Protein AF-A0A947ZAU0-F1 (afdb_monomer_lite)

Secondary structure (DSSP, 8-state):
-GGG-HHHHHHHHHHH-HHHH--HHHHHHHHEEE-TTS-EEEESS-HHHHHHHHHH-----TTTS-S-----EEEEEEEPPPHHHHHHHHHHHHHHHHHHHH-SS--HHHHHHHHHHHHHHHHHHH-GGGTSSS----HHHHHHHHHHHHHGGG--EEEEEES-GGGHHHHHHHHHHTT-EEEE-SSHHHHHHHHH-SS-EEEEEEGGGTT--EEEESEEEESS--S-HHHHHHHHHHEEE-TT---EEEEEEETTSHHHHHHHHHHH-GGG--GGGS-SSS---S-HHHHHHHHHHHHT-SS--STHHHHHHHHHHTTTEEEEEHHHHHTTT-SS------SS--------PPPPEE--SSSPPPP-TT-EEEEEEEEEEETTEEEEEEEEEEETTTTEEEEE-GGGHHHHHHHHHT-SEEEEE--SS-HHHHHHHHSTT-SSPPPEEEHHHHHHHHH-TT--HHHHHHHHHS------HHHHHHHHHTT-HHHHHHHHHHHHHHHHHHHHHHHHHSEEEEEETTEEEEEE--GGGTS-HHHHHHHHTT---

Structure (mmCIF, N/CA/C/O backbone):
data_AF-A0A947ZAU0-F1
#
_entry.id   AF-A0A947ZAU0-F1
#
loop_
_atom_site.group_PDB
_atom_site.id
_atom_site.type_symbol
_atom_site.label_atom_id
_atom_site.label_alt_id
_atom_site.label_comp_id
_atom_site.label_asym_id
_atom_site.label_entity_id
_atom_site.label_seq_id
_atom_site.pdbx_PDB_ins_code
_atom_site.Cartn_x
_atom_site.Cartn_y
_atom_site.Cartn_z
_atom_site.occupancy
_atom_site.B_iso_or_equiv
_atom_site.auth_seq_id
_atom_site.auth_comp_id
_atom_site.auth_asym_id
_atom_site.auth_atom_id
_atom_site.pdbx_PDB_model_num
ATOM 1 N N . PRO A 1 1 ? 9.361 -12.546 22.135 1.00 52.75 1 PRO A N 1
ATOM 2 C CA . PRO A 1 1 ? 10.021 -11.377 21.525 1.00 52.75 1 PRO A CA 1
ATOM 3 C C . PRO A 1 1 ? 11.371 -11.050 22.173 1.00 52.75 1 PRO A C 1
ATOM 5 O O . PRO A 1 1 ? 12.379 -11.124 21.491 1.00 52.75 1 PRO A O 1
ATOM 8 N N . VAL A 1 2 ? 11.420 -10.751 23.479 1.00 55.72 2 VAL A N 1
ATOM 9 C CA . VAL A 1 2 ? 12.674 -10.366 24.160 1.00 55.72 2 VAL A CA 1
ATOM 10 C C . VAL A 1 2 ? 13.754 -11.456 24.095 1.00 55.72 2 VAL A C 1
ATOM 12 O O . VAL A 1 2 ? 14.913 -11.150 23.860 1.00 55.72 2 VAL A O 1
ATOM 15 N N . LEU A 1 3 ? 13.376 -12.731 24.239 1.00 59.91 3 LEU A N 1
ATOM 16 C CA . LEU A 1 3 ? 14.312 -13.866 24.204 1.00 59.91 3 LEU A CA 1
ATOM 17 C C . LEU A 1 3 ? 14.839 -14.202 22.794 1.00 59.91 3 LEU A C 1
ATOM 19 O O . LEU A 1 3 ? 15.729 -15.037 22.672 1.00 59.91 3 LEU A O 1
ATOM 23 N N . ASP A 1 4 ? 14.307 -13.572 21.741 1.00 63.59 4 ASP A N 1
ATOM 24 C CA . ASP A 1 4 ? 14.677 -13.862 20.348 1.00 63.59 4 ASP A CA 1
ATOM 25 C C . ASP A 1 4 ? 15.893 -13.036 19.875 1.00 63.59 4 ASP A C 1
ATOM 27 O O . ASP A 1 4 ? 16.486 -13.342 18.841 1.00 63.59 4 ASP A O 1
ATOM 31 N N . SER A 1 5 ? 16.289 -12.005 20.637 1.00 73.25 5 SER A N 1
ATOM 32 C CA . SER A 1 5 ? 17.473 -11.175 20.383 1.00 73.25 5 SER A CA 1
ATOM 33 C C . SER A 1 5 ? 18.460 -11.271 21.545 1.00 73.25 5 SER A C 1
ATOM 35 O O . SER A 1 5 ? 18.216 -10.741 22.629 1.00 73.25 5 SER A O 1
ATOM 37 N N . THR A 1 6 ? 19.608 -11.914 21.314 1.00 74.56 6 THR A N 1
ATOM 38 C CA . THR A 1 6 ? 20.680 -12.059 22.316 1.00 74.56 6 THR A CA 1
ATOM 39 C C . THR A 1 6 ? 21.164 -10.706 22.835 1.00 74.56 6 THR A C 1
ATOM 41 O O . THR A 1 6 ? 21.408 -10.549 24.026 1.00 74.56 6 THR A O 1
ATOM 44 N N . GLU A 1 7 ? 21.250 -9.707 21.960 1.00 75.62 7 GLU A N 1
ATOM 45 C CA . GLU A 1 7 ? 21.683 -8.355 22.316 1.00 75.62 7 GLU A CA 1
ATOM 46 C C . GLU A 1 7 ? 20.674 -7.655 23.236 1.00 75.62 7 GLU A C 1
ATOM 48 O O . GLU A 1 7 ? 21.053 -7.071 24.252 1.00 75.62 7 GLU A O 1
ATOM 53 N N . MET A 1 8 ? 19.377 -7.794 22.946 1.00 73.19 8 MET A N 1
ATOM 54 C CA . MET A 1 8 ? 18.321 -7.246 23.796 1.00 73.19 8 MET A CA 1
ATOM 55 C C . MET A 1 8 ? 18.312 -7.915 25.176 1.00 73.19 8 MET A C 1
ATOM 57 O O . MET A 1 8 ? 18.171 -7.230 26.188 1.00 73.19 8 MET A O 1
ATOM 61 N N . VAL A 1 9 ? 18.530 -9.234 25.236 1.00 73.50 9 VAL A N 1
ATOM 62 C CA . VAL A 1 9 ? 18.654 -9.965 26.507 1.00 73.50 9 VAL A CA 1
ATOM 63 C C . VAL A 1 9 ? 19.852 -9.473 27.316 1.00 73.50 9 VAL A C 1
ATOM 65 O O . VAL A 1 9 ? 19.707 -9.235 28.513 1.00 73.50 9 VAL A O 1
ATOM 68 N N . ILE A 1 10 ? 21.012 -9.277 26.683 1.00 77.12 10 ILE A N 1
ATOM 69 C CA . ILE A 1 10 ? 22.217 -8.758 27.350 1.00 77.12 10 ILE A CA 1
ATOM 70 C C . ILE A 1 10 ? 21.959 -7.361 27.923 1.00 77.12 10 ILE A C 1
ATOM 72 O O . ILE A 1 10 ? 22.291 -7.106 29.082 1.00 77.12 10 ILE A O 1
ATOM 76 N N . ASN A 1 11 ? 21.327 -6.475 27.152 1.00 76.38 11 ASN A N 1
ATOM 77 C CA . ASN A 1 11 ? 21.025 -5.112 27.591 1.00 76.38 11 ASN A CA 1
ATOM 78 C C . ASN A 1 11 ? 20.027 -5.088 28.758 1.00 76.38 11 ASN A C 1
ATOM 80 O O . ASN A 1 11 ? 20.246 -4.386 29.746 1.00 76.38 11 ASN A O 1
ATOM 84 N N . LEU A 1 12 ? 18.968 -5.899 28.698 1.00 72.69 12 LEU A N 1
ATOM 85 C CA . LEU A 1 12 ? 17.998 -6.002 29.791 1.00 72.69 12 LEU A CA 1
ATOM 86 C C . LEU A 1 12 ? 18.606 -6.646 31.038 1.00 72.69 12 LEU A C 1
ATOM 88 O O . LEU A 1 12 ? 18.348 -6.194 32.150 1.00 72.69 12 LEU A O 1
ATOM 92 N N . ALA A 1 13 ? 19.452 -7.661 30.874 1.00 73.62 13 ALA A N 1
ATOM 93 C CA . ALA A 1 13 ? 20.156 -8.281 31.987 1.00 73.62 13 ALA A CA 1
ATOM 94 C C . ALA A 1 13 ? 21.103 -7.298 32.687 1.00 73.62 13 ALA A C 1
ATOM 96 O O . ALA A 1 13 ? 21.145 -7.255 33.913 1.00 73.62 13 ALA A O 1
ATOM 97 N N . GLN A 1 14 ? 21.810 -6.464 31.924 1.00 73.75 14 GLN A N 1
ATOM 98 C CA . GLN A 1 14 ? 22.656 -5.394 32.459 1.00 73.75 14 GLN A CA 1
ATOM 99 C C . GLN A 1 14 ? 21.847 -4.319 33.193 1.00 73.75 14 GLN A C 1
ATOM 101 O O . GLN A 1 14 ? 22.305 -3.797 34.208 1.00 73.75 14 GLN A O 1
ATOM 106 N N . TYR A 1 15 ? 20.633 -4.023 32.724 1.00 76.44 15 TYR A N 1
ATOM 107 C CA . TYR A 1 15 ? 19.739 -3.072 33.379 1.00 76.44 15 TYR A CA 1
ATOM 108 C C . TYR A 1 15 ? 19.158 -3.613 34.695 1.00 76.44 15 TYR A C 1
ATOM 110 O O . TYR A 1 15 ? 19.201 -2.934 35.720 1.00 76.44 15 TYR A O 1
ATOM 118 N N . PHE A 1 16 ? 18.636 -4.842 34.689 1.00 71.62 16 PHE A N 1
ATOM 119 C CA . PHE A 1 16 ? 17.941 -5.416 35.846 1.00 71.62 16 PHE A CA 1
ATOM 120 C C . PHE A 1 16 ? 18.878 -6.077 36.868 1.00 71.62 16 PHE A C 1
ATOM 122 O O . PHE A 1 16 ? 18.560 -6.096 38.057 1.00 71.62 16 PHE A O 1
ATOM 129 N N . PHE A 1 17 ? 20.040 -6.579 36.438 1.00 72.62 17 PHE A N 1
ATOM 130 C CA . PHE A 1 17 ? 20.977 -7.345 37.272 1.00 72.62 17 PHE A CA 1
ATOM 131 C C . PHE A 1 17 ? 22.438 -6.875 37.128 1.00 72.62 17 PHE A C 1
ATOM 133 O O . PHE A 1 17 ? 23.348 -7.685 36.921 1.00 72.62 17 PHE A O 1
ATOM 140 N N . PRO A 1 18 ? 22.728 -5.571 37.288 1.00 70.12 18 PRO A N 1
ATOM 141 C CA . PRO A 1 18 ? 24.079 -5.039 37.087 1.00 70.12 18 PRO A CA 1
ATOM 142 C C . PRO A 1 18 ? 25.120 -5.649 38.043 1.00 70.12 18 PRO A C 1
ATOM 144 O O . PRO A 1 18 ? 26.310 -5.691 37.733 1.00 70.12 18 PRO A O 1
ATOM 147 N N . LYS A 1 19 ? 24.687 -6.135 39.215 1.00 72.94 19 LYS A N 1
ATOM 148 C CA . LYS A 1 19 ? 25.562 -6.760 40.219 1.00 72.94 19 LYS A CA 1
ATOM 149 C C . LYS A 1 19 ? 25.955 -8.193 39.867 1.00 72.94 19 LYS A C 1
ATOM 151 O O . LYS A 1 19 ? 27.071 -8.590 40.183 1.00 72.94 19 LYS A O 1
ATOM 156 N N . ASP A 1 20 ? 25.069 -8.930 39.203 1.00 69.69 20 ASP A N 1
ATOM 157 C CA . ASP A 1 20 ? 25.290 -10.342 38.877 1.00 69.69 20 ASP A CA 1
ATOM 158 C C . ASP A 1 20 ? 26.161 -10.491 37.622 1.00 69.69 20 ASP A C 1
ATOM 160 O O . ASP A 1 20 ? 26.955 -11.425 37.513 1.00 69.69 20 ASP A O 1
ATOM 164 N N . PHE A 1 21 ? 26.074 -9.531 36.694 1.00 69.25 21 PHE A N 1
ATOM 165 C CA . PHE A 1 21 ? 26.795 -9.575 35.416 1.00 69.25 21 PHE A CA 1
ATOM 166 C C . PHE A 1 21 ? 28.068 -8.723 35.379 1.00 69.25 21 PHE A C 1
ATOM 168 O O . PHE A 1 21 ? 28.907 -8.892 34.483 1.00 69.25 21 PHE A O 1
ATOM 175 N N . GLY A 1 22 ? 28.255 -7.857 36.377 1.00 73.25 22 GLY A N 1
ATOM 176 C CA . GLY A 1 22 ? 29.335 -6.880 36.399 1.00 73.25 22 GLY A CA 1
ATOM 177 C C . GLY A 1 22 ? 29.183 -5.830 35.291 1.00 73.25 22 GLY A C 1
ATOM 178 O O . GLY A 1 22 ? 28.237 -5.868 34.503 1.00 73.25 22 GLY A O 1
ATOM 179 N N . PRO A 1 23 ? 30.116 -4.870 35.203 1.00 77.62 23 PRO A N 1
ATOM 180 C CA . PRO A 1 23 ? 30.000 -3.777 34.250 1.00 77.62 23 PRO A CA 1
ATOM 181 C C . PRO A 1 23 ? 30.047 -4.286 32.803 1.00 77.62 23 PRO A C 1
ATOM 183 O O . PRO A 1 23 ? 30.860 -5.152 32.467 1.00 77.62 23 PRO A O 1
ATOM 186 N N . LEU A 1 24 ? 29.216 -3.692 31.938 1.00 75.19 24 LEU A N 1
ATOM 187 C CA . LEU A 1 24 ? 29.034 -4.090 30.537 1.00 75.19 24 LEU A CA 1
ATOM 188 C C . LEU A 1 24 ? 30.360 -4.314 29.797 1.00 75.19 24 LEU A C 1
ATOM 190 O O . LEU A 1 24 ? 30.521 -5.333 29.142 1.00 75.19 24 LEU A O 1
ATOM 194 N N . TRP A 1 25 ? 31.353 -3.433 29.946 1.00 80.31 25 TRP A N 1
ATOM 195 C CA . TRP A 1 25 ? 32.651 -3.586 29.272 1.00 80.31 25 TRP A CA 1
ATOM 196 C C . TRP A 1 25 ? 33.384 -4.888 29.643 1.00 80.31 25 TRP A C 1
ATOM 198 O O . TRP A 1 25 ? 34.016 -5.503 28.787 1.00 80.31 25 TRP A O 1
ATOM 208 N N . SER A 1 26 ? 33.277 -5.333 30.899 1.00 79.94 26 SER A N 1
ATOM 209 C CA . SER A 1 26 ? 33.897 -6.570 31.391 1.00 79.94 26 SER A CA 1
ATOM 210 C C . SER A 1 26 ? 33.126 -7.797 30.915 1.00 79.94 26 SER A C 1
ATOM 212 O O . SER A 1 26 ? 33.712 -8.837 30.618 1.00 79.94 26 SER A O 1
ATOM 214 N N . PHE A 1 27 ? 31.805 -7.677 30.801 1.00 78.25 27 PHE A N 1
ATOM 215 C CA . PHE A 1 27 ? 30.972 -8.696 30.181 1.00 78.25 27 PHE A CA 1
ATOM 216 C C . PHE A 1 27 ? 31.300 -8.844 28.687 1.00 78.25 27 PHE A C 1
ATOM 218 O O . PHE A 1 27 ? 31.699 -9.926 28.267 1.00 78.25 27 PHE A O 1
ATOM 225 N N . LEU A 1 28 ? 31.265 -7.748 27.922 1.00 80.00 28 LEU A N 1
ATOM 226 C CA . LEU A 1 28 ? 31.588 -7.718 26.491 1.00 80.00 28 LEU A CA 1
ATOM 227 C C . LEU A 1 28 ? 32.991 -8.259 26.192 1.00 80.00 28 LEU A C 1
ATOM 229 O O . LEU A 1 28 ? 33.183 -8.934 25.188 1.00 80.00 28 LEU A O 1
ATOM 233 N N . ALA A 1 29 ? 33.974 -7.980 27.050 1.00 80.06 29 ALA A N 1
ATOM 234 C CA . ALA A 1 29 ? 35.333 -8.494 26.886 1.00 80.06 29 ALA A CA 1
ATOM 235 C C . ALA A 1 29 ? 35.430 -10.024 27.029 1.00 80.06 29 ALA A C 1
ATOM 237 O O . ALA A 1 29 ? 36.364 -10.618 26.500 1.00 80.06 29 ALA A O 1
ATOM 238 N N . ARG A 1 30 ? 34.492 -10.653 27.750 1.00 78.88 30 ARG A N 1
ATOM 239 C CA . ARG A 1 30 ? 34.471 -12.102 27.997 1.00 78.88 30 ARG A CA 1
ATOM 240 C C . ARG A 1 30 ? 33.603 -12.870 27.005 1.00 78.88 30 ARG A C 1
ATOM 242 O O . ARG A 1 30 ? 33.921 -14.016 26.724 1.00 78.88 30 ARG A O 1
ATOM 249 N N . SER A 1 31 ? 32.518 -12.267 26.522 1.00 77.38 31 SER A N 1
ATOM 250 C CA . SER A 1 31 ? 31.480 -12.971 25.757 1.00 77.38 31 SER A CA 1
ATOM 251 C C . SER A 1 31 ? 31.347 -12.533 24.300 1.00 77.38 31 SER A C 1
ATOM 253 O O . SER A 1 31 ? 30.755 -13.266 23.514 1.00 77.38 31 SER A O 1
ATOM 255 N N . ALA A 1 32 ? 31.866 -11.366 23.898 1.00 83.88 32 ALA A N 1
ATOM 256 C CA . ALA A 1 32 ? 31.740 -10.904 22.517 1.00 83.88 32 ALA A CA 1
ATOM 257 C C . ALA A 1 32 ? 32.816 -11.535 21.622 1.00 83.88 32 ALA A C 1
ATOM 259 O O . ALA A 1 32 ? 34.007 -11.256 21.777 1.00 83.88 32 ALA A O 1
ATOM 260 N N . GLN A 1 33 ? 32.397 -12.316 20.627 1.00 85.56 33 GLN A N 1
ATOM 261 C CA . GLN A 1 33 ? 33.282 -12.757 19.554 1.00 85.56 33 GLN A CA 1
ATOM 262 C C . GLN A 1 33 ? 33.479 -11.608 18.573 1.00 85.56 33 GLN A C 1
ATOM 264 O O . GLN A 1 33 ? 32.509 -11.025 18.085 1.00 85.56 33 GLN A O 1
ATOM 269 N N . ARG A 1 34 ? 34.734 -11.264 18.285 1.00 85.31 34 ARG A N 1
ATOM 270 C CA . ARG A 1 34 ? 35.085 -10.147 17.405 1.00 85.31 34 ARG A CA 1
ATOM 271 C C . ARG A 1 34 ? 35.819 -10.640 16.168 1.00 85.31 34 ARG A C 1
ATOM 273 O O . ARG A 1 34 ? 36.605 -11.578 16.249 1.00 85.31 34 ARG A O 1
ATOM 280 N N . ASP A 1 35 ? 35.564 -10.002 15.034 1.00 84.00 35 ASP A N 1
ATOM 281 C CA . ASP A 1 35 ? 36.364 -10.213 13.831 1.00 84.00 35 ASP A CA 1
ATOM 282 C C . ASP A 1 35 ? 37.742 -9.535 13.933 1.00 84.00 35 ASP A C 1
ATOM 284 O O . ASP A 1 35 ? 38.078 -8.855 14.907 1.00 84.00 35 ASP A O 1
ATOM 288 N N . HIS A 1 36 ? 38.549 -9.703 12.887 1.00 79.69 36 HIS A N 1
ATOM 289 C CA . HIS A 1 36 ? 39.878 -9.102 12.771 1.00 79.69 36 HIS A CA 1
ATOM 290 C C . HIS A 1 36 ? 39.872 -7.563 12.688 1.00 79.69 36 HIS A C 1
ATOM 292 O O . HIS A 1 36 ? 40.933 -6.951 12.799 1.00 79.69 36 HIS A O 1
ATOM 298 N N . PHE A 1 37 ? 38.708 -6.932 12.514 1.00 77.25 37 PHE A N 1
ATOM 299 C CA . PHE A 1 37 ? 38.520 -5.481 12.580 1.00 77.25 37 PHE A CA 1
ATOM 300 C C . PHE A 1 37 ? 37.935 -5.017 13.924 1.00 77.25 37 PHE A C 1
ATOM 302 O O . PHE A 1 37 ? 37.707 -3.824 14.120 1.00 77.25 37 PHE A O 1
ATOM 309 N N . GLY A 1 38 ? 37.709 -5.935 14.869 1.00 74.56 38 GLY A N 1
ATOM 310 C CA . GLY A 1 38 ? 37.171 -5.640 16.192 1.00 74.56 38 GLY A CA 1
ATOM 311 C C . GLY A 1 38 ? 35.644 -5.524 16.255 1.00 74.56 38 GLY A C 1
ATOM 312 O O . GLY A 1 38 ? 35.127 -5.178 17.321 1.00 74.56 38 GLY A O 1
ATOM 313 N N . LYS A 1 39 ? 34.913 -5.826 15.174 1.00 77.50 39 LYS A N 1
ATOM 314 C CA . LYS A 1 39 ? 33.443 -5.828 15.148 1.00 77.50 39 LYS A CA 1
ATOM 315 C C . LYS A 1 39 ? 32.903 -7.103 15.788 1.00 77.50 39 LYS A C 1
ATOM 317 O O . LYS A 1 39 ? 33.386 -8.195 15.501 1.00 77.50 39 LYS A O 1
ATOM 322 N N . VAL A 1 40 ? 31.877 -6.971 16.630 1.00 79.38 40 VAL A N 1
ATOM 323 C CA . VAL A 1 40 ? 31.203 -8.119 17.254 1.00 79.38 40 VAL A CA 1
ATOM 324 C C . VAL A 1 40 ? 30.460 -8.917 16.179 1.00 79.38 40 VAL A C 1
ATOM 326 O O . VAL A 1 40 ? 29.582 -8.390 15.500 1.00 79.38 40 VAL A O 1
ATOM 329 N N . THR A 1 41 ? 30.846 -10.178 15.999 1.00 81.19 41 THR A N 1
ATOM 330 C CA . THR A 1 41 ? 30.263 -11.116 15.023 1.00 81.19 41 THR A CA 1
ATOM 331 C C . THR A 1 41 ? 29.391 -12.181 15.676 1.00 81.19 41 THR A C 1
ATOM 333 O O . THR A 1 41 ? 28.599 -12.824 14.989 1.00 81.19 41 THR A O 1
ATOM 336 N N . GLY A 1 42 ? 29.486 -12.336 16.996 1.00 82.12 42 GLY A N 1
ATOM 337 C CA . GLY A 1 42 ? 28.708 -13.302 17.753 1.00 82.12 42 GLY A CA 1
ATOM 338 C C . GLY A 1 42 ? 28.924 -13.168 19.254 1.00 82.12 42 GLY A C 1
ATOM 339 O O . GLY A 1 42 ? 29.677 -12.311 19.724 1.00 82.12 42 GLY A O 1
ATOM 340 N N . TRP A 1 43 ? 28.258 -14.045 19.996 1.00 82.19 43 TRP A N 1
ATOM 341 C CA . TRP A 1 43 ? 28.326 -14.121 21.449 1.00 82.19 43 TRP A CA 1
ATOM 342 C C . TRP A 1 43 ? 28.636 -15.557 21.858 1.00 82.19 43 TRP A C 1
ATOM 344 O O . TRP A 1 43 ? 28.041 -16.485 21.316 1.00 82.19 43 TRP A O 1
ATOM 354 N N . GLU A 1 44 ? 29.541 -15.739 22.811 1.00 81.38 44 GLU A N 1
ATOM 355 C CA . GLU A 1 44 ? 29.930 -17.043 23.346 1.00 81.38 44 GLU A CA 1
ATOM 356 C C . GLU A 1 44 ? 29.719 -17.073 24.863 1.00 81.38 44 GLU A C 1
ATOM 358 O O . GLU A 1 44 ? 29.972 -16.084 25.556 1.00 81.38 44 GLU A O 1
ATOM 363 N N . GLY A 1 45 ? 29.221 -18.197 25.386 1.00 74.00 45 GLY A N 1
ATOM 364 C CA . GLY A 1 45 ? 28.989 -18.374 26.823 1.00 74.00 45 GLY A CA 1
ATOM 365 C C . GLY A 1 45 ? 27.820 -17.552 27.375 1.00 74.00 45 GLY A C 1
ATOM 366 O O . GLY A 1 45 ? 27.782 -17.249 28.569 1.00 74.00 45 GLY A O 1
ATOM 367 N N . VAL A 1 46 ? 26.869 -17.170 26.519 1.00 76.75 46 VAL A N 1
ATOM 368 C CA . VAL A 1 46 ? 25.650 -16.426 26.886 1.00 76.75 46 VAL A CA 1
ATOM 369 C C . VAL A 1 46 ? 24.477 -17.343 27.240 1.00 76.75 46 VAL A C 1
ATOM 371 O O . VAL A 1 46 ? 23.453 -16.878 27.727 1.00 76.75 46 VAL A O 1
ATOM 374 N N . GLU A 1 47 ? 24.608 -18.654 27.068 1.00 78.69 47 GLU A N 1
ATOM 375 C CA . GLU A 1 47 ? 23.567 -19.640 27.368 1.00 78.69 47 GLU A CA 1
ATOM 376 C C . GLU A 1 47 ? 23.136 -19.635 28.846 1.00 78.69 47 GLU A C 1
ATOM 378 O O . GLU A 1 47 ? 21.927 -19.633 29.099 1.00 78.69 47 GLU A O 1
ATOM 383 N N . PRO A 1 48 ? 24.050 -19.562 29.839 1.00 74.81 48 PRO A N 1
ATOM 384 C CA . PRO A 1 48 ? 23.657 -19.470 31.246 1.00 74.81 48 PRO A CA 1
ATOM 385 C C . PRO A 1 48 ? 22.877 -18.183 31.543 1.00 74.81 48 PRO A C 1
ATOM 387 O O . PRO A 1 48 ? 21.905 -18.199 32.296 1.00 74.81 48 PRO A O 1
ATOM 390 N N . LEU A 1 49 ? 23.262 -17.078 30.893 1.00 75.25 49 LEU A N 1
ATOM 391 C CA . LEU A 1 49 ? 22.565 -15.797 30.983 1.00 75.25 49 LEU A CA 1
ATOM 392 C C . LEU A 1 49 ? 21.141 -15.911 30.420 1.00 75.25 49 LEU A C 1
ATOM 394 O O . LEU A 1 49 ? 20.181 -15.501 31.071 1.00 75.25 49 LEU A O 1
ATOM 398 N N . MET A 1 50 ? 21.000 -16.506 29.235 1.00 73.88 50 MET A N 1
ATOM 399 C CA . MET A 1 50 ? 19.702 -16.733 28.597 1.00 73.88 50 MET A CA 1
ATOM 400 C C . MET A 1 50 ? 18.788 -17.592 29.483 1.00 73.88 50 MET A C 1
ATOM 402 O O . MET A 1 50 ? 17.603 -17.292 29.604 1.00 73.88 50 MET A O 1
ATOM 406 N N . GLN A 1 51 ? 19.327 -18.619 30.150 1.00 77.25 51 GLN A N 1
ATOM 407 C CA . GLN A 1 51 ? 18.576 -19.459 31.092 1.00 77.25 51 GLN A CA 1
ATOM 408 C C . GLN A 1 51 ? 18.143 -18.696 32.349 1.00 77.25 51 GLN A C 1
ATOM 410 O O . GLN A 1 51 ? 16.995 -18.821 32.780 1.00 77.25 51 GLN A O 1
ATOM 415 N N . GLN A 1 52 ? 19.029 -17.878 32.920 1.00 74.62 52 GLN A N 1
ATOM 416 C CA . GLN A 1 52 ? 18.715 -17.072 34.098 1.00 74.62 52 GLN A CA 1
ATOM 417 C C . GLN A 1 52 ? 17.622 -16.046 33.785 1.00 74.62 52 GLN A C 1
ATOM 419 O O . GLN A 1 52 ? 16.640 -15.965 34.521 1.00 74.62 52 GLN A O 1
ATOM 424 N N . VAL A 1 53 ? 17.724 -15.339 32.655 1.00 76.06 53 VAL A N 1
ATOM 425 C CA . VAL A 1 53 ? 16.683 -14.404 32.203 1.00 76.06 53 VAL A CA 1
ATOM 426 C C . VAL A 1 53 ? 15.385 -15.146 31.883 1.00 76.06 53 VAL A C 1
ATOM 428 O O . VAL A 1 53 ? 14.315 -14.691 32.280 1.00 76.06 53 VAL A O 1
ATOM 431 N N . ALA A 1 54 ? 15.437 -16.317 31.245 1.00 75.31 54 ALA A N 1
ATOM 432 C CA . ALA A 1 54 ? 14.241 -17.118 30.984 1.00 75.31 54 ALA A CA 1
ATOM 433 C C . ALA A 1 54 ? 13.519 -17.547 32.276 1.00 75.31 54 ALA A C 1
ATOM 435 O O . ALA A 1 54 ? 12.292 -17.529 32.308 1.00 75.31 54 ALA A O 1
ATOM 436 N N . SER A 1 55 ? 14.250 -17.866 33.351 1.00 76.94 55 SER A N 1
ATOM 437 C CA . SER A 1 55 ? 13.667 -18.309 34.632 1.00 76.94 55 SER A CA 1
ATOM 438 C C . SER A 1 55 ? 12.825 -17.244 35.346 1.00 76.94 55 SER A C 1
ATOM 440 O O . SER A 1 55 ? 11.900 -17.571 36.087 1.00 76.94 55 SER A O 1
ATOM 442 N N . ILE A 1 56 ? 13.122 -15.970 35.094 1.00 72.94 56 ILE A N 1
ATOM 443 C CA . ILE A 1 56 ? 12.417 -14.813 35.661 1.00 72.94 56 ILE A CA 1
ATOM 444 C C . ILE A 1 56 ? 11.469 -14.149 34.655 1.00 72.94 56 ILE A C 1
ATOM 446 O O . ILE A 1 56 ? 10.704 -13.254 35.013 1.00 72.94 56 ILE A O 1
ATOM 450 N N . THR A 1 57 ? 11.518 -14.568 33.389 1.00 69.44 57 THR A N 1
ATOM 451 C CA . THR A 1 57 ? 10.675 -14.028 32.325 1.00 69.44 57 THR A CA 1
ATOM 452 C C . THR A 1 57 ? 9.399 -14.847 32.232 1.00 69.44 57 THR A C 1
ATOM 454 O O . THR A 1 57 ? 9.415 -16.016 31.848 1.00 69.44 57 THR A O 1
ATOM 457 N N . LEU A 1 58 ? 8.255 -14.217 32.494 1.00 72.38 58 LEU A N 1
ATOM 458 C CA . LEU A 1 58 ? 6.960 -14.825 32.204 1.00 72.38 58 LEU A CA 1
ATOM 459 C C . LEU A 1 58 ? 6.663 -14.713 30.701 1.00 72.38 58 LEU A C 1
ATOM 461 O O . LEU A 1 58 ? 5.925 -13.833 30.259 1.00 72.38 58 LEU A O 1
ATOM 465 N N . SER A 1 59 ? 7.246 -15.610 29.906 1.00 62.53 59 SER A N 1
ATOM 466 C CA . SER A 1 59 ? 6.872 -15.770 28.502 1.00 62.53 59 SER A CA 1
ATOM 467 C C . SER A 1 59 ? 5.667 -16.695 28.402 1.00 62.53 59 SER A C 1
ATOM 469 O O . SER A 1 59 ? 5.647 -17.808 28.925 1.00 62.53 59 SER A O 1
ATOM 471 N N . ARG A 1 60 ? 4.631 -16.210 27.739 1.00 59.59 60 ARG A N 1
ATOM 472 C CA . ARG A 1 60 ? 3.341 -16.870 27.615 1.00 59.59 60 ARG A CA 1
ATOM 473 C C . ARG A 1 60 ? 3.181 -17.285 26.161 1.00 59.59 60 ARG A C 1
ATOM 475 O O . ARG A 1 60 ? 3.072 -16.413 25.303 1.00 59.59 60 ARG A O 1
ATOM 482 N N . ASP A 1 61 ? 3.204 -18.590 25.880 1.00 52.72 61 ASP A N 1
ATOM 483 C CA . ASP A 1 61 ? 3.047 -19.083 24.509 1.00 52.72 61 ASP A CA 1
ATOM 484 C C . ASP A 1 61 ? 1.656 -18.673 23.983 1.00 52.72 61 ASP A C 1
ATOM 486 O O . ASP A 1 61 ? 0.634 -19.109 24.533 1.00 52.72 61 ASP A O 1
ATOM 490 N N . PRO A 1 62 ? 1.583 -17.852 22.917 1.00 49.34 62 PRO A N 1
ATOM 491 C CA . PRO A 1 62 ? 0.319 -17.448 22.316 1.00 49.34 62 PRO A CA 1
ATOM 492 C C . PRO A 1 62 ? -0.518 -18.620 21.790 1.00 49.34 62 PRO A C 1
ATOM 494 O O . PRO A 1 62 ? -1.665 -18.392 21.407 1.00 49.34 62 PRO A O 1
ATOM 497 N N . LEU A 1 63 ? 0.041 -19.831 21.692 1.00 47.25 63 LEU A N 1
ATOM 498 C CA . LEU A 1 63 ? -0.660 -21.062 21.320 1.00 47.25 63 LEU A CA 1
ATOM 499 C C . LEU A 1 63 ? -1.310 -21.762 22.523 1.00 47.25 63 LEU A C 1
ATOM 501 O O . LEU A 1 63 ? -2.345 -22.398 22.347 1.00 47.25 63 LEU A O 1
ATOM 505 N N . ILE A 1 64 ? -0.754 -21.612 23.730 1.00 50.59 64 ILE A N 1
ATOM 506 C CA . ILE A 1 64 ? -1.239 -22.271 24.958 1.00 50.59 64 ILE A CA 1
ATOM 507 C C . ILE A 1 64 ? -2.363 -21.452 25.629 1.00 50.59 64 ILE A C 1
ATOM 509 O O . ILE A 1 64 ? -3.214 -22.010 26.314 1.00 50.59 64 ILE A O 1
ATOM 513 N N . ILE A 1 65 ? -2.440 -20.138 25.380 1.00 49.25 65 ILE A N 1
ATOM 514 C CA . ILE A 1 65 ? -3.408 -19.210 26.015 1.00 49.25 65 ILE A CA 1
ATOM 515 C C . ILE A 1 65 ? -4.527 -18.824 25.039 1.00 49.25 65 ILE A C 1
ATOM 517 O O . ILE A 1 65 ? -4.976 -17.683 24.992 1.00 49.25 65 ILE A O 1
ATOM 521 N N . ARG A 1 66 ? -4.991 -19.757 24.205 1.00 45.38 66 ARG A N 1
ATOM 522 C CA . ARG A 1 66 ? -6.155 -19.518 23.336 1.00 45.38 66 ARG A CA 1
ATOM 523 C C . ARG A 1 66 ? -7.367 -20.345 23.756 1.00 45.38 66 ARG A C 1
ATOM 525 O O . ARG A 1 66 ? -7.755 -21.240 23.008 1.00 45.38 66 ARG A O 1
ATOM 532 N N . PRO A 1 67 ? -8.052 -20.013 24.862 1.00 42.38 67 PRO A N 1
ATOM 533 C CA . PRO A 1 67 ? -9.500 -20.034 24.796 1.00 42.38 67 PRO A CA 1
ATOM 534 C C . PRO A 1 67 ? -9.904 -18.884 23.858 1.00 42.38 67 PRO A C 1
ATOM 536 O O . PRO A 1 67 ? -9.724 -17.716 24.179 1.00 42.38 67 PRO A O 1
ATOM 539 N N . GLU A 1 68 ? -10.289 -19.240 22.631 1.00 44.69 68 GLU A N 1
ATOM 540 C CA . GLU A 1 68 ? -11.055 -18.412 21.689 1.00 44.69 68 GLU A CA 1
ATOM 541 C C . GLU A 1 68 ? -10.720 -16.907 21.680 1.00 44.69 68 GLU A C 1
ATOM 543 O O . GLU A 1 68 ? -11.523 -16.078 22.092 1.00 44.69 68 GLU A O 1
ATOM 548 N N . VAL A 1 69 ? -9.559 -16.517 21.129 1.00 46.59 69 VAL A N 1
ATOM 549 C CA . VAL A 1 69 ? -9.401 -15.130 20.650 1.00 46.59 69 VAL A CA 1
ATOM 550 C C . VAL A 1 69 ? -10.521 -14.915 19.630 1.00 46.59 69 VAL A C 1
ATOM 552 O O . VAL A 1 69 ? -10.491 -15.585 18.584 1.00 46.59 69 VAL A O 1
ATOM 555 N N . PRO A 1 70 ? -11.518 -14.049 19.894 1.00 51.03 70 PRO A N 1
ATOM 556 C CA . PRO A 1 70 ? -12.637 -13.934 18.986 1.00 51.03 70 PRO A CA 1
ATOM 557 C C . PRO A 1 70 ? -12.085 -13.415 17.660 1.00 51.03 70 PRO A C 1
ATOM 559 O O . PRO A 1 70 ? -11.258 -12.499 17.617 1.00 51.03 70 PRO A O 1
ATOM 562 N N . ARG A 1 71 ? -12.448 -14.087 16.566 1.00 55.09 71 ARG A N 1
ATOM 563 C CA . ARG A 1 71 ? -11.855 -13.840 15.249 1.00 55.09 71 ARG A CA 1
ATOM 564 C C . ARG A 1 71 ? -12.167 -12.407 14.809 1.00 55.09 71 ARG A C 1
ATOM 566 O O . ARG A 1 71 ? -13.252 -12.152 14.302 1.00 55.09 71 ARG A O 1
ATOM 573 N N . ARG A 1 72 ? -11.201 -11.492 14.957 1.00 71.44 72 ARG A N 1
ATOM 574 C CA . ARG A 1 72 ? -11.266 -10.145 14.375 1.00 71.44 72 ARG A CA 1
ATOM 575 C C . ARG A 1 72 ? -11.230 -10.275 12.852 1.00 71.44 72 ARG A C 1
ATOM 577 O O . ARG A 1 72 ? -10.212 -10.700 12.294 1.00 71.44 72 ARG A O 1
ATOM 584 N N . ALA A 1 73 ? -12.342 -9.977 12.185 1.00 70.31 73 ALA A N 1
ATOM 585 C CA . ALA A 1 73 ? -12.414 -10.017 10.728 1.00 70.31 73 ALA A CA 1
ATOM 586 C C . ALA A 1 73 ? -11.552 -8.886 10.160 1.00 70.31 73 ALA A C 1
ATOM 588 O O . ALA A 1 73 ? -11.710 -7.740 10.563 1.00 70.31 73 ALA A O 1
ATOM 589 N N . LYS A 1 74 ? -10.630 -9.205 9.247 1.00 79.12 74 LYS A N 1
ATOM 590 C CA . LYS A 1 74 ? -9.746 -8.216 8.619 1.00 79.12 74 LYS A CA 1
ATOM 591 C C . LYS A 1 74 ? -10.155 -8.008 7.174 1.00 79.12 74 LYS A C 1
ATOM 593 O O . LYS A 1 74 ? -10.193 -8.958 6.388 1.00 79.12 74 LYS A O 1
ATOM 598 N N . ILE A 1 75 ? -10.456 -6.765 6.839 1.00 76.75 75 ILE A N 1
ATOM 599 C CA . ILE A 1 75 ? -10.904 -6.351 5.519 1.00 76.75 75 ILE A CA 1
ATOM 600 C C . ILE A 1 75 ? -9.899 -5.338 4.995 1.00 76.75 75 ILE A C 1
ATOM 602 O O . ILE A 1 75 ? -9.665 -4.293 5.601 1.00 76.75 75 ILE A O 1
ATOM 606 N N . ARG A 1 76 ? -9.297 -5.654 3.851 1.00 80.56 76 ARG A N 1
ATOM 607 C CA . ARG A 1 76 ? -8.417 -4.729 3.146 1.00 80.56 76 ARG A CA 1
ATOM 608 C C . ARG A 1 76 ? -9.233 -4.025 2.075 1.00 80.56 76 ARG A C 1
ATOM 610 O O . ARG A 1 76 ? -9.809 -4.671 1.198 1.00 80.56 76 ARG A O 1
ATOM 617 N N . VAL A 1 77 ? -9.274 -2.704 2.150 1.00 80.25 77 VAL A N 1
ATOM 618 C CA . VAL A 1 77 ? -10.024 -1.870 1.216 1.00 80.25 77 VAL A CA 1
ATOM 619 C C . VAL A 1 77 ? -9.033 -1.234 0.262 1.00 80.25 77 VAL A C 1
ATOM 621 O O . VAL A 1 77 ? -8.182 -0.452 0.682 1.00 80.25 77 VAL A O 1
ATOM 624 N N . LEU A 1 78 ? -9.148 -1.581 -1.019 1.00 80.94 78 LEU A N 1
ATOM 625 C CA . LEU A 1 78 ? -8.333 -0.995 -2.078 1.00 80.94 78 LEU A CA 1
ATOM 626 C C . LEU A 1 78 ? -9.105 0.144 -2.743 1.00 80.94 78 LEU A C 1
ATOM 628 O O . LEU A 1 78 ? -10.147 -0.070 -3.371 1.00 80.94 78 LEU A O 1
ATOM 632 N N . LEU A 1 79 ? -8.589 1.359 -2.580 1.00 82.81 79 LEU A N 1
ATOM 633 C CA . LEU A 1 79 ? -9.197 2.592 -3.066 1.00 82.81 79 LEU A CA 1
ATOM 634 C C . LEU A 1 79 ? -8.453 3.098 -4.299 1.00 82.81 79 LEU A C 1
ATOM 636 O O . LEU A 1 79 ? -7.232 3.241 -4.285 1.00 82.81 79 LEU A O 1
ATOM 640 N N . ALA A 1 80 ? -9.184 3.403 -5.367 1.00 79.62 80 ALA A N 1
ATOM 641 C CA . ALA A 1 80 ? -8.593 4.023 -6.546 1.00 79.62 80 ALA A CA 1
ATOM 642 C C . ALA A 1 80 ? -8.257 5.494 -6.259 1.00 79.62 80 ALA A C 1
ATOM 644 O O . ALA A 1 80 ? -9.073 6.218 -5.692 1.00 79.62 80 ALA A O 1
ATOM 645 N N . GLN A 1 81 ? -7.071 5.943 -6.676 1.00 76.69 81 GLN A N 1
ATOM 646 C CA . GLN A 1 81 ? -6.716 7.362 -6.623 1.00 76.69 81 GLN A CA 1
ATOM 647 C C . GLN A 1 81 ? -7.664 8.186 -7.491 1.00 76.69 81 GLN A C 1
ATOM 649 O O . GLN A 1 81 ? -7.960 7.807 -8.628 1.00 76.69 81 GLN A O 1
ATOM 654 N N . ASN A 1 82 ? -8.069 9.355 -6.997 1.00 78.94 82 ASN A N 1
ATOM 655 C CA . ASN A 1 82 ? -8.703 10.344 -7.860 1.00 78.94 82 ASN A CA 1
ATOM 656 C C . ASN A 1 82 ? -7.652 10.963 -8.810 1.00 78.94 82 ASN A C 1
ATOM 658 O O . ASN A 1 82 ? -6.444 10.920 -8.555 1.00 78.94 82 ASN A O 1
ATOM 662 N N . MET A 1 83 ? -8.098 11.529 -9.936 1.00 77.06 83 MET A N 1
ATOM 663 C CA . MET A 1 83 ? -7.196 12.034 -10.984 1.00 77.06 83 MET A CA 1
ATOM 664 C C . MET A 1 83 ? -6.232 13.116 -10.478 1.00 77.06 83 MET A C 1
ATOM 666 O O . MET A 1 83 ? -5.062 13.140 -10.866 1.00 77.06 83 MET A O 1
ATOM 670 N N . LYS A 1 84 ? -6.707 13.990 -9.587 1.00 79.38 84 LYS A N 1
ATOM 671 C CA . LYS A 1 84 ? -5.924 15.096 -9.028 1.00 79.38 84 LYS A CA 1
ATOM 672 C C . LYS A 1 84 ? -4.822 14.591 -8.096 1.00 79.38 84 LYS A C 1
ATOM 674 O O . LYS A 1 84 ? -3.663 14.954 -8.272 1.00 79.38 84 LYS A O 1
ATOM 679 N N . GLN A 1 85 ? -5.170 13.702 -7.171 1.00 80.88 85 GLN A N 1
ATOM 680 C CA . GLN A 1 85 ? -4.246 13.026 -6.266 1.00 80.88 85 GLN A CA 1
ATOM 681 C C . GLN A 1 85 ? -3.211 12.232 -7.063 1.00 80.88 85 GLN A C 1
ATOM 683 O O . GLN A 1 85 ? -2.019 12.382 -6.819 1.00 80.88 85 GLN A O 1
ATOM 688 N N . ARG A 1 86 ? -3.633 11.482 -8.089 1.00 83.62 86 ARG A N 1
ATOM 689 C CA . ARG A 1 86 ? -2.720 10.732 -8.965 1.00 83.62 86 ARG A CA 1
ATOM 690 C C . ARG A 1 86 ? -1.702 11.630 -9.665 1.00 83.62 86 ARG A C 1
ATOM 692 O O . ARG A 1 86 ? -0.530 11.272 -9.724 1.00 83.62 86 ARG A O 1
ATOM 699 N N . LYS A 1 87 ? -2.134 12.784 -10.184 1.00 82.94 87 LYS A N 1
ATOM 700 C CA . LYS A 1 87 ? -1.252 13.748 -10.858 1.00 82.94 87 LYS A CA 1
ATOM 701 C C . LYS A 1 87 ? -0.248 14.358 -9.878 1.00 82.94 87 LYS A C 1
ATOM 703 O O . LYS A 1 87 ? 0.952 14.184 -10.043 1.00 82.94 87 LYS A O 1
ATOM 708 N N . VAL A 1 88 ? -0.751 15.000 -8.824 1.00 81.62 88 VAL A N 1
ATOM 709 C CA . VAL A 1 88 ? 0.063 15.711 -7.826 1.00 81.62 88 VAL A CA 1
ATOM 710 C C . VAL A 1 88 ? 1.061 14.769 -7.155 1.00 81.62 88 VAL A C 1
ATOM 712 O O . VAL A 1 88 ? 2.250 15.072 -7.056 1.00 81.62 88 VAL A O 1
ATOM 715 N N . MET A 1 89 ? 0.593 13.599 -6.724 1.00 83.06 89 MET A N 1
ATOM 716 C CA . MET A 1 89 ? 1.457 12.619 -6.085 1.00 83.06 89 MET A CA 1
ATOM 717 C C . MET A 1 89 ? 2.412 11.963 -7.074 1.00 83.06 89 MET A C 1
ATOM 719 O O . MET A 1 89 ? 3.542 11.685 -6.701 1.00 83.06 89 MET A O 1
ATOM 723 N N . GLY A 1 90 ? 1.997 11.726 -8.322 1.00 82.81 90 GLY A N 1
ATOM 724 C CA . GLY A 1 90 ? 2.869 11.192 -9.369 1.00 82.81 90 GLY A CA 1
ATOM 725 C C . GLY A 1 90 ? 4.051 12.113 -9.677 1.00 82.81 90 GLY A C 1
ATOM 726 O O . GLY A 1 90 ? 5.180 11.637 -9.827 1.00 82.81 90 GLY A O 1
ATOM 727 N N . ASP A 1 91 ? 3.820 13.425 -9.695 1.00 81.81 91 ASP A N 1
ATOM 728 C CA . ASP A 1 91 ? 4.868 14.427 -9.900 1.00 81.81 91 ASP A CA 1
ATOM 729 C C . ASP A 1 91 ? 5.843 14.467 -8.712 1.00 81.81 91 ASP A C 1
ATOM 731 O O . ASP A 1 91 ? 7.060 14.415 -8.907 1.00 81.81 91 ASP A O 1
ATOM 735 N N . GLN A 1 92 ? 5.326 14.485 -7.477 1.00 81.81 92 GLN A N 1
ATOM 736 C CA . GLN A 1 92 ? 6.151 14.449 -6.259 1.00 81.81 92 GLN A CA 1
ATOM 737 C C . GLN A 1 92 ? 6.960 13.157 -6.145 1.00 81.81 92 GLN A C 1
ATOM 739 O O . GLN A 1 92 ? 8.162 13.178 -5.881 1.00 81.81 92 GLN A O 1
ATOM 744 N N . LEU A 1 93 ? 6.319 12.029 -6.444 1.00 83.38 93 LEU A N 1
ATOM 745 C CA . LEU A 1 93 ? 6.953 10.726 -6.541 1.00 83.38 93 LEU A CA 1
ATOM 746 C C . LEU A 1 93 ? 8.120 10.783 -7.548 1.00 83.38 93 LEU A C 1
ATOM 748 O O . LEU A 1 93 ? 9.240 10.402 -7.222 1.00 83.38 93 LEU A O 1
ATOM 752 N N . THR A 1 94 ? 7.899 11.322 -8.749 1.00 81.00 94 THR A N 1
ATOM 753 C CA . THR A 1 94 ? 8.936 11.441 -9.791 1.00 81.00 94 THR A CA 1
ATOM 754 C C . THR A 1 94 ? 10.115 12.317 -9.351 1.00 81.00 94 THR A C 1
ATOM 756 O O . THR A 1 94 ? 11.269 11.983 -9.632 1.00 81.00 94 THR A O 1
ATOM 759 N N . ARG A 1 95 ? 9.858 13.407 -8.618 1.00 78.81 95 ARG A N 1
ATOM 760 C CA . ARG A 1 95 ? 10.910 14.271 -8.051 1.00 78.81 95 ARG A CA 1
ATOM 761 C C . ARG A 1 95 ? 11.739 13.550 -6.994 1.00 78.81 95 ARG A C 1
ATOM 763 O O . ARG A 1 95 ? 12.967 13.576 -7.077 1.00 78.81 95 ARG A O 1
ATOM 770 N N . LEU A 1 96 ? 11.083 12.847 -6.070 1.00 80.44 96 LEU A N 1
ATOM 771 C CA . LEU A 1 96 ? 11.744 11.991 -5.082 1.00 80.44 96 LEU A CA 1
ATOM 772 C C . LEU A 1 96 ? 12.669 10.973 -5.771 1.00 80.44 96 LEU A C 1
ATOM 774 O O . LEU A 1 96 ? 13.791 10.734 -5.321 1.00 80.44 96 LEU A O 1
ATOM 778 N N . PHE A 1 97 ? 12.246 10.439 -6.922 1.00 75.94 97 PHE A N 1
ATOM 779 C CA . PHE A 1 97 ? 13.066 9.538 -7.731 1.00 75.94 97 PHE A CA 1
ATOM 780 C C . PHE A 1 97 ? 14.288 10.173 -8.357 1.00 75.94 97 PHE A C 1
ATOM 782 O O . PHE A 1 97 ? 15.373 9.592 -8.285 1.00 75.94 97 PHE A O 1
ATOM 789 N N . ALA A 1 98 ? 14.132 11.344 -8.965 1.00 73.94 98 ALA A N 1
ATOM 790 C CA . ALA A 1 98 ? 15.261 12.070 -9.527 1.00 73.94 98 ALA A CA 1
ATOM 791 C C . ALA A 1 98 ? 16.307 12.382 -8.441 1.00 73.94 98 ALA A C 1
ATOM 793 O O . ALA A 1 98 ? 17.505 12.180 -8.654 1.00 73.94 98 ALA A O 1
ATOM 794 N N . LEU A 1 99 ? 15.858 12.774 -7.245 1.00 69.56 99 LEU A N 1
ATOM 795 C CA . LEU A 1 99 ? 16.728 13.033 -6.095 1.00 69.56 99 LEU A CA 1
ATOM 796 C C . LEU A 1 99 ? 17.457 11.768 -5.617 1.00 69.56 99 LEU A C 1
ATOM 798 O O . LEU A 1 99 ? 18.671 11.794 -5.407 1.00 69.56 99 LEU A O 1
ATOM 802 N N . ALA A 1 100 ? 16.763 10.632 -5.527 1.00 66.62 100 ALA A N 1
ATOM 803 C CA . ALA A 1 100 ? 17.387 9.370 -5.122 1.00 66.62 100 ALA A CA 1
ATOM 804 C C . ALA A 1 100 ? 18.287 8.738 -6.209 1.00 66.62 100 ALA A C 1
ATOM 806 O O . ALA A 1 100 ? 19.147 7.891 -5.931 1.00 66.62 100 ALA A O 1
ATOM 807 N N . GLY A 1 101 ? 18.081 9.118 -7.472 1.00 64.06 101 GLY A N 1
ATOM 808 C CA . GLY A 1 101 ? 18.830 8.624 -8.624 1.00 64.06 101 GLY A CA 1
ATOM 809 C C . GLY A 1 101 ? 20.187 9.299 -8.826 1.00 64.06 101 GLY A C 1
ATOM 810 O O . GLY A 1 101 ? 21.120 8.622 -9.259 1.00 64.06 101 GLY A O 1
ATOM 811 N N . THR A 1 102 ? 20.303 10.585 -8.491 1.00 59.78 102 THR A N 1
ATOM 812 C CA . THR A 1 102 ? 21.384 11.476 -8.957 1.00 59.78 102 THR A CA 1
ATOM 813 C C . THR A 1 102 ? 22.597 11.594 -8.035 1.00 59.78 102 THR A C 1
ATOM 815 O O . THR A 1 102 ? 23.658 11.987 -8.515 1.00 59.78 102 THR A O 1
ATOM 818 N N . ARG A 1 103 ? 22.498 11.249 -6.743 1.00 57.75 103 ARG A N 1
ATOM 819 C CA . ARG A 1 103 ? 23.602 11.427 -5.779 1.00 57.75 103 ARG A CA 1
ATOM 820 C C . ARG A 1 103 ? 24.128 10.101 -5.226 1.00 57.75 103 ARG A C 1
ATOM 822 O O . ARG A 1 103 ? 23.351 9.183 -4.967 1.00 57.75 103 ARG A O 1
ATOM 829 N N . PHE A 1 104 ? 25.455 9.999 -5.100 1.00 55.94 104 PHE A N 1
ATOM 830 C CA . PHE A 1 104 ? 26.145 8.847 -4.497 1.00 55.94 104 PHE A CA 1
ATOM 831 C C . PHE A 1 104 ? 26.228 8.975 -2.967 1.00 55.94 104 PHE A C 1
ATOM 833 O O . PHE A 1 104 ? 26.201 7.970 -2.269 1.00 55.94 104 PHE A O 1
ATOM 840 N N . GLU A 1 105 ? 26.231 10.212 -2.464 1.00 66.88 105 GLU A N 1
ATOM 841 C CA . GLU A 1 105 ? 26.217 10.564 -1.045 1.00 66.88 105 GLU A CA 1
ATOM 842 C C . GLU A 1 105 ? 25.126 11.615 -0.798 1.00 66.88 105 GLU A C 1
ATOM 844 O O . GLU A 1 105 ? 24.984 12.569 -1.572 1.00 66.88 105 GLU A O 1
ATOM 849 N N . TRP A 1 106 ? 24.334 11.438 0.260 1.00 73.69 106 TRP A N 1
ATOM 850 C CA . TRP A 1 106 ? 23.309 12.397 0.670 1.00 73.69 106 TRP A CA 1
ATOM 851 C C . TRP A 1 106 ? 23.767 13.156 1.907 1.00 73.69 106 TRP A C 1
ATOM 853 O O . TRP A 1 106 ? 24.182 12.557 2.898 1.00 73.69 106 TRP A O 1
ATOM 863 N N . SER A 1 107 ? 23.651 14.481 1.871 1.00 78.81 107 SER A N 1
ATOM 864 C CA . SER A 1 107 ? 23.807 15.291 3.078 1.00 78.81 107 SER A CA 1
ATOM 865 C C . SER A 1 107 ? 22.625 15.068 4.031 1.00 78.81 107 SER A C 1
ATOM 867 O O . SER A 1 107 ? 21.543 14.668 3.599 1.00 78.81 107 SER A O 1
ATOM 869 N N . LYS A 1 108 ? 22.774 15.408 5.320 1.00 78.81 108 LYS A N 1
ATOM 870 C CA . LYS A 1 108 ? 21.647 15.399 6.281 1.00 78.81 108 LYS A CA 1
ATOM 871 C C . LYS A 1 108 ? 20.434 16.187 5.768 1.00 78.81 108 LYS A C 1
ATOM 873 O O . LYS A 1 108 ? 19.298 15.762 5.938 1.00 78.81 108 LYS A O 1
ATOM 878 N N . LYS A 1 109 ? 20.684 17.302 5.073 1.00 80.81 109 LYS A N 1
ATOM 879 C CA . LYS A 1 109 ? 19.645 18.126 4.447 1.00 80.81 109 LYS A CA 1
ATOM 880 C C . LYS A 1 109 ? 18.923 17.393 3.312 1.00 80.81 109 LYS A C 1
ATOM 882 O O . LYS A 1 109 ? 17.706 17.503 3.199 1.00 80.81 109 LYS A O 1
ATOM 887 N N . ASP A 1 110 ? 19.655 16.643 2.489 1.00 79.31 110 ASP A N 1
ATOM 888 C CA . ASP A 1 110 ? 19.054 15.830 1.426 1.00 79.31 110 ASP A CA 1
ATOM 889 C C . ASP A 1 110 ? 18.205 14.698 2.019 1.00 79.31 110 ASP A C 1
ATOM 891 O O . ASP A 1 110 ? 17.093 14.462 1.557 1.00 79.31 110 ASP A O 1
ATOM 895 N N . LEU A 1 111 ? 18.699 14.040 3.072 1.00 78.56 111 LEU A N 1
ATOM 896 C CA . LEU A 1 111 ? 17.989 12.972 3.780 1.00 78.56 111 LEU A CA 1
ATOM 897 C C . LEU A 1 111 ? 16.686 13.468 4.410 1.00 78.56 111 LEU A C 1
ATOM 899 O O . LEU A 1 111 ? 15.634 12.880 4.173 1.00 78.56 111 LEU A O 1
ATOM 903 N N . SER A 1 112 ? 16.742 14.588 5.132 1.00 81.75 112 SER A N 1
ATOM 904 C CA . SER A 1 112 ? 15.553 15.225 5.702 1.00 81.75 112 SER A CA 1
ATOM 905 C C . SER A 1 112 ? 14.551 15.617 4.607 1.00 81.75 112 SER A C 1
ATOM 907 O O . SER A 1 112 ? 13.363 15.320 4.710 1.00 81.75 112 SER A O 1
ATOM 909 N N . SER A 1 113 ? 15.019 16.172 3.482 1.00 82.81 113 SER A N 1
ATOM 910 C CA . SER A 1 113 ? 14.152 16.503 2.341 1.00 82.81 113 SER A CA 1
ATOM 911 C C . SER A 1 113 ? 13.490 15.268 1.713 1.00 82.81 113 SER A C 1
ATOM 913 O O . SER A 1 113 ? 12.311 15.320 1.351 1.00 82.81 113 SER A O 1
ATOM 915 N N . ILE A 1 114 ? 14.218 14.155 1.600 1.00 83.69 114 ILE A N 1
ATOM 916 C CA . ILE A 1 114 ? 13.709 12.877 1.086 1.00 83.69 114 ILE A CA 1
ATOM 917 C C . ILE A 1 114 ? 12.633 12.307 2.016 1.00 83.69 114 ILE A C 1
ATOM 919 O O . ILE A 1 114 ? 11.551 11.950 1.547 1.00 83.69 114 ILE A O 1
ATOM 923 N N . LEU A 1 115 ? 12.907 12.228 3.319 1.00 83.69 115 LEU A N 1
ATOM 924 C CA . LEU A 1 115 ? 11.962 11.686 4.298 1.00 83.69 115 LEU A CA 1
ATOM 925 C C . LEU A 1 115 ? 10.727 12.570 4.432 1.00 83.69 115 LEU A C 1
ATOM 927 O O . LEU A 1 115 ? 9.613 12.050 4.435 1.00 83.69 115 LEU A O 1
ATOM 931 N N . SER A 1 116 ? 10.909 13.891 4.432 1.00 85.38 116 SER A N 1
ATOM 932 C CA . SER A 1 116 ? 9.807 14.850 4.395 1.00 85.38 116 SER A CA 1
ATOM 933 C C . SER A 1 116 ? 8.926 14.639 3.159 1.00 85.38 116 SER A C 1
ATOM 935 O O . SER A 1 116 ? 7.713 14.512 3.282 1.00 85.38 116 SER A O 1
ATOM 937 N N . SER A 1 117 ? 9.519 14.437 1.977 1.00 86.88 117 SER A N 1
ATOM 938 C CA . SER A 1 117 ? 8.754 14.133 0.755 1.00 86.88 117 SER A CA 1
ATOM 939 C C . SER A 1 117 ? 7.962 12.821 0.864 1.00 86.88 117 SER A C 1
ATOM 941 O O . SER A 1 117 ? 6.842 12.718 0.365 1.00 86.88 117 SER A O 1
ATOM 943 N N . ILE A 1 118 ? 8.520 11.793 1.516 1.00 87.50 118 ILE A N 1
ATOM 944 C CA . ILE A 1 118 ? 7.810 10.528 1.772 1.00 87.50 118 ILE A CA 1
ATOM 945 C C . ILE A 1 118 ? 6.655 10.751 2.754 1.00 87.50 118 ILE A C 1
ATOM 947 O O . ILE A 1 118 ? 5.553 10.248 2.514 1.00 87.50 118 ILE A O 1
ATOM 951 N N . LYS A 1 119 ? 6.884 11.518 3.827 1.00 88.38 119 LYS A N 1
ATOM 952 C CA . LYS A 1 119 ? 5.856 11.917 4.795 1.00 88.38 119 LYS A CA 1
ATOM 953 C C . LYS A 1 119 ? 4.725 12.677 4.100 1.00 88.38 119 LYS A C 1
ATOM 955 O O . LYS A 1 119 ? 3.572 12.278 4.236 1.00 88.38 119 LYS A O 1
ATOM 960 N N . GLU A 1 120 ? 5.040 13.684 3.288 1.00 89.00 120 GLU A N 1
ATOM 961 C CA . GLU A 1 120 ? 4.070 14.453 2.497 1.00 89.00 120 GLU A CA 1
ATOM 962 C C . GLU A 1 120 ? 3.259 13.558 1.553 1.00 89.00 120 GLU A C 1
ATOM 964 O O . GLU A 1 120 ? 2.036 13.677 1.490 1.00 89.00 120 GLU A O 1
ATOM 969 N N . LEU A 1 121 ? 3.906 12.615 0.856 1.00 89.88 121 LEU A N 1
ATOM 970 C CA . LEU A 1 121 ? 3.210 11.647 0.005 1.00 89.88 121 LEU A CA 1
ATOM 971 C C . LEU A 1 121 ? 2.236 10.776 0.809 1.00 89.88 121 LEU A C 1
ATOM 973 O O . LEU A 1 121 ? 1.131 10.519 0.336 1.00 89.88 121 LEU A O 1
ATOM 977 N N . ARG A 1 122 ? 2.613 10.312 2.006 1.00 90.81 122 ARG A N 1
ATOM 978 C CA . ARG A 1 122 ? 1.726 9.510 2.868 1.00 90.81 122 ARG A CA 1
ATOM 979 C C . ARG A 1 122 ? 0.567 10.347 3.417 1.00 90.81 122 ARG A C 1
ATOM 981 O O . ARG A 1 122 ? -0.579 9.917 3.295 1.00 90.81 122 ARG A O 1
ATOM 988 N N . LEU A 1 123 ? 0.842 11.547 3.927 1.00 90.25 123 LEU A N 1
ATOM 989 C CA . LEU A 1 123 ? -0.170 12.507 4.385 1.00 90.25 123 LEU A CA 1
ATOM 990 C C . LEU A 1 123 ? -1.166 12.853 3.272 1.00 90.25 123 LEU A C 1
ATOM 992 O O . LEU A 1 123 ? -2.375 12.800 3.486 1.00 90.25 123 LEU A O 1
ATOM 996 N N . GLY A 1 124 ? -0.670 13.100 2.057 1.00 89.88 124 GLY A N 1
ATOM 997 C CA . GLY A 1 124 ? -1.478 13.427 0.881 1.00 89.88 124 GLY A CA 1
ATOM 998 C C . GLY A 1 124 ? -2.427 12.322 0.415 1.00 89.88 124 GLY A C 1
ATOM 999 O O . GLY A 1 124 ? -3.383 12.604 -0.315 1.00 89.88 124 GLY A O 1
ATOM 1000 N N . LEU A 1 125 ? -2.211 11.067 0.835 1.00 90.75 125 LEU A N 1
ATOM 1001 C CA . LEU A 1 125 ? -3.188 9.989 0.630 1.00 90.75 125 LEU A CA 1
ATOM 1002 C C . LEU A 1 125 ? -4.429 10.172 1.500 1.00 90.75 125 LEU A C 1
ATOM 1004 O O . LEU A 1 125 ? -5.529 9.812 1.074 1.00 90.75 125 LEU A O 1
ATOM 1008 N N . GLY A 1 126 ? -4.234 10.711 2.702 1.00 89.44 126 GLY A N 1
ATOM 1009 C CA . GLY A 1 126 ? -5.279 10.987 3.673 1.00 89.44 126 GLY A CA 1
ATOM 1010 C C . GLY A 1 126 ? -5.971 12.323 3.439 1.00 89.44 126 GLY A C 1
ATOM 1011 O O . GLY A 1 126 ? -7.201 12.363 3.413 1.00 89.44 126 GLY A O 1
ATOM 1012 N N . GLU A 1 127 ? -5.190 13.378 3.225 1.00 90.19 127 GLU A N 1
ATOM 1013 C CA . GLU A 1 127 ? -5.652 14.754 3.044 1.00 90.19 127 GLU A CA 1
ATOM 1014 C C . GLU A 1 127 ? -4.742 15.475 2.035 1.00 90.19 127 GLU A C 1
ATOM 1016 O O . GLU A 1 127 ? -3.560 15.724 2.276 1.00 90.19 127 GLU A O 1
ATOM 1021 N N . ILE A 1 128 ? -5.289 15.794 0.861 1.00 85.50 128 ILE A N 1
ATOM 1022 C CA . ILE A 1 128 ? -4.506 16.332 -0.262 1.00 85.50 128 ILE A CA 1
ATOM 1023 C C . ILE A 1 128 ? -4.027 17.765 -0.010 1.00 85.50 128 ILE A C 1
ATOM 1025 O O . ILE A 1 128 ? -3.045 18.190 -0.632 1.00 85.50 128 ILE A O 1
ATOM 1029 N N . SER A 1 129 ? -4.664 18.487 0.924 1.00 84.94 129 SER A N 1
ATOM 1030 C CA . SER A 1 129 ? -4.287 19.862 1.259 1.00 84.94 129 SER A CA 1
ATOM 1031 C C . SER A 1 129 ? -2.858 19.992 1.802 1.00 84.94 129 SER A C 1
ATOM 1033 O O . SER A 1 129 ? -2.288 21.081 1.769 1.00 84.94 129 SER A O 1
ATOM 1035 N N . HIS A 1 130 ? -2.258 18.890 2.267 1.00 84.19 130 HIS A N 1
ATOM 1036 C CA . HIS A 1 130 ? -0.863 18.854 2.719 1.00 84.19 130 HIS A CA 1
ATOM 1037 C C . HIS A 1 130 ? 0.161 18.928 1.581 1.00 84.19 130 HIS A C 1
ATOM 1039 O O . HIS A 1 130 ? 1.293 19.324 1.827 1.00 84.19 130 HIS A O 1
ATOM 1045 N N . ILE A 1 131 ? -0.215 18.576 0.345 1.00 81.62 131 ILE A N 1
ATOM 1046 C CA . ILE A 1 131 ? 0.687 18.678 -0.817 1.00 81.62 131 ILE A CA 1
ATOM 1047 C C . ILE A 1 131 ? 0.363 19.919 -1.657 1.00 81.62 131 ILE A C 1
ATOM 1049 O O . ILE A 1 131 ? 1.257 20.569 -2.199 1.00 81.62 131 ILE A O 1
ATOM 1053 N N . VAL A 1 132 ? -0.921 20.255 -1.800 1.00 82.56 132 VAL A N 1
ATOM 1054 C CA . VAL A 1 132 ? -1.384 21.391 -2.610 1.00 82.56 132 VAL A CA 1
ATOM 1055 C C . VAL A 1 132 ? -2.400 22.181 -1.806 1.00 82.56 132 VAL A C 1
ATOM 1057 O O . VAL A 1 132 ? -3.305 21.596 -1.241 1.00 82.56 132 VAL A O 1
ATOM 1060 N N . LYS A 1 133 ? -2.325 23.516 -1.825 1.00 74.62 133 LYS A N 1
ATOM 1061 C CA . LYS A 1 133 ? -3.209 24.425 -1.059 1.00 74.62 133 LYS A CA 1
ATOM 1062 C C . LYS A 1 133 ? -4.713 24.331 -1.380 1.00 74.62 133 LYS A C 1
ATOM 1064 O O . LYS A 1 133 ? -5.509 25.064 -0.804 1.00 74.62 133 LYS A O 1
ATOM 1069 N N . GLU A 1 134 ? -5.115 23.474 -2.307 1.00 69.31 134 GLU A N 1
ATOM 1070 C CA . GLU A 1 134 ? -6.506 23.289 -2.695 1.00 69.31 134 GLU A CA 1
ATOM 1071 C C . GLU A 1 134 ? -7.132 22.139 -1.903 1.00 69.31 134 GLU A C 1
ATOM 1073 O O . GLU A 1 134 ? -6.661 21.004 -1.972 1.00 69.31 134 GLU A O 1
ATOM 1078 N N . SER A 1 135 ? -8.243 22.411 -1.218 1.00 67.19 135 SER A N 1
ATOM 1079 C CA . SER A 1 135 ? -9.022 21.375 -0.540 1.00 67.19 135 SER A CA 1
ATOM 1080 C C . SER A 1 135 ? -9.845 20.586 -1.562 1.00 67.19 135 SER A C 1
ATOM 1082 O O . SER A 1 135 ? -10.643 21.144 -2.315 1.00 67.19 135 SER A O 1
ATOM 1084 N N . SER A 1 136 ? -9.630 19.274 -1.626 1.00 73.81 136 SER A N 1
ATOM 1085 C CA . SER A 1 136 ? -10.502 18.351 -2.358 1.00 73.81 136 SER A CA 1
ATOM 1086 C C . SER A 1 136 ? -10.554 17.025 -1.620 1.00 73.81 136 SER A C 1
ATOM 1088 O O . SER A 1 136 ? -9.532 16.584 -1.102 1.00 73.81 136 SER A O 1
ATOM 1090 N N . SER A 1 137 ? -11.725 16.387 -1.586 1.00 81.88 137 SER A N 1
ATOM 1091 C CA . SER A 1 137 ? -11.882 15.151 -0.822 1.00 81.88 137 SER A CA 1
ATOM 1092 C C . SER A 1 137 ? -10.997 14.036 -1.380 1.00 81.88 137 SER A C 1
ATOM 1094 O O . SER A 1 137 ? -10.885 13.856 -2.598 1.00 81.88 137 SER A O 1
ATOM 1096 N N . THR A 1 138 ? -10.351 13.288 -0.489 1.00 89.50 138 THR A N 1
ATOM 1097 C CA . THR A 1 138 ? -9.571 12.108 -0.875 1.00 89.50 138 THR A CA 1
ATOM 1098 C C . THR A 1 138 ? -10.465 10.866 -0.960 1.00 89.50 138 THR A C 1
ATOM 1100 O O . THR A 1 138 ? -11.491 10.792 -0.280 1.00 89.50 138 THR A O 1
ATOM 1103 N N . PRO A 1 139 ? -10.070 9.832 -1.726 1.00 89.00 139 PRO A N 1
ATOM 1104 C CA . PRO A 1 139 ? -10.802 8.565 -1.762 1.00 89.00 139 PRO A CA 1
ATOM 1105 C C . PRO A 1 139 ? -10.970 7.919 -0.378 1.00 89.00 139 PRO A C 1
ATOM 1107 O O . PRO A 1 139 ? -11.976 7.261 -0.127 1.00 89.00 139 PRO A O 1
ATOM 1110 N N . LYS A 1 140 ? -10.004 8.112 0.537 1.00 93.31 140 LYS A N 1
ATOM 1111 C CA . LYS A 1 140 ? -10.093 7.625 1.923 1.00 93.31 140 LYS A CA 1
ATOM 1112 C C . LYS A 1 140 ? -11.175 8.363 2.714 1.00 93.31 140 LYS A C 1
ATOM 1114 O O . LYS A 1 140 ? -11.943 7.717 3.419 1.00 93.31 140 LYS A O 1
ATOM 1119 N N . GLN A 1 141 ? -11.279 9.683 2.561 1.00 92.94 141 GLN A N 1
ATOM 1120 C CA . GLN A 1 141 ? -12.338 10.483 3.184 1.00 92.94 141 GLN A CA 1
ATOM 1121 C C . GLN A 1 141 ? -13.724 10.131 2.644 1.00 92.94 141 GLN A C 1
ATOM 1123 O O . GLN A 1 141 ? -14.665 9.976 3.418 1.00 92.94 141 GLN A O 1
ATOM 1128 N N . GLU A 1 142 ? -13.856 9.979 1.326 1.00 90.06 142 GLU A N 1
ATOM 1129 C CA . GLU A 1 142 ? -15.111 9.555 0.696 1.00 90.06 142 GLU A CA 1
ATOM 1130 C C . GLU A 1 142 ? -15.528 8.166 1.181 1.00 90.06 142 GLU A C 1
ATOM 1132 O O . GLU A 1 142 ? -16.676 7.969 1.577 1.00 90.06 142 GLU A O 1
ATOM 1137 N N . TYR A 1 143 ? -14.584 7.222 1.226 1.00 87.69 143 TYR A N 1
ATOM 1138 C CA . TYR A 1 143 ? -14.835 5.888 1.759 1.00 87.69 143 TYR A CA 1
ATOM 1139 C C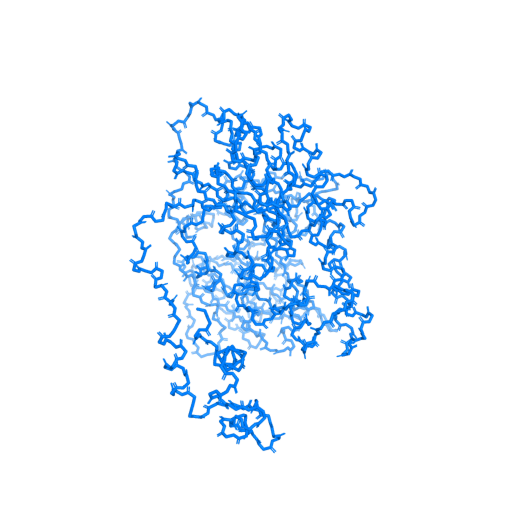 . TYR A 1 143 ? -15.233 5.924 3.234 1.00 87.69 143 TYR A C 1
ATOM 1141 O O . TYR A 1 143 ? -16.157 5.221 3.628 1.00 87.69 143 TYR A O 1
ATOM 1149 N N . LEU A 1 144 ? -14.566 6.746 4.048 1.00 93.25 144 LEU A N 1
ATOM 1150 C CA . LEU A 1 144 ? -14.901 6.889 5.459 1.00 93.25 144 LEU A CA 1
ATOM 1151 C C . LEU A 1 144 ? -16.332 7.410 5.636 1.00 93.25 144 LEU A C 1
ATOM 1153 O O . LEU A 1 144 ? -17.069 6.837 6.428 1.00 93.25 144 LEU A O 1
ATOM 1157 N N . ARG A 1 145 ? -16.760 8.422 4.867 1.00 90.69 145 ARG A N 1
ATOM 1158 C CA . ARG A 1 145 ? -18.157 8.903 4.895 1.00 90.69 145 ARG A CA 1
ATOM 1159 C C . ARG A 1 145 ? -19.146 7.790 4.561 1.00 90.69 145 ARG A C 1
ATOM 1161 O O . ARG A 1 145 ? -20.082 7.572 5.320 1.00 90.69 145 ARG A O 1
ATOM 1168 N N . LEU A 1 146 ? -18.897 7.061 3.471 1.00 85.88 146 LEU A N 1
ATOM 1169 C CA . LEU A 1 146 ? -19.749 5.945 3.055 1.00 85.88 146 LEU A CA 1
ATOM 1170 C C . LEU A 1 146 ? -19.812 4.853 4.126 1.00 85.88 146 LEU A C 1
ATOM 1172 O O . LEU A 1 146 ? -20.892 4.378 4.456 1.00 85.88 146 LEU A O 1
ATOM 1176 N N . LEU A 1 147 ? -18.665 4.474 4.695 1.00 86.19 147 LEU A N 1
ATOM 1177 C CA . LEU A 1 147 ? -18.607 3.458 5.739 1.00 86.19 147 LEU A CA 1
ATOM 1178 C C . LEU A 1 147 ? -19.383 3.897 6.980 1.00 86.19 147 LEU A C 1
ATOM 1180 O O . LEU A 1 147 ? -20.118 3.085 7.530 1.00 86.19 147 LEU A O 1
ATOM 1184 N N . LEU A 1 148 ? -19.236 5.155 7.405 1.00 87.62 148 LEU A N 1
ATOM 1185 C CA . LEU A 1 148 ? -20.000 5.713 8.519 1.00 87.62 148 LEU A CA 1
ATOM 1186 C C . LEU A 1 148 ? -21.501 5.639 8.225 1.00 87.62 148 LEU A C 1
ATOM 1188 O O . LEU A 1 148 ? -22.235 5.062 9.019 1.00 87.62 148 LEU A O 1
ATOM 1192 N N . ASP A 1 149 ? -21.954 6.117 7.068 1.00 84.44 149 ASP A N 1
ATOM 1193 C CA . ASP A 1 149 ? -23.375 6.078 6.706 1.00 84.44 149 ASP A CA 1
ATOM 1194 C C . ASP A 1 149 ? -23.965 4.659 6.730 1.00 84.44 149 ASP A C 1
ATOM 1196 O O . ASP A 1 149 ? -25.047 4.463 7.286 1.00 84.44 149 ASP A O 1
ATOM 1200 N N . GLU A 1 150 ? -23.232 3.662 6.229 1.00 79.25 150 GLU A N 1
ATOM 1201 C CA . GLU A 1 150 ? -23.654 2.253 6.247 1.00 79.25 150 GLU A CA 1
ATOM 1202 C C . GLU A 1 150 ? -23.785 1.689 7.669 1.00 79.25 150 GLU A C 1
ATOM 1204 O O . GLU A 1 150 ? -24.713 0.937 7.977 1.00 79.25 150 GLU A O 1
ATOM 1209 N N . VAL A 1 151 ? -22.871 2.054 8.573 1.00 80.31 151 VAL A N 1
ATOM 1210 C CA . VAL A 1 151 ? -22.861 1.498 9.935 1.00 80.31 151 VAL A CA 1
ATOM 1211 C C . VAL A 1 151 ? -23.737 2.280 10.914 1.00 80.31 151 VAL A C 1
ATOM 1213 O O . VAL A 1 151 ? -23.926 1.840 12.049 1.00 80.31 151 VAL A O 1
ATOM 1216 N N . ARG A 1 152 ? -24.310 3.415 10.498 1.00 80.25 152 ARG A N 1
ATOM 1217 C CA . ARG A 1 152 ? -25.124 4.315 11.336 1.00 80.25 152 ARG A CA 1
ATOM 1218 C C . ARG A 1 152 ? -26.248 3.610 12.083 1.00 80.25 152 ARG A C 1
ATOM 1220 O O . ARG A 1 152 ? -26.483 3.909 13.252 1.00 80.25 152 ARG A O 1
ATOM 1227 N N . TYR A 1 153 ? -26.899 2.648 11.436 1.00 72.19 153 TYR A N 1
ATOM 1228 C CA . TYR A 1 153 ? -28.051 1.928 11.983 1.00 72.19 153 TYR A CA 1
ATOM 1229 C C . TYR A 1 153 ? -27.711 0.997 13.157 1.00 72.19 153 TYR A C 1
ATOM 1231 O O . TYR A 1 153 ? -28.612 0.594 13.889 1.00 72.19 153 TYR A O 1
ATOM 1239 N N . PHE A 1 154 ? -26.431 0.670 13.365 1.00 73.81 154 PHE A N 1
ATOM 1240 C CA . PHE A 1 154 ? -25.987 -0.262 14.409 1.00 73.81 154 PHE A CA 1
ATOM 1241 C C . PHE A 1 154 ? -25.466 0.425 15.678 1.00 73.81 154 PHE A C 1
ATOM 1243 O O . PHE A 1 154 ? -25.028 -0.260 16.601 1.00 73.81 154 PHE A O 1
ATOM 1250 N N . SER A 1 155 ? -25.505 1.761 15.717 1.00 79.56 155 SER A N 1
ATOM 1251 C CA . SER A 1 155 ? -24.912 2.599 16.767 1.00 79.56 155 SER A CA 1
ATOM 1252 C C . SER A 1 155 ? -23.507 2.160 17.217 1.00 79.56 155 SER A C 1
ATOM 1254 O O . SER A 1 155 ? -23.302 1.896 18.403 1.00 79.56 155 SER A O 1
ATOM 1256 N N . PRO A 1 156 ? -22.545 2.022 16.287 1.00 84.50 156 PRO A N 1
ATOM 1257 C CA . PRO A 1 156 ? -21.277 1.372 16.576 1.00 84.50 156 PRO A CA 1
ATOM 1258 C C . PRO A 1 156 ? -20.309 2.277 17.337 1.00 84.50 156 PRO A C 1
ATOM 1260 O O . PRO A 1 156 ? -20.260 3.494 17.125 1.00 84.50 156 PRO A O 1
ATOM 1263 N N . LYS A 1 157 ? -19.447 1.644 18.132 1.00 91.00 157 LYS A N 1
ATOM 1264 C CA . LYS A 1 157 ? -18.221 2.257 18.650 1.00 91.00 157 LYS A CA 1
ATOM 1265 C C . LYS A 1 157 ? -17.083 1.994 17.674 1.00 91.00 157 LYS A C 1
ATOM 1267 O O . LYS A 1 157 ? -16.713 0.842 17.425 1.00 91.00 157 LYS A O 1
ATOM 1272 N N . ILE A 1 158 ? -16.552 3.068 17.100 1.00 93.19 158 ILE A N 1
ATOM 1273 C CA . ILE A 1 158 ? -15.547 3.019 16.038 1.00 93.19 158 ILE A CA 1
ATOM 1274 C C . ILE A 1 158 ? -14.234 3.577 16.572 1.00 93.19 158 ILE A C 1
ATOM 1276 O O . ILE A 1 158 ? -14.215 4.629 17.202 1.00 93.19 158 ILE A O 1
ATOM 1280 N N . LEU A 1 159 ? -13.131 2.901 16.281 1.00 95.62 159 LEU A N 1
ATOM 1281 C CA . LEU A 1 159 ? -11.787 3.382 16.561 1.00 95.62 159 LEU A CA 1
ATOM 1282 C C . LEU A 1 159 ? -11.043 3.610 15.247 1.00 95.62 159 LEU A C 1
ATOM 1284 O O . LEU A 1 159 ? -10.929 2.694 14.436 1.00 95.62 159 LEU A O 1
ATOM 1288 N N . ILE A 1 160 ? -10.533 4.817 15.032 1.00 96.88 160 ILE A N 1
ATOM 1289 C CA . ILE A 1 160 ? -9.736 5.178 13.862 1.00 96.88 160 ILE A CA 1
ATOM 1290 C C . ILE A 1 160 ? -8.287 5.368 14.300 1.00 96.88 160 ILE A C 1
ATOM 1292 O O . ILE A 1 160 ? -7.991 6.229 15.128 1.00 96.88 160 ILE A O 1
ATOM 1296 N N . HIS A 1 161 ? -7.390 4.577 13.717 1.00 96.69 161 HIS A N 1
ATOM 1297 C CA . HIS A 1 161 ? -5.952 4.736 13.887 1.00 96.69 161 HIS A CA 1
ATOM 1298 C C . HIS A 1 161 ? -5.351 5.536 12.738 1.00 96.69 161 HIS A C 1
ATOM 1300 O O . HIS A 1 161 ? -5.656 5.276 11.568 1.00 96.69 161 HIS A O 1
ATOM 1306 N N . THR A 1 162 ? -4.447 6.446 13.081 1.00 94.38 162 THR A N 1
ATOM 1307 C CA . THR A 1 162 ? -3.622 7.191 12.128 1.00 94.38 162 THR A CA 1
ATOM 1308 C C . THR A 1 162 ? -2.203 7.311 12.666 1.00 94.38 162 THR A C 1
ATOM 1310 O O . THR A 1 162 ? -2.011 7.550 13.853 1.00 94.38 162 THR A O 1
ATOM 1313 N N . HIS A 1 163 ? -1.198 7.157 11.811 1.00 91.06 163 HIS A N 1
ATOM 1314 C CA . HIS A 1 163 ? 0.180 7.471 12.195 1.00 91.06 163 HIS A CA 1
ATOM 1315 C C . HIS A 1 163 ? 0.381 8.984 12.322 1.00 91.06 163 HIS A C 1
ATOM 1317 O O . HIS A 1 163 ? 1.238 9.442 13.063 1.00 91.06 163 HIS A O 1
ATOM 1323 N N . PHE A 1 164 ? -0.430 9.762 11.602 1.00 91.44 164 PHE A N 1
ATOM 1324 C CA . PHE A 1 164 ? -0.264 11.199 11.453 1.00 91.44 164 PHE A CA 1
ATOM 1325 C C . PHE A 1 164 ? -1.249 11.979 12.331 1.00 91.44 164 PHE A C 1
ATOM 1327 O O . PHE A 1 164 ? -2.458 11.939 12.053 1.00 91.44 164 PHE A O 1
ATOM 1334 N N . PRO A 1 165 ? -0.770 12.725 13.345 1.00 91.44 165 PRO A N 1
ATOM 1335 C CA . PRO A 1 165 ? -1.607 13.625 14.135 1.00 91.44 165 PRO A CA 1
ATOM 1336 C C . PRO A 1 165 ? -2.267 14.721 13.291 1.00 91.44 165 PRO A C 1
ATOM 1338 O O . PRO A 1 165 ? -3.378 15.156 13.598 1.00 91.44 165 PRO A O 1
ATOM 1341 N N . GLU A 1 166 ? -1.629 15.131 12.190 1.00 91.81 166 GLU A N 1
ATOM 1342 C CA . GLU A 1 166 ? -2.127 16.169 11.282 1.00 91.81 166 GLU A CA 1
ATOM 1343 C C . GLU A 1 166 ? -3.466 15.791 10.623 1.00 91.81 166 GLU A C 1
ATOM 1345 O O . GLU A 1 166 ? -4.225 16.667 10.210 1.00 91.81 166 GLU A O 1
ATOM 1350 N N . LEU A 1 167 ? -3.787 14.493 10.557 1.00 93.06 167 LEU A N 1
ATOM 1351 C CA . LEU A 1 167 ? -5.039 13.995 9.986 1.00 93.06 167 LEU A CA 1
ATOM 1352 C C . LEU A 1 167 ? -6.205 13.991 10.984 1.00 93.06 167 LEU A C 1
ATOM 1354 O O . LEU A 1 167 ? -7.347 13.835 10.559 1.00 93.06 167 LEU A O 1
ATOM 1358 N N . ILE A 1 168 ? -5.970 14.161 12.290 1.00 94.31 168 ILE A N 1
ATOM 1359 C CA . ILE A 1 168 ? -7.034 14.023 13.297 1.00 94.31 168 ILE A CA 1
ATOM 1360 C C . ILE A 1 168 ? -8.112 15.090 13.111 1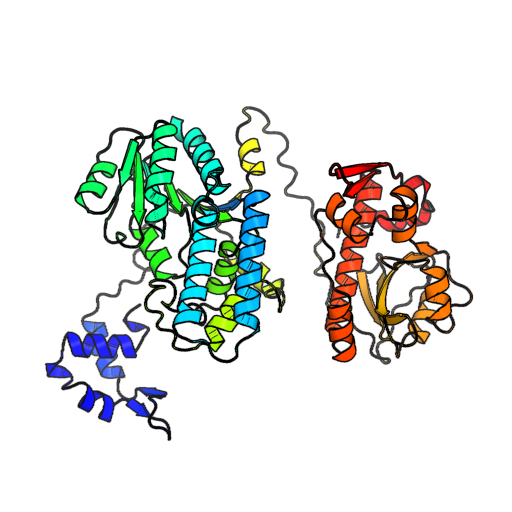.00 94.31 168 ILE A C 1
ATOM 1362 O O . ILE A 1 168 ? -9.277 14.748 12.938 1.00 94.31 168 ILE A O 1
ATOM 1366 N N . GLU A 1 169 ? -7.736 16.368 13.106 1.00 93.06 169 GLU A N 1
ATOM 1367 C CA . GLU A 1 169 ? -8.683 17.485 12.991 1.00 93.06 169 GLU A CA 1
ATOM 1368 C C . GLU A 1 169 ? -9.561 17.420 11.726 1.00 93.06 169 GLU A C 1
ATOM 1370 O O . GLU A 1 169 ? -10.790 17.470 11.856 1.00 93.06 169 GLU A O 1
ATOM 1375 N N . PRO A 1 170 ? -9.013 17.243 10.501 1.00 92.50 170 PRO A N 1
ATOM 1376 C CA . PRO A 1 170 ? -9.853 17.141 9.308 1.00 92.50 170 PRO A CA 1
ATOM 1377 C C . PRO A 1 170 ? -10.763 15.905 9.335 1.00 92.50 170 PRO A C 1
ATOM 1379 O O . PRO A 1 170 ? -11.903 15.968 8.864 1.00 92.50 170 PRO A O 1
ATOM 1382 N N . LEU A 1 171 ? -10.315 14.787 9.917 1.00 94.75 171 LEU A N 1
ATOM 1383 C CA . LEU A 1 171 ? -11.154 13.596 10.054 1.00 94.75 171 LEU A CA 1
ATOM 1384 C C . LEU A 1 171 ? -12.239 13.763 11.122 1.00 94.75 171 LEU A C 1
ATOM 1386 O O . LEU A 1 171 ? -13.368 13.327 10.901 1.00 94.75 171 LEU A O 1
ATOM 1390 N N . MET A 1 172 ? -11.951 14.423 12.243 1.00 95.25 172 MET A N 1
ATOM 1391 C CA . MET A 1 172 ? -12.947 14.760 13.261 1.00 95.25 172 MET A CA 1
ATOM 1392 C C . MET A 1 172 ? -14.022 15.686 12.688 1.00 95.25 172 MET A C 1
ATOM 1394 O O . MET A 1 172 ? -15.211 15.432 12.884 1.00 95.25 172 MET A O 1
ATOM 1398 N N . ALA A 1 173 ? -13.637 16.702 11.911 1.00 93.38 173 ALA A N 1
ATOM 1399 C CA . ALA A 1 173 ? -14.579 17.568 11.201 1.00 93.38 173 ALA A CA 1
ATOM 1400 C C . ALA A 1 173 ? -15.460 16.778 10.211 1.00 93.38 173 ALA A C 1
ATOM 1402 O O . ALA A 1 173 ? -16.667 17.002 10.120 1.00 93.38 173 ALA A O 1
ATOM 1403 N N . LEU A 1 174 ? -14.881 15.804 9.501 1.00 93.75 174 LEU A N 1
ATOM 1404 C CA . LEU A 1 174 ? -15.624 14.917 8.602 1.00 93.75 174 LEU A CA 1
ATOM 1405 C C . LEU A 1 174 ? -16.628 14.032 9.355 1.00 93.75 174 LEU A C 1
ATOM 1407 O O . LEU A 1 174 ? -17.770 13.895 8.920 1.00 93.75 174 LEU A O 1
ATOM 1411 N N . VAL A 1 175 ? -16.211 13.444 10.476 1.00 94.81 175 VAL A N 1
ATOM 1412 C CA . VAL A 1 175 ? -17.031 12.553 11.312 1.00 94.81 175 VAL A CA 1
ATOM 1413 C C . VAL A 1 175 ? -18.174 13.312 11.986 1.00 94.81 175 VAL A C 1
ATOM 1415 O O . VAL A 1 175 ? -19.324 12.872 11.944 1.00 94.81 175 VAL A O 1
ATOM 1418 N N . THR A 1 176 ? -17.887 14.480 12.557 1.00 93.75 176 THR A N 1
ATOM 1419 C CA . THR A 1 176 ? -18.906 15.355 13.159 1.00 93.75 176 THR A CA 1
ATOM 1420 C C . THR A 1 176 ? -19.876 15.893 12.116 1.00 93.75 176 THR A C 1
ATOM 1422 O O . THR A 1 176 ? -21.082 15.889 12.355 1.00 93.75 176 THR A O 1
ATOM 1425 N N . GLY A 1 177 ? -19.391 16.251 10.922 1.00 91.00 177 GLY A N 1
ATOM 1426 C CA . GLY A 1 177 ? -20.235 16.610 9.780 1.00 91.00 177 GLY A CA 1
ATOM 1427 C C . GLY A 1 177 ? -21.148 15.471 9.308 1.00 91.00 177 GLY A C 1
ATOM 1428 O O . GLY A 1 177 ? -22.239 15.729 8.807 1.00 91.00 177 GLY A O 1
ATOM 1429 N N . ALA A 1 178 ? -20.752 14.213 9.526 1.00 87.88 178 ALA A N 1
ATOM 1430 C CA . ALA A 1 178 ? -21.602 13.042 9.308 1.00 87.88 178 ALA A CA 1
ATOM 1431 C C . ALA A 1 178 ? -22.592 12.785 10.467 1.00 87.88 178 ALA A C 1
ATOM 1433 O O . ALA A 1 178 ? -23.424 11.885 10.376 1.00 87.88 178 ALA A O 1
ATOM 1434 N N . GLY A 1 179 ? -22.559 13.567 11.549 1.00 88.69 179 GLY A N 1
ATOM 1435 C CA . GLY A 1 179 ? -23.473 13.439 12.689 1.00 88.69 179 GLY A CA 1
ATOM 1436 C C . GLY A 1 179 ? -23.050 12.402 13.732 1.00 88.69 179 GLY A C 1
ATOM 1437 O O . GLY A 1 179 ? -23.899 11.898 14.463 1.00 88.69 179 GLY A O 1
ATOM 1438 N N . TYR A 1 180 ? -21.760 12.069 13.798 1.00 92.38 180 TYR A N 1
ATOM 1439 C CA . TYR A 1 180 ? -21.191 11.211 14.838 1.00 92.38 180 TYR A CA 1
ATOM 1440 C C . TYR A 1 180 ? -20.537 12.045 15.934 1.00 92.38 180 TYR A C 1
ATOM 1442 O O . TYR A 1 180 ? -19.906 13.067 15.658 1.00 92.38 180 TYR A O 1
ATOM 1450 N N . ALA A 1 181 ? -20.610 11.565 17.175 1.00 93.69 181 ALA A N 1
ATOM 1451 C CA . ALA A 1 181 ? -19.724 12.058 18.216 1.00 93.69 181 ALA A CA 1
ATOM 1452 C C . ALA A 1 181 ? -18.289 11.601 17.920 1.00 93.69 181 ALA A C 1
ATOM 1454 O O . ALA A 1 181 ? -18.059 10.445 17.563 1.00 93.69 181 ALA A O 1
ATOM 1455 N N . SER A 1 182 ? -17.323 12.498 18.085 1.00 95.06 182 SER A N 1
ATOM 1456 C CA . SER A 1 182 ? -15.902 12.199 17.911 1.00 95.06 182 SER A CA 1
ATOM 1457 C C . SER A 1 182 ? -15.117 12.559 19.163 1.00 95.06 182 SER A C 1
ATOM 1459 O O . SER A 1 182 ? -15.359 13.614 19.752 1.00 95.06 182 SER A O 1
ATOM 1461 N N . LEU A 1 183 ? -14.140 11.735 19.528 1.00 95.38 183 LEU A N 1
ATOM 1462 C CA . LEU A 1 183 ? -13.227 11.998 20.635 1.00 95.38 183 LEU A CA 1
ATOM 1463 C C . LEU A 1 183 ? -11.792 11.651 20.235 1.00 95.38 183 LEU A C 1
ATOM 1465 O O . LEU A 1 183 ? -11.537 10.588 19.673 1.00 95.38 183 LEU A O 1
ATOM 1469 N N . ARG A 1 184 ? -10.847 12.525 20.575 1.00 95.88 184 ARG A N 1
ATOM 1470 C CA . ARG A 1 184 ? -9.416 12.228 20.503 1.00 95.88 184 ARG A CA 1
ATOM 1471 C C . ARG A 1 184 ? -8.984 11.475 21.765 1.00 95.88 184 ARG A C 1
ATOM 1473 O O . ARG A 1 184 ? -9.334 11.883 22.874 1.00 95.88 184 ARG A O 1
ATOM 1480 N N . VAL A 1 185 ? -8.276 10.364 21.593 1.00 94.81 185 VAL A N 1
ATOM 1481 C CA . VAL A 1 185 ? -7.829 9.487 22.681 1.00 94.81 185 VAL A CA 1
ATOM 1482 C C . VAL A 1 185 ? -6.331 9.669 22.878 1.00 94.81 185 VAL A C 1
ATOM 1484 O O . VAL A 1 185 ? -5.531 9.151 22.108 1.00 94.81 185 VAL A O 1
ATOM 1487 N N . GLU A 1 186 ? -5.977 10.404 23.923 1.00 93.75 186 GLU A N 1
ATOM 1488 C CA . GLU A 1 186 ? -4.592 10.701 24.324 1.00 93.75 186 GLU A CA 1
ATOM 1489 C C . GLU A 1 186 ? -4.311 10.249 25.764 1.00 93.75 186 GLU A C 1
ATOM 1491 O O . GLU A 1 186 ? -3.224 10.433 26.301 1.00 93.75 186 GLU A O 1
ATOM 1496 N N . SER A 1 187 ? -5.329 9.702 26.434 1.00 94.00 187 SER A N 1
ATOM 1497 C CA . SER A 1 187 ? -5.263 9.255 27.818 1.00 94.00 187 SER A CA 1
ATOM 1498 C C . SER A 1 187 ? -6.266 8.137 28.083 1.00 94.00 187 SER A C 1
ATOM 1500 O O . SER A 1 187 ? -7.343 8.074 27.475 1.00 94.00 187 SER A O 1
ATOM 1502 N N . GLN A 1 188 ? -5.976 7.310 29.090 1.00 92.06 188 GLN A N 1
ATOM 1503 C CA . GLN A 1 188 ? -6.882 6.244 29.524 1.00 92.06 188 GLN A CA 1
ATOM 1504 C C . GLN A 1 188 ? -8.253 6.777 29.983 1.00 92.06 188 GLN A C 1
ATOM 1506 O O . GLN A 1 188 ? -9.267 6.097 29.842 1.00 92.06 188 GLN A O 1
ATOM 1511 N N . VAL A 1 189 ? -8.315 8.019 30.479 1.00 92.38 189 VAL A N 1
ATOM 1512 C CA . VAL A 1 189 ? -9.577 8.678 30.858 1.00 92.38 189 VAL A CA 1
ATOM 1513 C C . VAL A 1 189 ? -10.453 8.939 29.629 1.00 92.38 189 VAL A C 1
ATOM 1515 O O . VAL A 1 189 ? -11.659 8.703 29.669 1.00 92.38 189 VAL A O 1
ATOM 1518 N N . GLN A 1 190 ? -9.875 9.407 28.519 1.00 92.75 190 GLN A N 1
ATOM 1519 C CA . GLN A 1 190 ? -10.614 9.586 27.262 1.00 92.75 190 GLN A CA 1
ATOM 1520 C C . GLN A 1 190 ? -11.009 8.240 26.646 1.00 92.75 190 GLN A C 1
ATOM 1522 O O . GLN A 1 190 ? -12.123 8.111 26.143 1.00 92.75 190 GLN A O 1
ATOM 1527 N N . ALA A 1 191 ? -10.144 7.227 26.743 1.00 91.94 191 ALA A N 1
ATOM 1528 C CA . ALA A 1 191 ? -10.473 5.869 26.317 1.00 91.94 191 ALA A CA 1
ATOM 1529 C C . ALA A 1 191 ? -11.699 5.314 27.072 1.00 91.94 191 ALA A C 1
ATOM 1531 O O . ALA A 1 191 ? -12.622 4.786 26.449 1.00 91.94 191 ALA A O 1
ATOM 1532 N N . GLY A 1 192 ? -11.765 5.531 28.392 1.00 90.06 192 GLY A N 1
ATOM 1533 C CA . GLY A 1 192 ? -12.922 5.170 29.220 1.00 90.06 192 GLY A CA 1
ATOM 1534 C C . GLY A 1 192 ? -14.218 5.864 28.788 1.00 90.06 192 GLY A C 1
ATOM 1535 O O . GLY A 1 192 ? -15.263 5.224 28.712 1.00 90.06 192 GLY A O 1
ATOM 1536 N N . LYS A 1 193 ? -14.154 7.140 28.381 1.00 92.50 193 LYS A N 1
ATOM 1537 C CA . LYS A 1 193 ? -15.333 7.875 27.881 1.00 92.50 193 LYS A CA 1
ATOM 1538 C C . LYS A 1 193 ? -15.939 7.257 26.623 1.00 92.50 193 LYS A C 1
ATOM 1540 O O . LYS A 1 193 ? -17.152 7.313 26.458 1.00 92.50 193 LYS A O 1
ATOM 1545 N N . ILE A 1 194 ? -15.128 6.670 25.740 1.00 90.31 194 ILE A N 1
ATOM 1546 C CA . ILE A 1 194 ? -15.631 5.949 24.556 1.00 90.31 194 ILE A CA 1
ATOM 1547 C C . ILE A 1 194 ? -16.342 4.668 24.984 1.00 90.31 194 ILE A C 1
ATOM 1549 O O . ILE A 1 194 ? -17.434 4.367 24.493 1.00 90.31 194 ILE A O 1
ATOM 1553 N N . ALA A 1 195 ? -15.745 3.932 25.922 1.00 86.12 195 ALA A N 1
ATOM 1554 C CA . ALA A 1 195 ? -16.326 2.707 26.453 1.00 86.12 195 ALA A CA 1
ATOM 1555 C C . ALA A 1 195 ? -17.671 2.973 27.156 1.00 86.12 195 ALA A C 1
ATOM 1557 O O . ALA A 1 195 ? -18.609 2.199 26.979 1.00 86.12 195 ALA A O 1
ATOM 1558 N N . GLU A 1 196 ? -17.811 4.095 27.861 1.00 89.06 196 GLU A N 1
ATOM 1559 C CA . GLU A 1 196 ? -19.039 4.489 28.568 1.00 89.06 196 GLU A CA 1
ATOM 1560 C C . GLU A 1 196 ? -20.089 5.171 27.674 1.00 89.06 196 GLU A C 1
ATOM 1562 O O . GLU A 1 196 ? -21.258 5.261 28.053 1.00 89.06 196 GLU A O 1
ATOM 1567 N N . TYR A 1 197 ? -19.707 5.640 26.481 1.00 90.00 197 TYR A N 1
ATOM 1568 C CA . TYR A 1 197 ? -20.602 6.408 25.618 1.00 90.00 197 TYR A CA 1
ATOM 1569 C C . TYR A 1 197 ? -21.834 5.594 25.196 1.00 90.00 197 TYR A C 1
ATOM 1571 O O . TYR A 1 197 ? -21.724 4.471 24.687 1.00 90.00 197 TYR A O 1
ATOM 1579 N N . GLN A 1 198 ? -23.016 6.187 25.379 1.00 85.00 198 GLN A N 1
ATOM 1580 C CA . GLN A 1 198 ? -24.293 5.622 24.952 1.00 85.00 198 GLN A CA 1
ATOM 1581 C C . GLN A 1 198 ? -24.647 6.147 23.555 1.00 85.00 198 GLN A C 1
ATOM 1583 O O . GLN A 1 198 ? -25.154 7.256 23.409 1.00 85.00 198 GLN A O 1
ATOM 1588 N N . GLY A 1 199 ? -24.361 5.348 22.524 1.00 85.56 199 GLY A N 1
ATOM 1589 C CA . GLY A 1 199 ? -24.627 5.674 21.118 1.00 85.56 199 GLY A CA 1
ATOM 1590 C C . GLY A 1 199 ? -23.396 5.511 20.227 1.00 85.56 199 GLY A C 1
ATOM 1591 O O . GLY A 1 199 ? -22.399 4.917 20.636 1.00 85.56 199 GLY A O 1
ATOM 1592 N N . SER A 1 200 ? -23.465 6.047 19.005 1.00 88.06 200 SER A N 1
ATOM 1593 C CA . SER A 1 200 ? -22.341 6.018 18.065 1.00 88.06 200 SER A CA 1
ATOM 1594 C C . SER A 1 200 ? -21.267 7.028 18.458 1.00 88.06 200 SER A C 1
ATOM 1596 O O . SER A 1 200 ? -21.537 8.230 18.515 1.00 88.06 200 SER A O 1
ATOM 1598 N N . VAL A 1 201 ? -20.036 6.561 18.645 1.00 93.94 201 VAL A N 1
ATOM 1599 C CA . VAL A 1 201 ? -18.870 7.419 18.890 1.00 93.94 201 VAL A CA 1
ATOM 1600 C C . VAL A 1 201 ? -17.673 6.924 18.093 1.00 93.94 201 VAL A C 1
ATOM 1602 O O . VAL A 1 201 ? -17.476 5.720 17.919 1.00 93.94 201 VAL A O 1
ATOM 1605 N N . VAL A 1 202 ? -16.874 7.870 17.609 1.00 96.19 202 VAL A N 1
ATOM 1606 C CA . VAL A 1 202 ? -15.624 7.615 16.900 1.00 96.19 202 VAL A CA 1
ATOM 1607 C C . VAL A 1 202 ? -14.452 8.111 17.742 1.00 96.19 202 VAL A C 1
ATOM 1609 O O . VAL A 1 202 ? -14.327 9.306 18.006 1.00 96.19 202 VAL A O 1
ATOM 1612 N N . GLY A 1 203 ? -13.593 7.190 18.162 1.00 96.44 203 GLY A N 1
ATOM 1613 C CA . GLY A 1 203 ? -12.315 7.484 18.798 1.00 96.44 203 GLY A CA 1
ATOM 1614 C C . GLY A 1 203 ? -11.202 7.641 17.772 1.00 96.44 203 GLY A C 1
ATOM 1615 O O . GLY A 1 203 ? -11.090 6.812 16.874 1.00 96.44 203 GLY A O 1
ATOM 1616 N N . PHE A 1 204 ? -10.352 8.649 17.930 1.00 97.19 204 PHE A N 1
ATOM 1617 C CA . PHE A 1 204 ? -9.131 8.825 17.142 1.00 97.19 204 PHE A CA 1
ATOM 1618 C C . PHE A 1 204 ? -7.909 8.538 18.007 1.00 97.19 204 PHE A C 1
ATOM 1620 O O . PHE A 1 204 ? -7.747 9.169 19.051 1.00 97.19 204 PHE A O 1
ATOM 1627 N N . VAL A 1 205 ? -7.068 7.600 17.572 1.00 95.75 205 VAL A N 1
ATOM 1628 C CA . VAL A 1 205 ? -5.839 7.193 18.270 1.00 95.75 205 VAL A CA 1
ATOM 1629 C C . VAL A 1 205 ? -4.657 7.349 17.322 1.00 95.75 205 VAL A C 1
ATOM 1631 O O . VAL A 1 205 ? -4.651 6.763 16.235 1.00 95.75 205 VAL A O 1
ATOM 1634 N N . THR A 1 206 ? -3.650 8.108 17.741 1.00 94.12 206 THR A N 1
ATOM 1635 C CA . THR A 1 206 ? -2.345 8.155 17.073 1.00 94.12 206 THR A CA 1
ATOM 1636 C C . THR A 1 206 ? -1.401 7.091 17.602 1.00 94.12 206 THR A C 1
ATOM 1638 O O . THR A 1 206 ? -1.604 6.542 18.685 1.00 94.12 206 THR A O 1
ATOM 1641 N N . ASP A 1 207 ? -0.343 6.817 16.841 1.00 90.50 207 ASP A N 1
ATOM 1642 C CA . ASP A 1 207 ? 0.679 5.840 17.231 1.00 90.50 207 ASP A CA 1
ATOM 1643 C C . ASP A 1 207 ? 1.446 6.233 18.510 1.00 90.50 207 ASP A C 1
ATOM 1645 O O . ASP A 1 207 ? 2.004 5.372 19.181 1.00 90.50 207 ASP A O 1
ATOM 1649 N N . GLU A 1 208 ? 1.400 7.504 18.912 1.00 88.00 208 GLU A N 1
ATOM 1650 C CA . GLU A 1 208 ? 1.953 7.993 20.185 1.00 88.00 208 GLU A CA 1
ATOM 1651 C C . GLU A 1 208 ? 1.129 7.565 21.417 1.00 88.00 208 GLU A C 1
ATOM 1653 O O . GLU A 1 208 ? 1.625 7.619 22.539 1.00 88.00 208 GLU A O 1
ATOM 1658 N N . HIS A 1 209 ? -0.123 7.134 21.224 1.00 90.81 209 HIS A N 1
ATOM 1659 C CA . HIS A 1 209 ? -1.083 6.839 22.298 1.00 90.81 209 HIS A CA 1
ATOM 1660 C C . HIS A 1 209 ? -1.583 5.384 22.268 1.00 90.81 209 HIS A C 1
ATOM 1662 O O . HIS A 1 209 ? -2.725 5.086 22.630 1.00 90.81 209 HIS A O 1
ATOM 1668 N N . LEU A 1 210 ? -0.742 4.450 21.807 1.00 88.94 210 LEU A N 1
ATOM 1669 C CA . LEU A 1 210 ? -1.076 3.016 21.728 1.00 88.94 210 LEU A CA 1
ATOM 1670 C C . LEU A 1 210 ? -1.103 2.307 23.096 1.00 88.94 210 LEU A C 1
ATOM 1672 O O . LEU A 1 210 ? -1.535 1.153 23.195 1.00 88.94 210 LEU A O 1
ATOM 1676 N N . ASP A 1 211 ? -0.663 2.990 24.149 1.00 88.56 211 ASP A N 1
ATOM 1677 C CA . ASP A 1 211 ? -0.757 2.566 25.545 1.00 88.56 211 ASP A CA 1
ATOM 1678 C C . ASP A 1 211 ? -2.189 2.674 26.101 1.00 88.56 211 ASP A C 1
ATOM 1680 O O . ASP A 1 211 ? -2.561 1.931 27.014 1.00 88.56 211 ASP A O 1
ATOM 1684 N N . CYS A 1 212 ? -3.023 3.533 25.511 1.00 89.19 212 CYS A N 1
ATOM 1685 C CA . CYS A 1 212 ? -4.425 3.691 25.879 1.00 89.19 212 CYS A CA 1
ATOM 1686 C C . CYS A 1 212 ? -5.241 2.463 25.443 1.00 89.19 212 CYS A C 1
ATOM 1688 O O . CYS A 1 212 ? -5.241 2.084 24.274 1.00 89.19 212 CYS A O 1
ATOM 1690 N N . ARG A 1 213 ? -5.979 1.833 26.361 1.00 90.75 213 ARG A N 1
ATOM 1691 C CA . ARG A 1 213 ? -6.864 0.694 26.058 1.00 90.75 213 ARG A CA 1
ATOM 1692 C C . ARG A 1 213 ? -8.315 1.147 25.964 1.00 90.75 213 ARG A C 1
ATOM 1694 O O . ARG A 1 213 ? -8.845 1.716 26.915 1.00 90.75 213 ARG A O 1
ATOM 1701 N N . VAL A 1 214 ? -8.952 0.869 24.830 1.00 90.44 214 VAL A N 1
ATOM 1702 C CA . VAL A 1 214 ? -10.357 1.172 24.545 1.00 90.44 214 VAL A CA 1
ATOM 1703 C C . VAL A 1 214 ? -11.145 -0.131 24.499 1.00 90.44 214 VAL A C 1
ATOM 1705 O O . VAL A 1 214 ? -10.967 -0.957 23.598 1.00 90.44 214 VAL A O 1
ATOM 1708 N N . ASP A 1 215 ? -12.040 -0.297 25.464 1.00 87.19 215 ASP A N 1
ATOM 1709 C CA . ASP A 1 215 ? -12.912 -1.460 25.526 1.00 87.19 215 ASP A CA 1
ATOM 1710 C C . ASP A 1 215 ? -14.210 -1.264 24.743 1.00 87.19 215 ASP A C 1
ATOM 1712 O O . ASP A 1 215 ? -14.663 -0.144 24.496 1.00 87.19 215 ASP A O 1
ATOM 1716 N N . SER A 1 216 ? -14.842 -2.384 24.391 1.00 85.62 216 SER A N 1
ATOM 1717 C CA . SER A 1 216 ? -16.143 -2.415 23.717 1.00 85.62 216 SER A CA 1
ATOM 1718 C C . SER A 1 216 ? -16.174 -1.744 22.342 1.00 85.62 216 SER A C 1
ATOM 1720 O O . SER A 1 216 ? -17.114 -1.020 22.021 1.00 85.62 216 SER A O 1
ATOM 1722 N N . VAL A 1 217 ? -15.163 -2.003 21.513 1.00 89.44 217 VAL A N 1
ATOM 1723 C CA . VAL A 1 217 ? -15.110 -1.508 20.131 1.00 89.44 217 VAL A CA 1
ATOM 1724 C C . VAL A 1 217 ? -15.792 -2.507 19.191 1.00 89.44 217 VAL A C 1
ATOM 1726 O O . VAL A 1 217 ? -15.611 -3.720 19.326 1.00 89.44 217 VAL A O 1
ATOM 1729 N N . ASP A 1 218 ? -16.554 -1.998 18.219 1.00 86.81 218 ASP A N 1
ATOM 1730 C CA . ASP A 1 218 ? -17.205 -2.800 17.171 1.00 86.81 218 ASP A CA 1
ATOM 1731 C C . ASP A 1 218 ? -16.420 -2.749 15.848 1.00 86.81 218 ASP A C 1
ATOM 1733 O O . ASP A 1 218 ? -16.321 -3.735 15.109 1.00 86.81 218 ASP A O 1
ATOM 1737 N N . LEU A 1 219 ? -15.823 -1.594 15.545 1.00 89.38 219 LEU A N 1
ATOM 1738 C CA . LEU A 1 219 ? -15.131 -1.326 14.285 1.00 89.38 219 LEU A CA 1
ATOM 1739 C C . LEU A 1 219 ? -13.781 -0.656 14.537 1.00 89.38 219 LEU A C 1
ATOM 1741 O O . LEU A 1 219 ? -13.701 0.349 15.234 1.00 89.38 219 LEU A O 1
ATOM 1745 N N . VAL A 1 220 ? -12.727 -1.174 13.913 1.00 93.19 220 VAL A N 1
ATOM 1746 C CA . VAL A 1 220 ? -11.404 -0.544 13.862 1.00 93.19 220 VAL A CA 1
ATOM 1747 C C . VAL A 1 220 ? -11.115 -0.160 12.421 1.00 93.19 220 VAL A C 1
ATOM 1749 O O . VAL A 1 220 ? -11.225 -0.995 11.527 1.00 93.19 220 VAL A O 1
ATOM 1752 N N . ILE A 1 221 ? -10.718 1.082 12.182 1.00 94.62 221 ILE A N 1
ATOM 1753 C CA . ILE A 1 221 ? -10.326 1.585 10.868 1.00 94.62 221 ILE A CA 1
ATOM 1754 C C . ILE A 1 221 ? -8.878 2.051 10.969 1.00 94.62 221 ILE A C 1
ATOM 1756 O O . ILE A 1 221 ? -8.578 3.060 11.598 1.00 94.62 221 ILE A O 1
ATOM 1760 N N . ASN A 1 222 ? -7.966 1.333 10.326 1.00 94.81 222 ASN A N 1
ATOM 1761 C CA . ASN A 1 222 ? -6.621 1.833 10.084 1.00 94.81 222 ASN A CA 1
ATOM 1762 C C . ASN A 1 222 ? -6.682 2.755 8.867 1.00 94.81 222 ASN A C 1
ATOM 1764 O O . ASN A 1 222 ? -6.794 2.287 7.726 1.00 94.81 222 ASN A O 1
ATOM 1768 N N . TYR A 1 223 ? -6.674 4.062 9.131 1.00 95.50 223 TYR A N 1
ATOM 1769 C CA . TYR A 1 223 ? -6.785 5.081 8.095 1.00 95.50 223 TYR A CA 1
ATOM 1770 C C . TYR A 1 223 ? -5.528 5.128 7.229 1.00 95.50 223 TYR A C 1
ATOM 1772 O O . TYR A 1 223 ? -5.627 5.223 6.010 1.00 95.50 223 TYR A O 1
ATOM 1780 N N . ASP A 1 224 ? -4.360 4.971 7.841 1.00 92.50 224 ASP A N 1
ATOM 1781 C CA . ASP A 1 224 ? -3.095 4.638 7.191 1.00 92.50 224 ASP A CA 1
ATOM 1782 C C . ASP A 1 224 ? -2.464 3.418 7.867 1.00 92.50 224 ASP A C 1
ATOM 1784 O O . ASP A 1 224 ? -2.809 3.078 9.002 1.00 92.50 224 ASP A O 1
ATOM 1788 N N . LEU A 1 225 ? -1.554 2.745 7.167 1.00 87.56 225 LEU A N 1
ATOM 1789 C CA . LEU A 1 225 ? -0.799 1.629 7.733 1.00 87.56 225 LEU A CA 1
ATOM 1790 C C . LEU A 1 225 ? 0.619 2.060 8.140 1.00 87.56 225 LEU A C 1
ATOM 1792 O O . LEU A 1 225 ? 1.339 2.642 7.315 1.00 87.56 225 LEU A O 1
ATOM 1796 N N . PRO A 1 226 ? 1.059 1.731 9.371 1.00 84.62 226 PRO A N 1
ATOM 1797 C CA . PRO A 1 226 ? 2.431 1.952 9.780 1.00 84.62 226 PRO A CA 1
ATOM 1798 C C . PRO A 1 226 ? 3.331 0.929 9.086 1.00 84.62 226 PRO A C 1
ATOM 1800 O O . PRO A 1 226 ? 2.919 -0.191 8.767 1.00 84.62 226 PRO A O 1
ATOM 1803 N N . TRP A 1 227 ? 4.571 1.327 8.810 1.00 81.38 227 TRP A N 1
ATOM 1804 C CA . TRP A 1 227 ? 5.538 0.454 8.139 1.00 81.38 227 TRP A CA 1
ATOM 1805 C C . TRP A 1 227 ? 6.269 -0.468 9.130 1.00 81.38 227 TRP A C 1
ATOM 1807 O O . TRP A 1 227 ? 6.836 -1.479 8.716 1.00 81.38 227 TRP A O 1
ATOM 1817 N N . ASN A 1 228 ? 6.182 -0.189 10.436 1.00 77.94 228 ASN A N 1
ATOM 1818 C CA . ASN A 1 228 ? 6.664 -1.066 11.500 1.00 77.94 228 ASN A CA 1
ATOM 1819 C C . ASN A 1 228 ? 5.595 -2.112 11.895 1.00 77.94 228 ASN A C 1
ATOM 1821 O O . ASN A 1 228 ? 4.446 -1.789 12.202 1.00 77.94 228 ASN A O 1
ATOM 1825 N N . LYS A 1 229 ? 5.981 -3.395 11.905 1.00 74.75 229 LYS A N 1
ATOM 1826 C CA . LYS A 1 229 ? 5.106 -4.523 12.281 1.00 74.75 229 LYS A CA 1
ATOM 1827 C C . LYS A 1 229 ? 4.725 -4.526 13.761 1.00 74.75 229 LYS A C 1
ATOM 1829 O O . LYS A 1 229 ? 3.659 -5.049 14.105 1.00 74.75 229 LYS A O 1
A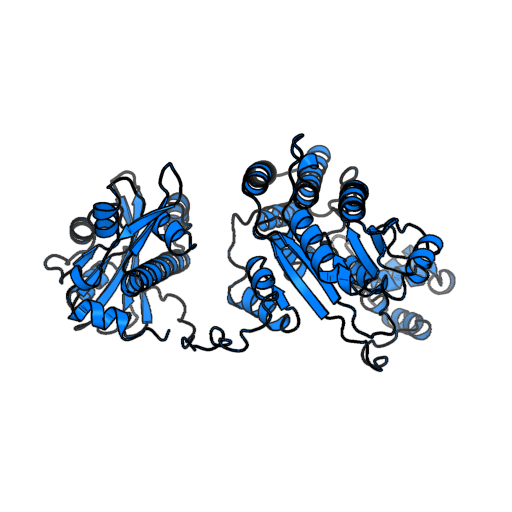TOM 1834 N N . GLU A 1 230 ? 5.582 -3.990 14.619 1.00 80.31 230 GLU A N 1
ATOM 1835 C CA . GLU A 1 230 ? 5.327 -3.882 16.056 1.00 80.31 230 GLU A CA 1
ATOM 1836 C C . GLU A 1 230 ? 4.187 -2.900 16.297 1.00 80.31 230 GLU A C 1
ATOM 1838 O O . GLU A 1 230 ? 3.172 -3.302 16.860 1.00 80.31 230 GLU A O 1
ATOM 1843 N N . THR A 1 231 ? 4.237 -1.721 15.675 1.00 84.31 231 THR A N 1
ATOM 1844 C CA . THR A 1 231 ? 3.153 -0.727 15.699 1.00 84.31 231 THR A CA 1
ATOM 1845 C C . THR A 1 231 ? 1.827 -1.294 15.178 1.00 84.31 231 THR A C 1
ATOM 1847 O O . THR A 1 231 ? 0.775 -1.082 15.777 1.00 84.31 231 THR A O 1
ATOM 1850 N N . ILE A 1 232 ? 1.837 -2.099 14.100 1.00 82.12 232 ILE A N 1
ATOM 1851 C CA . ILE A 1 232 ? 0.618 -2.804 13.632 1.00 82.12 232 ILE A CA 1
ATOM 1852 C C . ILE A 1 232 ? 0.056 -3.719 14.732 1.00 82.12 232 ILE A C 1
ATOM 1854 O O . ILE A 1 232 ? -1.161 -3.868 14.879 1.00 82.12 232 ILE A O 1
ATOM 1858 N N . THR A 1 233 ? 0.936 -4.387 15.475 1.00 82.75 233 THR A N 1
ATOM 1859 C CA . THR A 1 233 ? 0.554 -5.306 16.550 1.00 82.75 233 THR A CA 1
ATOM 1860 C C . THR A 1 233 ? 0.032 -4.543 17.763 1.00 82.75 233 THR A C 1
ATOM 1862 O O . THR A 1 233 ? -0.992 -4.936 18.318 1.00 82.75 233 THR A O 1
ATOM 1865 N N . GLU A 1 234 ? 0.668 -3.436 18.128 1.00 85.12 234 GLU A N 1
ATOM 1866 C CA . GLU A 1 234 ? 0.266 -2.549 19.222 1.00 85.12 234 GLU A CA 1
ATOM 1867 C C . GLU A 1 234 ? -1.091 -1.898 18.955 1.00 85.12 234 GLU A C 1
ATOM 1869 O O . GLU A 1 234 ? -1.986 -2.028 19.793 1.00 85.12 234 GLU A O 1
ATOM 1874 N N . ARG A 1 235 ? -1.320 -1.350 17.749 1.00 89.94 235 ARG A N 1
ATOM 1875 C CA . ARG A 1 235 ? -2.641 -0.852 17.310 1.00 89.94 235 ARG A CA 1
ATOM 1876 C C . ARG A 1 235 ? -3.749 -1.869 17.541 1.00 89.94 235 ARG A C 1
ATOM 1878 O O . ARG A 1 235 ? -4.846 -1.530 17.975 1.00 89.94 235 ARG A O 1
ATOM 1885 N N . ARG A 1 236 ? -3.478 -3.154 17.294 1.00 85.12 236 ARG A N 1
ATOM 1886 C CA . ARG A 1 236 ? -4.485 -4.197 17.532 1.00 85.12 236 ARG A CA 1
ATOM 1887 C C . ARG A 1 236 ? -4.822 -4.384 18.997 1.00 85.12 236 ARG A C 1
ATOM 1889 O O . ARG A 1 236 ? -5.971 -4.704 19.289 1.00 85.12 236 ARG A O 1
ATOM 1896 N N . GLN A 1 237 ? -3.847 -4.218 19.879 1.00 85.62 237 GLN A N 1
ATOM 1897 C CA . GLN A 1 237 ? -4.037 -4.396 21.311 1.00 85.62 237 GLN A CA 1
ATOM 1898 C C . GLN A 1 237 ? -4.785 -3.220 21.955 1.00 85.62 237 GLN A C 1
ATOM 1900 O O . GLN A 1 237 ? -5.361 -3.408 23.022 1.00 85.62 237 GLN A O 1
ATOM 1905 N N . VAL A 1 238 ? -4.794 -2.032 21.331 1.00 88.50 238 VAL A N 1
ATOM 1906 C CA . VAL A 1 238 ? -5.538 -0.848 21.812 1.00 88.50 238 VAL A CA 1
ATOM 1907 C C . VAL A 1 238 ? -7.014 -1.166 22.014 1.00 88.50 238 VAL A C 1
ATOM 1909 O O . VAL A 1 238 ? -7.610 -0.708 22.978 1.00 88.50 238 VAL A O 1
ATOM 1912 N N . SER A 1 239 ? -7.605 -1.957 21.119 1.00 87.50 239 SER A N 1
ATOM 1913 C CA . SER A 1 239 ? -9.038 -2.254 21.117 1.00 87.50 239 SER A CA 1
ATOM 1914 C C . SER A 1 239 ? -9.341 -3.666 21.605 1.00 87.50 239 SER A C 1
ATOM 1916 O O . SER A 1 239 ? -8.752 -4.640 21.124 1.00 87.50 239 SER A O 1
ATOM 1918 N N . SER A 1 240 ? -10.334 -3.789 22.482 1.00 82.38 240 SER A N 1
ATOM 1919 C CA . SER A 1 240 ? -10.976 -5.063 22.813 1.00 82.38 240 SER A CA 1
ATOM 1920 C C . SER A 1 240 ? -12.374 -5.154 22.186 1.00 82.38 240 SER A C 1
ATOM 1922 O O . SER A 1 240 ? -12.976 -4.148 21.799 1.00 82.38 240 SER A O 1
ATOM 1924 N N . ASN A 1 241 ? -12.872 -6.379 22.011 1.00 76.00 241 ASN A N 1
ATOM 1925 C CA . ASN A 1 241 ? -14.171 -6.608 21.383 1.00 76.00 241 ASN A CA 1
ATOM 1926 C C . ASN A 1 241 ? -15.311 -6.182 22.315 1.00 76.00 241 ASN A C 1
ATOM 1928 O O . ASN A 1 241 ? -15.230 -6.377 23.526 1.00 76.00 241 ASN A O 1
ATOM 1932 N N . SER A 1 242 ? -16.408 -5.696 21.737 1.00 68.31 242 SER A N 1
ATOM 1933 C CA . SER A 1 242 ? -17.677 -5.567 22.455 1.00 68.31 242 SER A CA 1
ATOM 1934 C C . SER A 1 242 ? -18.262 -6.925 22.854 1.00 68.31 242 SER A C 1
ATOM 1936 O O . SER A 1 242 ? -17.936 -7.965 22.272 1.00 68.31 242 SER A O 1
ATOM 1938 N N . GLU A 1 243 ? -19.174 -6.916 23.832 1.00 59.53 243 GLU A N 1
ATOM 1939 C CA . GLU A 1 243 ? -19.917 -8.103 24.291 1.00 59.53 243 GLU A CA 1
ATOM 1940 C C . GLU A 1 243 ? -20.653 -8.827 23.145 1.00 59.53 243 GLU A C 1
ATOM 1942 O O . GLU A 1 243 ? -20.905 -10.027 23.223 1.00 59.53 243 GLU A O 1
ATOM 1947 N N . LYS A 1 244 ? -20.941 -8.120 22.039 1.00 59.03 244 LYS A N 1
ATOM 1948 C CA . LYS A 1 244 ? -21.547 -8.667 20.812 1.00 59.03 244 LYS A CA 1
ATOM 1949 C C . LYS A 1 244 ? -20.579 -9.514 19.967 1.00 59.03 244 LYS A C 1
ATOM 1951 O O . LYS A 1 244 ? -20.992 -1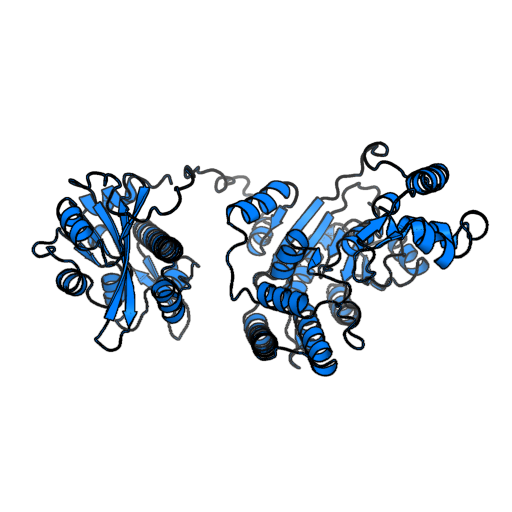0.088 18.964 1.00 59.03 244 LYS A O 1
ATOM 1956 N N . GLY A 1 245 ? -19.300 -9.600 20.342 1.00 55.62 245 GLY A N 1
ATOM 1957 C CA . GLY A 1 245 ? -18.344 -10.596 19.844 1.00 55.62 245 GLY A CA 1
ATOM 1958 C C . GLY A 1 245 ? -17.790 -10.383 18.428 1.00 55.62 245 GLY A C 1
ATOM 1959 O O . GLY A 1 245 ? -16.975 -11.191 17.975 1.00 55.62 245 GLY A O 1
ATOM 1960 N N . HIS A 1 246 ? -18.167 -9.312 17.724 1.00 68.75 246 HIS A N 1
ATOM 1961 C CA . HIS A 1 246 ? -17.792 -9.088 16.323 1.00 68.75 246 HIS A CA 1
ATOM 1962 C C . HIS A 1 246 ? -17.028 -7.776 16.124 1.00 68.75 246 HIS A C 1
ATOM 1964 O O . HIS A 1 246 ? -17.599 -6.773 15.716 1.00 68.75 246 HIS A O 1
ATOM 1970 N N . LEU A 1 247 ? -15.713 -7.806 16.359 1.00 82.38 247 LEU A N 1
ATOM 1971 C CA . LEU A 1 247 ? -14.823 -6.702 15.997 1.00 82.38 247 LEU A CA 1
ATOM 1972 C C . LEU A 1 247 ? -14.313 -6.863 14.562 1.00 82.38 247 LEU A C 1
ATOM 1974 O O . LEU A 1 247 ? -13.710 -7.889 14.221 1.00 82.38 247 LEU A O 1
ATOM 1978 N N . THR A 1 248 ? -14.518 -5.843 13.730 1.00 84.19 248 THR A N 1
ATOM 1979 C CA . THR A 1 248 ? -14.040 -5.823 12.336 1.00 84.19 248 THR A CA 1
ATOM 1980 C C . THR A 1 248 ? -12.973 -4.749 12.137 1.00 84.19 248 THR A C 1
ATOM 1982 O O . THR A 1 248 ? -13.146 -3.611 12.552 1.00 84.19 248 THR A O 1
ATOM 1985 N N . GLU A 1 249 ? -11.865 -5.114 11.493 1.00 88.56 249 GLU A N 1
ATOM 1986 C CA . GLU A 1 249 ? -10.721 -4.251 11.177 1.00 88.56 249 GLU A CA 1
ATOM 1987 C C . GLU A 1 249 ? -10.716 -3.924 9.680 1.00 88.56 249 GLU A C 1
ATOM 1989 O O . GLU A 1 249 ? -10.574 -4.824 8.849 1.00 88.56 249 GLU A O 1
ATOM 1994 N N . PHE A 1 250 ? -10.843 -2.644 9.338 1.00 87.44 250 PHE A N 1
ATOM 1995 C CA . PHE A 1 250 ? -10.709 -2.113 7.986 1.00 87.44 250 PHE A CA 1
ATOM 1996 C C . PHE A 1 250 ? -9.333 -1.477 7.805 1.00 87.44 250 PHE A C 1
ATOM 1998 O O . PHE A 1 250 ? -8.969 -0.558 8.530 1.00 87.44 250 PHE A O 1
ATOM 2005 N N . ASN A 1 251 ? -8.590 -1.933 6.802 1.00 91.06 251 ASN A N 1
ATOM 2006 C CA . ASN A 1 251 ? -7.298 -1.371 6.418 1.00 91.06 251 ASN A CA 1
ATOM 2007 C C . ASN A 1 251 ? -7.465 -0.609 5.105 1.00 91.06 251 ASN A C 1
ATOM 2009 O O . ASN A 1 251 ? -7.665 -1.237 4.059 1.00 91.06 251 ASN A O 1
ATOM 2013 N N . LEU A 1 252 ? -7.419 0.724 5.165 1.00 91.94 252 LEU A N 1
ATOM 2014 C CA . LEU A 1 252 ? -7.616 1.576 3.994 1.00 91.94 252 LEU A CA 1
ATOM 2015 C C . LEU A 1 252 ? -6.294 1.765 3.255 1.00 91.94 252 LEU A C 1
ATOM 2017 O O . LEU A 1 252 ? -5.365 2.377 3.775 1.00 91.94 252 LEU A O 1
ATOM 2021 N N . VAL A 1 253 ? -6.224 1.273 2.021 1.00 89.50 253 VAL A N 1
ATOM 2022 C CA . VAL A 1 253 ? -5.015 1.341 1.197 1.00 89.50 253 VAL A CA 1
ATOM 2023 C C . VAL A 1 253 ? -5.369 1.902 -0.168 1.00 89.50 253 VAL A C 1
ATOM 2025 O O . VAL A 1 253 ? -6.303 1.452 -0.830 1.00 89.50 253 VAL A O 1
ATOM 2028 N N . VAL A 1 254 ? -4.607 2.895 -0.612 1.00 87.94 254 VAL A N 1
ATOM 2029 C CA . VAL A 1 254 ? -4.813 3.500 -1.929 1.00 87.94 254 VAL A CA 1
ATOM 2030 C C . VAL A 1 254 ? -3.993 2.749 -2.979 1.00 87.94 254 VAL A C 1
ATOM 2032 O O . VAL A 1 254 ? -2.768 2.668 -2.879 1.00 87.94 254 VAL A O 1
ATOM 2035 N N . SER A 1 255 ? -4.652 2.227 -4.008 1.00 81.88 255 SER A N 1
ATOM 2036 C CA . SER A 1 255 ? -4.018 1.481 -5.096 1.00 81.88 255 SER A CA 1
ATOM 2037 C C . SER A 1 255 ? -3.082 2.353 -5.933 1.00 81.88 255 SER A C 1
ATOM 2039 O O . SER A 1 255 ? -3.350 3.526 -6.201 1.00 81.88 255 SER A O 1
ATOM 2041 N N . GLY A 1 256 ? -1.965 1.772 -6.362 1.00 76.88 256 GLY A N 1
ATOM 2042 C CA . GLY A 1 256 ? -0.899 2.421 -7.121 1.00 76.88 256 GLY A CA 1
ATOM 2043 C C . GLY A 1 256 ? -0.044 3.401 -6.312 1.00 76.88 256 GLY A C 1
ATOM 2044 O O . GLY A 1 256 ? 0.909 3.962 -6.867 1.00 76.88 256 GLY A O 1
ATOM 2045 N N . SER A 1 257 ? -0.346 3.605 -5.026 1.00 84.81 257 SER A N 1
ATOM 2046 C CA . SER A 1 257 ? 0.317 4.586 -4.164 1.00 84.81 257 SER A CA 1
ATOM 2047 C C . SER A 1 257 ? 1.616 4.076 -3.533 1.00 84.81 257 SER A C 1
ATOM 2049 O O . SER A 1 257 ? 1.976 2.903 -3.648 1.00 84.81 257 SER A O 1
ATOM 2051 N N . ILE A 1 258 ? 2.319 4.976 -2.839 1.00 85.88 258 ILE A N 1
ATOM 2052 C CA . ILE A 1 258 ? 3.485 4.635 -2.018 1.00 85.88 258 ILE A CA 1
ATOM 2053 C C . ILE A 1 258 ? 3.122 3.685 -0.867 1.00 85.88 258 ILE A C 1
ATOM 2055 O O . ILE A 1 258 ? 3.934 2.844 -0.508 1.00 85.88 258 ILE A O 1
ATOM 2059 N N . GLU A 1 259 ? 1.901 3.768 -0.331 1.00 85.69 259 GLU A N 1
ATOM 2060 C CA . GLU A 1 259 ? 1.432 2.945 0.787 1.00 85.69 259 GLU A CA 1
ATOM 2061 C C . GLU A 1 259 ? 1.245 1.482 0.370 1.00 85.69 259 GLU A C 1
ATOM 2063 O O . GLU A 1 259 ? 1.790 0.589 1.014 1.00 85.69 259 GLU A O 1
ATOM 2068 N N . GLU A 1 260 ? 0.577 1.229 -0.762 1.00 83.81 260 GLU A N 1
ATOM 2069 C CA . GLU A 1 260 ? 0.414 -0.133 -1.297 1.00 83.81 260 GLU A CA 1
ATOM 2070 C C . GLU A 1 260 ? 1.772 -0.781 -1.605 1.00 83.81 260 GLU A C 1
ATOM 2072 O O . GLU A 1 260 ? 2.002 -1.955 -1.310 1.00 83.81 260 GLU A O 1
ATOM 2077 N N . ARG A 1 261 ? 2.712 -0.008 -2.159 1.00 83.06 261 ARG A N 1
ATOM 2078 C CA . ARG A 1 261 ? 4.063 -0.497 -2.470 1.00 83.06 261 ARG A CA 1
ATOM 2079 C C . ARG A 1 261 ? 4.877 -0.744 -1.211 1.00 83.06 261 ARG A C 1
ATOM 2081 O O . ARG A 1 261 ? 5.573 -1.754 -1.134 1.00 83.06 261 ARG A O 1
ATOM 2088 N N . ALA A 1 262 ? 4.780 0.146 -0.229 1.00 81.12 262 ALA A N 1
ATOM 2089 C CA . ALA A 1 262 ? 5.465 -0.010 1.041 1.00 81.12 262 ALA A CA 1
ATOM 2090 C C . ALA A 1 262 ? 5.038 -1.292 1.744 1.00 81.12 262 ALA A C 1
ATOM 2092 O O . ALA A 1 262 ? 5.905 -2.004 2.228 1.00 81.12 262 ALA A O 1
ATOM 2093 N N . MET A 1 263 ? 3.755 -1.662 1.706 1.00 76.00 263 MET A N 1
ATOM 2094 C CA . MET A 1 263 ? 3.304 -2.944 2.259 1.00 76.00 263 MET A CA 1
ATOM 2095 C C . MET A 1 263 ? 4.056 -4.134 1.663 1.00 76.00 263 MET A C 1
ATOM 2097 O O . MET A 1 263 ? 4.520 -5.003 2.399 1.00 76.00 263 MET A O 1
ATOM 2101 N N . VAL A 1 264 ? 4.244 -4.149 0.340 1.00 72.25 264 VAL A N 1
ATOM 2102 C CA . VAL A 1 264 ? 5.033 -5.196 -0.320 1.00 72.25 264 VAL A CA 1
ATOM 2103 C C . VAL A 1 264 ? 6.466 -5.187 0.211 1.00 72.25 264 VAL A C 1
ATOM 2105 O O . VAL A 1 264 ? 7.031 -6.248 0.466 1.00 72.25 264 VAL A O 1
ATOM 2108 N N . VAL A 1 265 ? 7.064 -4.014 0.425 1.00 72.12 265 VAL A N 1
ATOM 2109 C CA . VAL A 1 265 ? 8.422 -3.912 0.979 1.00 72.12 265 VAL A CA 1
ATOM 2110 C C . VAL A 1 265 ? 8.482 -4.371 2.443 1.00 72.12 265 VAL A C 1
ATOM 2112 O O . VAL A 1 265 ? 9.344 -5.183 2.763 1.00 72.12 265 VAL A O 1
ATOM 2115 N N . VAL A 1 266 ? 7.547 -3.958 3.304 1.00 71.00 266 VAL A N 1
ATOM 2116 C CA . VAL A 1 266 ? 7.429 -4.387 4.716 1.00 71.00 266 VAL A CA 1
ATOM 2117 C C . VAL A 1 266 ? 7.310 -5.908 4.824 1.00 71.00 266 VAL A C 1
ATOM 2119 O O . VAL A 1 266 ? 7.908 -6.551 5.695 1.00 71.00 266 VAL A O 1
ATOM 2122 N N . GLU A 1 267 ? 6.527 -6.514 3.936 1.00 67.44 267 GLU A N 1
ATOM 2123 C CA . GLU A 1 267 ? 6.290 -7.954 3.939 1.00 67.44 267 GLU A CA 1
ATOM 2124 C C . GLU A 1 267 ? 7.500 -8.737 3.420 1.00 67.44 267 GLU A C 1
ATOM 2126 O O . GLU A 1 267 ? 7.830 -9.795 3.958 1.00 67.44 267 GLU A O 1
ATOM 2131 N N . THR A 1 268 ? 8.171 -8.228 2.387 1.00 60.69 268 THR A N 1
ATOM 2132 C CA . THR A 1 268 ? 9.189 -8.987 1.645 1.00 60.69 268 THR A CA 1
ATOM 2133 C C . THR A 1 268 ? 10.611 -8.711 2.109 1.00 60.69 268 THR A C 1
ATOM 2135 O O . THR A 1 268 ? 11.474 -9.584 2.006 1.00 60.69 268 THR A O 1
ATOM 2138 N N . LEU A 1 269 ? 10.862 -7.502 2.601 1.00 64.88 269 LEU A N 1
ATOM 2139 C CA . LEU A 1 269 ? 12.178 -6.956 2.904 1.00 64.88 269 LEU A CA 1
ATOM 2140 C C . LEU A 1 269 ? 12.113 -6.056 4.151 1.00 64.88 269 LEU A C 1
ATOM 2142 O O . LEU A 1 269 ? 12.513 -4.895 4.083 1.00 64.88 269 LEU A O 1
ATOM 2146 N N . PRO A 1 270 ? 11.658 -6.580 5.306 1.00 61.94 270 PRO A N 1
ATOM 2147 C CA . PRO A 1 270 ? 11.504 -5.788 6.527 1.00 61.94 270 PRO A CA 1
ATOM 2148 C C . PRO A 1 270 ? 12.815 -5.124 6.971 1.00 61.94 270 PRO A C 1
ATOM 2150 O O . PRO A 1 270 ? 12.788 -4.024 7.489 1.00 61.94 270 PRO A O 1
ATOM 2153 N N . LYS A 1 271 ? 13.971 -5.735 6.671 1.00 62.41 271 LYS A N 1
ATOM 2154 C CA . LYS A 1 271 ? 15.301 -5.174 6.965 1.00 62.41 271 LYS A CA 1
ATOM 2155 C C . LYS A 1 271 ? 15.627 -3.874 6.212 1.00 62.41 271 LYS A C 1
ATOM 2157 O O . LYS A 1 271 ? 16.607 -3.228 6.547 1.00 62.41 271 LYS A O 1
ATOM 2162 N N . LEU A 1 272 ? 14.872 -3.530 5.164 1.00 58.75 272 LEU A N 1
ATOM 2163 C CA . LEU A 1 272 ? 15.035 -2.262 4.440 1.00 58.75 272 LEU A CA 1
ATOM 2164 C C . LEU A 1 272 ? 14.265 -1.108 5.086 1.00 58.75 272 LEU A C 1
ATOM 2166 O O . LEU A 1 272 ? 14.449 0.034 4.677 1.00 58.75 272 LEU A O 1
ATOM 2170 N N . ILE A 1 273 ? 13.378 -1.408 6.033 1.00 62.06 273 ILE A N 1
ATOM 2171 C CA . ILE A 1 273 ? 12.561 -0.430 6.738 1.00 62.06 273 ILE A CA 1
ATOM 2172 C C . ILE A 1 273 ? 13.120 -0.355 8.155 1.00 62.06 273 ILE A C 1
ATOM 2174 O O . ILE A 1 273 ? 12.840 -1.223 8.976 1.00 62.06 273 ILE A O 1
ATOM 2178 N N . GLY A 1 274 ? 13.979 0.636 8.392 1.00 60.47 274 GLY A N 1
ATOM 2179 C CA . GLY A 1 274 ? 14.431 1.003 9.735 1.00 60.47 274 GLY A CA 1
ATOM 2180 C C . GLY A 1 274 ? 13.493 2.016 10.398 1.00 60.47 274 GLY A C 1
ATOM 2181 O O . GLY A 1 274 ? 12.499 2.430 9.798 1.00 60.47 274 GLY A O 1
ATOM 2182 N N . GLU A 1 275 ? 13.867 2.477 11.592 1.00 59.69 275 GLU A N 1
ATOM 2183 C CA . GLU A 1 275 ? 13.188 3.526 12.388 1.00 59.69 275 GLU A CA 1
ATOM 2184 C C . GLU A 1 275 ? 13.263 4.936 11.749 1.00 59.69 275 GLU A C 1
ATOM 2186 O O . GLU A 1 275 ? 12.872 5.939 12.329 1.00 59.69 275 GLU A O 1
ATOM 2191 N N . TRP A 1 276 ? 13.749 5.046 10.508 1.00 62.22 276 TRP A N 1
ATOM 2192 C CA . TRP A 1 276 ? 14.041 6.317 9.827 1.00 62.22 276 TRP A CA 1
ATOM 2193 C C . TRP A 1 276 ? 12.814 7.182 9.522 1.00 62.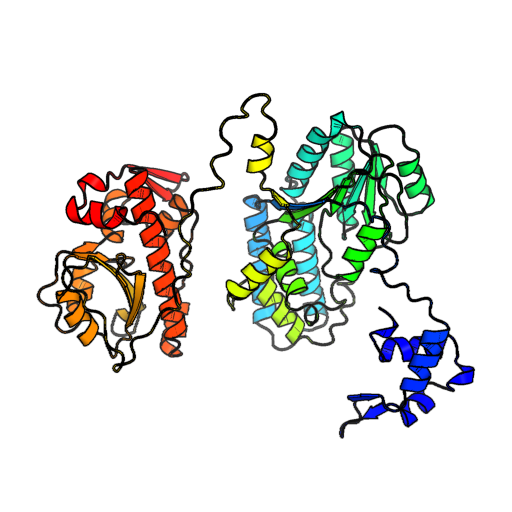22 276 TRP A C 1
ATOM 2195 O O . TRP A 1 276 ? 12.968 8.310 9.066 1.00 62.22 276 TRP A O 1
ATOM 2205 N N . PHE A 1 277 ? 11.606 6.634 9.656 1.00 60.69 277 PHE A N 1
ATOM 2206 C CA . PHE A 1 277 ? 10.365 7.311 9.274 1.00 60.69 277 PHE A CA 1
ATOM 2207 C C . PHE A 1 277 ? 9.671 8.021 10.432 1.00 60.69 277 PHE A C 1
ATOM 2209 O O . PHE A 1 277 ? 8.725 8.761 10.162 1.00 60.69 277 PHE A O 1
ATOM 2216 N N . ASP A 1 278 ? 10.140 7.812 11.663 1.00 60.00 278 ASP A N 1
ATOM 2217 C CA . ASP A 1 278 ? 9.491 8.344 12.859 1.00 60.00 278 ASP A CA 1
ATOM 2218 C C . ASP A 1 278 ? 9.880 9.813 13.112 1.00 60.00 278 ASP A C 1
ATOM 2220 O O . ASP A 1 278 ? 9.034 10.594 13.539 1.00 60.00 278 ASP A O 1
ATOM 2224 N N . ASP A 1 279 ? 11.099 10.233 12.730 1.00 63.44 279 ASP A N 1
ATOM 2225 C CA . ASP A 1 279 ? 11.538 11.635 12.806 1.00 63.44 279 ASP A CA 1
ATOM 2226 C C . ASP A 1 279 ? 12.280 12.110 11.527 1.00 63.44 279 ASP A C 1
ATOM 2228 O O . ASP A 1 279 ? 13.427 11.724 11.274 1.00 63.44 279 ASP A O 1
ATOM 2232 N N . PRO A 1 280 ? 11.649 12.952 10.681 1.00 60.78 280 PRO A N 1
ATOM 2233 C CA . PRO A 1 280 ? 12.279 13.513 9.485 1.00 60.78 280 PRO A CA 1
ATOM 2234 C C . PRO A 1 280 ? 13.244 14.686 9.759 1.00 60.78 280 PRO A C 1
ATOM 2236 O O . PRO A 1 280 ? 13.965 15.088 8.833 1.00 60.78 280 PRO A O 1
ATOM 2239 N N . GLU A 1 281 ? 13.260 15.268 10.963 1.00 64.19 281 GLU A N 1
ATOM 2240 C CA . GLU A 1 281 ? 14.139 16.392 11.324 1.00 64.19 281 GLU A CA 1
ATOM 2241 C C . GLU A 1 281 ? 15.541 15.907 11.718 1.00 64.19 281 GLU A C 1
ATOM 2243 O O . GLU A 1 281 ? 16.541 16.492 11.282 1.00 64.19 281 GLU A O 1
ATOM 2248 N N . GLU A 1 282 ? 15.628 14.779 12.427 1.00 63.88 282 GLU A N 1
ATOM 2249 C CA . GLU A 1 282 ? 16.889 14.128 12.797 1.00 63.88 282 GLU A CA 1
ATOM 2250 C C . GLU A 1 282 ? 17.012 12.703 12.226 1.00 63.88 282 GLU A C 1
ATOM 2252 O O . GLU A 1 282 ? 16.959 11.712 12.954 1.00 63.88 282 GLU A O 1
ATOM 2257 N N . PRO A 1 283 ? 17.246 12.555 10.908 1.00 62.78 283 PRO A N 1
ATOM 2258 C CA . PRO A 1 283 ? 17.323 11.236 10.301 1.00 62.78 283 PRO A CA 1
ATOM 2259 C C . PRO A 1 283 ? 18.565 10.454 10.743 1.00 62.78 283 PRO A C 1
ATOM 2261 O O . PRO A 1 283 ? 19.693 10.768 10.343 1.00 62.78 283 PRO A O 1
ATOM 2264 N N . VAL A 1 284 ? 18.356 9.376 11.502 1.00 63.22 284 VAL A N 1
ATOM 2265 C CA . VAL A 1 284 ? 19.396 8.394 11.848 1.00 63.22 284 VAL A CA 1
ATOM 2266 C C . VAL A 1 284 ? 19.427 7.303 10.781 1.00 63.22 284 VAL A C 1
ATOM 2268 O O . VAL A 1 284 ? 18.743 6.294 10.889 1.00 63.22 284 VAL A O 1
ATOM 2271 N N . ILE A 1 285 ? 20.203 7.502 9.713 1.00 63.72 285 ILE A N 1
ATOM 2272 C CA . ILE A 1 285 ? 20.318 6.511 8.631 1.00 63.72 285 ILE A CA 1
ATOM 2273 C C . ILE A 1 285 ? 21.663 5.799 8.722 1.00 63.72 285 ILE A C 1
ATOM 2275 O O . ILE A 1 285 ? 22.701 6.362 8.379 1.00 63.72 285 ILE A O 1
ATOM 2279 N N . GLU A 1 286 ? 21.625 4.539 9.153 1.00 60.25 286 GLU A N 1
ATOM 2280 C CA . GLU A 1 286 ? 22.809 3.678 9.252 1.00 60.25 286 GLU A CA 1
ATOM 2281 C C . GLU A 1 286 ? 23.308 3.194 7.878 1.00 60.25 286 GLU A C 1
ATOM 2283 O O . GLU A 1 286 ? 24.510 3.023 7.686 1.00 60.25 286 GLU A O 1
ATOM 2288 N N . ASP A 1 287 ? 22.402 3.005 6.905 1.00 70.94 287 ASP A N 1
ATOM 2289 C CA . ASP A 1 287 ? 22.725 2.536 5.549 1.00 70.94 287 ASP A CA 1
ATOM 2290 C C . ASP A 1 287 ? 22.007 3.364 4.454 1.00 70.94 287 ASP A C 1
ATOM 2292 O O . ASP A 1 287 ? 20.858 3.082 4.082 1.00 70.94 287 ASP A O 1
ATOM 2296 N N . PRO A 1 288 ? 22.688 4.370 3.868 1.00 70.12 288 PRO A N 1
ATOM 2297 C CA . PRO A 1 288 ? 22.162 5.165 2.756 1.00 70.12 288 PRO A CA 1
ATOM 2298 C C . PRO A 1 288 ? 21.789 4.333 1.518 1.00 70.12 288 PRO A C 1
ATOM 2300 O O . PRO A 1 288 ? 20.863 4.681 0.777 1.00 70.12 288 PRO A O 1
ATOM 2303 N N . GLN A 1 289 ? 22.462 3.206 1.275 1.00 72.81 289 GLN A N 1
ATOM 2304 C CA . GLN A 1 289 ? 22.175 2.357 0.120 1.00 72.81 289 GLN A CA 1
ATOM 2305 C C . GLN A 1 289 ? 20.864 1.582 0.311 1.00 72.81 289 GLN A C 1
ATOM 2307 O O . GLN A 1 289 ? 20.104 1.412 -0.653 1.00 72.81 289 GLN A O 1
ATOM 2312 N N . ALA A 1 290 ? 20.553 1.157 1.537 1.00 73.94 290 ALA A N 1
ATOM 2313 C CA . ALA A 1 290 ? 19.264 0.557 1.870 1.00 73.94 290 ALA A CA 1
ATOM 2314 C C . ALA A 1 290 ? 18.108 1.548 1.672 1.00 73.94 290 ALA A C 1
ATOM 2316 O O . ALA A 1 290 ? 17.122 1.187 1.021 1.00 73.94 290 ALA A O 1
ATOM 2317 N N . LEU A 1 291 ? 18.257 2.809 2.095 1.00 75.69 291 LEU A N 1
ATOM 2318 C CA . LEU A 1 291 ? 17.267 3.856 1.818 1.00 75.69 291 LEU A CA 1
ATOM 2319 C C . LEU A 1 291 ? 17.098 4.098 0.309 1.00 75.69 291 LEU A C 1
ATOM 2321 O O . LEU A 1 291 ? 15.976 4.199 -0.188 1.00 75.69 291 LEU A O 1
ATOM 2325 N N . ARG A 1 292 ? 18.186 4.106 -0.466 1.00 75.81 292 ARG A N 1
ATOM 2326 C CA . ARG A 1 292 ? 18.115 4.232 -1.934 1.00 75.81 292 ARG A CA 1
ATOM 2327 C C . ARG A 1 292 ? 17.352 3.092 -2.584 1.00 75.81 292 ARG A C 1
ATOM 2329 O O . ARG A 1 292 ? 16.551 3.311 -3.497 1.00 75.81 292 ARG A O 1
ATOM 2336 N N . ASN A 1 293 ? 17.591 1.875 -2.117 1.00 76.12 293 ASN A N 1
ATOM 2337 C CA . ASN A 1 293 ? 16.887 0.692 -2.589 1.00 76.12 293 ASN A CA 1
ATOM 2338 C C . ASN A 1 293 ? 15.412 0.712 -2.177 1.00 76.12 293 ASN A C 1
ATOM 2340 O O . ASN A 1 293 ? 14.561 0.338 -2.984 1.00 76.12 293 ASN A O 1
ATOM 2344 N N . LEU A 1 294 ? 15.102 1.185 -0.969 1.00 79.00 294 LEU A N 1
ATOM 2345 C CA . LEU A 1 294 ? 13.734 1.386 -0.506 1.00 79.00 294 LEU A CA 1
ATOM 2346 C C . LEU A 1 294 ? 13.006 2.392 -1.396 1.00 79.00 294 LEU A C 1
ATOM 2348 O O . LEU A 1 294 ? 11.964 2.051 -1.950 1.00 79.00 294 LEU A O 1
ATOM 2352 N N . ILE A 1 295 ? 13.585 3.574 -1.623 1.00 78.25 295 ILE A N 1
ATOM 2353 C CA . ILE A 1 295 ? 13.002 4.600 -2.494 1.00 78.25 295 ILE A CA 1
ATOM 2354 C C . ILE A 1 295 ? 12.730 3.996 -3.873 1.00 78.25 295 ILE A C 1
ATOM 2356 O O . ILE A 1 295 ? 11.589 4.019 -4.326 1.00 78.25 295 ILE A O 1
ATOM 2360 N N . ARG A 1 296 ? 13.711 3.345 -4.516 1.00 74.94 296 ARG A N 1
ATOM 2361 C CA . ARG A 1 296 ? 13.510 2.677 -5.824 1.00 74.94 296 ARG A CA 1
ATOM 2362 C C . ARG A 1 296 ? 12.354 1.670 -5.832 1.00 74.94 296 ARG A C 1
ATOM 2364 O O . ARG A 1 296 ? 11.607 1.608 -6.807 1.00 74.94 296 ARG A O 1
ATOM 2371 N N . LYS A 1 297 ? 12.168 0.913 -4.751 1.00 77.12 297 LYS A N 1
ATOM 2372 C CA . LYS A 1 297 ? 11.057 -0.045 -4.625 1.00 77.12 297 LYS A CA 1
ATOM 2373 C C . LYS A 1 297 ? 9.716 0.658 -4.448 1.00 77.12 297 LYS A C 1
ATOM 2375 O O . LYS A 1 297 ? 8.743 0.292 -5.106 1.00 77.12 297 LYS A O 1
ATOM 2380 N N . LEU A 1 298 ? 9.683 1.729 -3.661 1.00 76.44 298 LEU A N 1
ATOM 2381 C CA . LEU A 1 298 ? 8.528 2.620 -3.538 1.00 76.44 298 LEU A CA 1
ATOM 2382 C C . LEU A 1 298 ? 8.192 3.318 -4.877 1.00 76.44 298 LEU A C 1
ATOM 2384 O O . LEU A 1 298 ? 7.035 3.640 -5.129 1.00 76.44 298 LEU A O 1
ATOM 2388 N N . ALA A 1 299 ? 9.159 3.466 -5.789 1.00 68.00 299 ALA A N 1
ATOM 2389 C CA . ALA A 1 299 ? 8.979 4.000 -7.149 1.00 68.00 299 ALA A CA 1
ATOM 2390 C C . ALA A 1 299 ? 8.224 3.112 -8.105 1.00 68.00 299 ALA A C 1
ATOM 2392 O O . ALA A 1 299 ? 7.634 3.596 -9.074 1.00 68.00 299 ALA A O 1
ATOM 2393 N N . GLY A 1 300 ? 8.361 1.800 -7.916 1.00 63.94 300 GLY A N 1
ATOM 2394 C CA . GLY A 1 300 ? 8.059 0.814 -8.951 1.00 63.94 300 GLY A CA 1
ATOM 2395 C C . GLY A 1 300 ? 8.789 1.043 -10.285 1.00 63.94 300 GLY A C 1
ATOM 2396 O O . GLY A 1 300 ? 8.262 0.650 -11.320 1.00 63.94 300 GLY A O 1
ATOM 2397 N N . ARG A 1 301 ? 9.968 1.684 -10.296 1.00 51.41 301 ARG A N 1
ATOM 2398 C CA . ARG A 1 301 ? 10.844 1.813 -11.474 1.00 51.41 301 ARG A CA 1
ATOM 2399 C C . ARG A 1 301 ? 12.177 1.127 -11.171 1.00 51.41 301 ARG A C 1
ATOM 2401 O O . ARG A 1 301 ? 12.912 1.577 -10.298 1.00 51.41 301 ARG A O 1
ATOM 2408 N N . ARG A 1 302 ? 12.474 0.101 -11.979 1.00 37.88 302 ARG A N 1
ATOM 2409 C CA . ARG A 1 302 ? 13.541 -0.919 -11.885 1.00 37.88 302 ARG A CA 1
ATOM 2410 C C . ARG A 1 302 ? 13.256 -2.041 -10.884 1.00 37.88 302 ARG A C 1
ATOM 2412 O O . ARG A 1 302 ? 13.164 -1.795 -9.693 1.00 37.88 302 ARG A O 1
ATOM 2419 N N . GLU A 1 303 ? 13.219 -3.255 -11.439 1.00 32.03 303 GLU A N 1
ATOM 2420 C CA . GLU A 1 303 ? 12.856 -4.547 -10.835 1.00 32.03 303 GLU A CA 1
ATOM 2421 C C . GLU A 1 303 ? 11.334 -4.711 -10.745 1.00 32.03 303 GLU A C 1
ATOM 2423 O O . GLU A 1 303 ? 10.631 -4.053 -9.990 1.00 32.03 303 GLU A O 1
ATOM 2428 N N . GLU A 1 304 ? 10.761 -5.441 -11.702 1.00 33.78 304 GLU A N 1
ATOM 2429 C CA . GLU A 1 304 ? 10.290 -6.799 -11.419 1.00 33.78 304 GLU A CA 1
ATOM 2430 C C . GLU A 1 304 ? 9.439 -6.800 -10.148 1.00 33.78 304 GLU A C 1
ATOM 2432 O O . GLU A 1 304 ? 9.921 -6.714 -9.022 1.00 33.78 304 GLU A O 1
ATOM 2437 N N . ARG A 1 305 ? 8.117 -6.930 -10.297 1.00 33.56 305 ARG A N 1
ATOM 2438 C CA . ARG A 1 305 ? 7.504 -8.234 -10.012 1.00 33.56 305 ARG A CA 1
ATOM 2439 C C . ARG A 1 305 ? 8.379 -8.981 -9.006 1.00 33.56 305 ARG A C 1
ATOM 2441 O O . ARG A 1 305 ? 9.174 -9.834 -9.391 1.00 33.56 305 ARG A O 1
ATOM 2448 N N . MET A 1 306 ? 8.178 -8.713 -7.714 1.00 29.33 306 MET A N 1
ATOM 2449 C CA . MET A 1 306 ? 8.212 -9.801 -6.745 1.00 29.33 306 MET A CA 1
ATOM 2450 C C . MET A 1 306 ? 7.522 -10.949 -7.460 1.00 29.33 306 MET A C 1
ATOM 2452 O O . MET A 1 306 ? 6.335 -10.806 -7.748 1.00 29.33 306 MET A O 1
ATOM 2456 N N . SER A 1 307 ? 8.307 -11.939 -7.917 1.00 34.06 307 SER A N 1
ATOM 2457 C CA . SER A 1 307 ? 7.890 -12.920 -8.927 1.00 34.06 307 SER A CA 1
ATOM 2458 C C . SER A 1 307 ? 6.412 -13.234 -8.750 1.00 34.06 307 SER A C 1
ATOM 2460 O O . SER A 1 307 ? 5.975 -13.417 -7.615 1.00 34.06 307 SER A O 1
ATOM 2462 N N . SER A 1 308 ? 5.612 -13.270 -9.806 1.00 38.38 308 SER A N 1
ATOM 2463 C CA . SER A 1 308 ? 4.180 -13.569 -9.680 1.00 38.38 308 SER A CA 1
ATOM 2464 C C . SER A 1 308 ? 3.916 -14.836 -8.840 1.00 38.38 308 SER A C 1
ATOM 2466 O O . SER A 1 308 ? 2.862 -14.949 -8.232 1.00 38.38 308 SER A O 1
ATOM 2468 N N . SER A 1 309 ? 4.903 -15.729 -8.681 1.00 34.12 309 SER A N 1
ATOM 2469 C CA . SER A 1 309 ? 4.969 -16.779 -7.654 1.00 34.12 309 SER A CA 1
ATOM 2470 C C . SER A 1 309 ? 5.074 -16.325 -6.184 1.00 34.12 309 SER A C 1
ATOM 2472 O O . SER A 1 309 ? 4.390 -16.914 -5.355 1.00 34.12 309 SER A O 1
ATOM 2474 N N . LYS A 1 310 ? 5.901 -15.331 -5.821 1.00 32.91 310 LYS A N 1
ATOM 2475 C CA . LYS A 1 310 ? 5.982 -14.731 -4.472 1.00 32.91 310 LYS A CA 1
ATOM 2476 C C . LYS A 1 310 ? 4.801 -13.803 -4.165 1.00 32.91 310 LYS A C 1
ATOM 2478 O O . LYS A 1 310 ? 4.269 -13.936 -3.072 1.00 32.91 310 LYS A O 1
ATOM 2483 N N . MET A 1 311 ? 4.325 -12.970 -5.101 1.00 32.00 311 MET A N 1
ATOM 2484 C CA . MET A 1 311 ? 3.068 -12.211 -4.900 1.00 32.00 311 MET A CA 1
ATOM 2485 C C . MET A 1 311 ? 1.866 -13.152 -4.720 1.00 32.00 311 MET A C 1
ATOM 2487 O O . MET A 1 311 ? 1.108 -12.988 -3.772 1.00 32.00 311 MET A O 1
ATOM 2491 N N . ARG A 1 312 ? 1.757 -14.224 -5.524 1.00 33.69 312 ARG A N 1
ATOM 2492 C CA . ARG A 1 312 ? 0.738 -15.272 -5.309 1.00 33.69 312 ARG A CA 1
ATOM 2493 C C . ARG A 1 312 ? 0.942 -16.050 -4.011 1.00 33.69 312 ARG A C 1
ATOM 2495 O O . ARG A 1 312 ? -0.025 -16.581 -3.476 1.00 33.69 312 ARG A O 1
ATOM 2502 N N . LYS A 1 313 ? 2.178 -16.171 -3.508 1.00 32.72 313 LYS A N 1
ATOM 2503 C CA . LYS A 1 313 ? 2.442 -16.781 -2.196 1.00 32.72 313 LYS A CA 1
ATOM 2504 C C . LYS A 1 313 ? 1.939 -15.874 -1.081 1.00 32.72 313 LYS A C 1
ATOM 2506 O O . LYS A 1 313 ? 1.257 -16.402 -0.220 1.00 32.72 313 LYS A O 1
ATOM 2511 N N . VAL A 1 314 ? 2.189 -14.563 -1.164 1.00 36.81 314 VAL A N 1
ATOM 2512 C CA . VAL A 1 314 ? 1.665 -13.533 -0.250 1.00 36.81 314 VAL A CA 1
ATOM 2513 C C . VAL A 1 314 ? 0.132 -13.537 -0.249 1.00 36.81 314 VAL A C 1
ATOM 2515 O O . VAL A 1 314 ? -0.455 -13.710 0.816 1.00 36.81 314 VAL A O 1
ATOM 2518 N N . GLU A 1 315 ? -0.518 -13.494 -1.420 1.00 33.06 315 GLU A N 1
ATOM 2519 C CA . GLU A 1 315 ? -1.984 -13.605 -1.549 1.00 33.06 315 GLU A CA 1
ATOM 2520 C C . GLU A 1 315 ? -2.531 -14.930 -0.986 1.00 33.06 315 GLU A C 1
ATOM 2522 O O . GLU A 1 315 ? -3.548 -14.934 -0.297 1.00 33.06 315 GLU A O 1
ATOM 2527 N N . LYS A 1 316 ? -1.846 -16.064 -1.210 1.00 33.00 316 LYS A N 1
ATOM 2528 C CA . LYS A 1 316 ? -2.260 -17.374 -0.666 1.00 33.00 316 LYS A CA 1
ATOM 2529 C C . LYS A 1 316 ? -2.046 -17.506 0.845 1.00 33.00 316 LYS A C 1
ATOM 2531 O O . LYS A 1 316 ? -2.879 -18.120 1.514 1.00 33.00 316 LYS A O 1
ATOM 2536 N N . THR A 1 317 ? -0.975 -16.937 1.407 1.00 32.34 317 THR A N 1
ATOM 2537 C CA . THR A 1 317 ? -0.797 -16.859 2.870 1.00 32.34 317 THR A CA 1
ATOM 2538 C C . THR A 1 317 ? -1.842 -15.961 3.526 1.00 32.34 317 THR A C 1
ATOM 2540 O O . THR A 1 317 ? -2.146 -16.164 4.698 1.00 32.34 317 THR A O 1
ATOM 2543 N N . ASN A 1 318 ? -2.446 -15.040 2.769 1.00 36.31 318 ASN A N 1
ATOM 2544 C CA . ASN A 1 318 ? -3.451 -14.101 3.255 1.00 36.31 318 ASN A CA 1
ATOM 2545 C C . ASN A 1 318 ? -4.904 -14.525 2.994 1.00 36.31 318 ASN A C 1
ATOM 2547 O O . ASN A 1 318 ? -5.802 -13.689 2.980 1.00 36.31 318 ASN A O 1
ATOM 2551 N N . SER A 1 319 ? -5.167 -15.832 2.893 1.00 31.03 319 SER A N 1
ATOM 2552 C CA . SER A 1 319 ? -6.503 -16.454 2.756 1.00 31.03 319 SER A CA 1
ATOM 2553 C C . SER A 1 319 ? -7.530 -16.100 3.859 1.00 31.03 319 SER A C 1
ATOM 2555 O O . SER A 1 319 ? -8.628 -16.651 3.885 1.00 31.03 319 SER A O 1
ATOM 2557 N N . ARG A 1 320 ? -7.200 -15.173 4.768 1.00 37.31 320 ARG A N 1
ATOM 2558 C CA . ARG A 1 320 ? -8.066 -14.625 5.820 1.00 37.31 320 ARG A CA 1
ATOM 2559 C C . ARG A 1 320 ? -8.493 -13.168 5.592 1.00 37.31 320 ARG A C 1
ATOM 2561 O O . ARG A 1 320 ? -9.363 -12.710 6.326 1.00 37.31 320 ARG A O 1
ATOM 2568 N N . GLU A 1 321 ? -7.914 -12.447 4.629 1.00 36.75 321 GLU A N 1
ATOM 2569 C CA . GLU A 1 321 ? -8.277 -11.054 4.331 1.00 36.75 321 GLU A CA 1
ATOM 2570 C C . GLU A 1 321 ? -9.253 -10.988 3.151 1.00 36.75 321 GLU A C 1
ATOM 2572 O O . GLU A 1 321 ? -8.973 -11.489 2.062 1.00 36.75 321 GLU A O 1
ATOM 2577 N N . ARG A 1 322 ? -10.417 -10.362 3.362 1.00 37.06 322 ARG A N 1
ATOM 2578 C CA . ARG A 1 322 ? -11.351 -10.055 2.271 1.00 37.06 322 ARG A CA 1
ATOM 2579 C C . ARG A 1 322 ? -10.912 -8.749 1.612 1.00 37.06 322 ARG A C 1
ATOM 2581 O O . ARG A 1 322 ? -10.773 -7.740 2.300 1.00 37.06 322 ARG A O 1
ATOM 2588 N N . VAL A 1 323 ? -10.699 -8.780 0.298 1.00 37.56 323 VAL A N 1
ATOM 2589 C CA . VAL A 1 323 ? -10.400 -7.589 -0.509 1.00 37.56 323 VAL A CA 1
ATOM 2590 C C . VAL A 1 323 ? -11.702 -7.095 -1.126 1.00 37.56 323 VAL A C 1
ATOM 2592 O O . VAL A 1 323 ? -12.344 -7.830 -1.875 1.00 37.56 323 VAL A O 1
ATOM 2595 N N . ILE A 1 324 ? -12.102 -5.868 -0.802 1.00 37.00 324 ILE A N 1
ATOM 2596 C CA . ILE A 1 324 ? -13.339 -5.260 -1.309 1.00 37.00 324 ILE A CA 1
ATOM 2597 C C . ILE A 1 324 ? -12.967 -3.982 -2.066 1.00 37.00 324 ILE A C 1
ATOM 2599 O O . ILE A 1 324 ? -12.217 -3.148 -1.560 1.00 37.00 324 ILE A O 1
ATOM 2603 N N . SER A 1 325 ? -13.473 -3.843 -3.295 1.00 38.41 325 SER A N 1
ATOM 2604 C CA . SER A 1 325 ? -13.379 -2.599 -4.069 1.00 38.41 325 SER A CA 1
ATOM 2605 C C . SER A 1 325 ? -14.630 -1.744 -3.853 1.00 38.41 325 SER A C 1
ATOM 2607 O O . SER A 1 325 ? -15.697 -2.281 -3.559 1.00 38.41 325 SER A O 1
ATOM 2609 N N . LEU A 1 326 ? -14.535 -0.429 -4.076 1.00 32.75 326 LEU A N 1
ATOM 2610 C CA . LEU A 1 326 ? -15.671 0.512 -4.007 1.00 32.75 326 LEU A CA 1
ATOM 2611 C C . LEU A 1 326 ? -16.899 0.068 -4.832 1.00 32.75 326 LEU A C 1
ATOM 2613 O O . LEU A 1 326 ? -18.033 0.366 -4.464 1.00 32.75 326 LEU A O 1
ATOM 2617 N N . LYS A 1 327 ? -16.692 -0.685 -5.922 1.00 32.19 327 LYS A N 1
ATOM 2618 C CA . LYS A 1 327 ? -17.779 -1.255 -6.732 1.00 32.19 327 LYS A CA 1
ATOM 2619 C C . LYS A 1 327 ? -18.542 -2.354 -5.981 1.00 32.19 327 LYS A C 1
ATOM 2621 O O . LYS A 1 327 ? -19.762 -2.379 -6.034 1.00 32.19 327 LYS A O 1
ATOM 2626 N N . GLY A 1 328 ? -17.834 -3.187 -5.217 1.00 29.73 328 GLY A N 1
ATOM 2627 C CA . GLY A 1 328 ? -18.414 -4.307 -4.473 1.00 29.73 328 GLY A CA 1
ATOM 2628 C C . GLY A 1 328 ? -19.280 -3.909 -3.274 1.00 29.73 328 GLY A C 1
ATOM 2629 O O . GLY A 1 328 ? -20.065 -4.728 -2.818 1.00 29.73 328 GLY A O 1
ATOM 2630 N N . ILE A 1 329 ? -19.179 -2.671 -2.772 1.00 35.56 329 ILE A N 1
ATOM 2631 C CA . ILE A 1 329 ? -20.022 -2.181 -1.662 1.00 35.56 329 ILE A CA 1
ATOM 2632 C C . ILE A 1 329 ? -21.375 -1.679 -2.169 1.00 35.56 329 ILE A C 1
ATOM 2634 O O . ILE A 1 329 ? -22.398 -1.977 -1.561 1.00 35.56 329 ILE A O 1
ATOM 2638 N N . ARG A 1 330 ? -21.410 -1.014 -3.335 1.00 32.88 330 ARG A N 1
ATOM 2639 C CA . ARG A 1 330 ? -22.674 -0.614 -3.987 1.00 32.88 330 ARG A CA 1
ATOM 2640 C C . ARG A 1 330 ? -23.578 -1.805 -4.319 1.00 32.88 330 ARG A C 1
ATOM 2642 O O . ARG A 1 330 ? -24.791 -1.640 -4.402 1.00 32.88 330 ARG A O 1
ATOM 2649 N N . ASP A 1 331 ? -22.996 -2.991 -4.464 1.00 32.97 331 ASP A N 1
ATOM 2650 C CA . ASP A 1 331 ? -23.719 -4.223 -4.771 1.00 32.97 331 ASP A CA 1
ATOM 2651 C C . ASP A 1 331 ? -24.300 -4.918 -3.516 1.00 32.97 331 ASP A C 1
ATOM 2653 O O . ASP A 1 331 ? -25.182 -5.764 -3.651 1.00 32.97 331 ASP A O 1
ATOM 2657 N N . MET A 1 332 ? -23.888 -4.536 -2.295 1.00 32.69 332 MET A N 1
ATOM 2658 C CA . MET A 1 332 ? -24.399 -5.119 -1.037 1.00 32.69 332 MET A CA 1
ATOM 2659 C C . MET A 1 332 ? -25.719 -4.495 -0.543 1.00 32.69 332 MET A C 1
ATOM 2661 O O . MET A 1 332 ? -26.386 -5.076 0.308 1.00 32.69 332 MET A O 1
ATOM 2665 N N . GLY A 1 333 ? -26.132 -3.350 -1.097 1.00 29.75 333 GLY A N 1
ATOM 2666 C CA . GLY A 1 333 ? -27.317 -2.592 -0.672 1.00 29.75 333 GLY A CA 1
ATOM 2667 C C . GLY A 1 333 ? -28.622 -2.904 -1.417 1.00 29.75 333 GLY A C 1
ATOM 2668 O O . GLY A 1 333 ? -29.532 -2.079 -1.398 1.00 29.75 333 GLY A O 1
ATOM 2669 N N . ARG A 1 334 ? -28.745 -4.043 -2.116 1.00 28.95 334 ARG A N 1
ATOM 2670 C CA . ARG A 1 334 ? -29.989 -4.415 -2.822 1.00 28.95 334 ARG A CA 1
ATOM 2671 C C . ARG A 1 334 ? -30.774 -5.480 -2.050 1.00 28.95 334 ARG A C 1
ATOM 2673 O O . ARG A 1 334 ? -30.386 -6.650 -2.078 1.00 28.95 334 ARG A O 1
ATOM 2680 N N . PRO A 1 335 ? -31.912 -5.134 -1.417 1.00 28.03 335 PRO A N 1
ATOM 2681 C CA . PRO A 1 335 ? -32.853 -6.128 -0.933 1.00 28.03 335 PRO A CA 1
ATOM 2682 C C . PRO A 1 335 ? -33.531 -6.763 -2.152 1.00 28.03 335 PRO A C 1
ATOM 2684 O O . PRO A 1 335 ? -34.256 -6.094 -2.883 1.00 28.03 335 PRO A O 1
ATOM 2687 N N . GLY A 1 336 ? -33.276 -8.051 -2.384 1.00 29.83 336 GLY A N 1
ATOM 2688 C CA . GLY A 1 336 ? -33.982 -8.834 -3.400 1.00 29.83 336 GLY A CA 1
ATOM 2689 C C . GLY A 1 336 ? -33.261 -8.988 -4.740 1.00 29.83 336 GLY A C 1
ATOM 2690 O O . GLY A 1 336 ? -33.792 -8.597 -5.766 1.00 29.83 336 GLY A O 1
ATOM 2691 N N . THR A 1 337 ? -32.098 -9.643 -4.741 1.00 28.81 337 THR A N 1
ATOM 2692 C CA . THR A 1 337 ? -31.671 -10.530 -5.845 1.00 28.81 337 THR A CA 1
ATOM 2693 C C . THR A 1 337 ? -30.678 -11.561 -5.300 1.00 28.81 337 THR A C 1
ATOM 2695 O O . THR A 1 337 ? -29.493 -11.563 -5.620 1.00 28.81 337 THR A O 1
ATOM 2698 N N . LEU A 1 338 ? -31.172 -12.469 -4.454 1.00 33.62 338 LEU A N 1
ATOM 2699 C CA . LEU A 1 338 ? -30.575 -13.799 -4.284 1.00 33.62 338 LEU A CA 1
ATOM 2700 C C . LEU A 1 338 ? -30.849 -14.573 -5.578 1.00 33.62 338 LEU A C 1
ATOM 2702 O O . LEU A 1 338 ? -31.837 -15.288 -5.704 1.00 33.62 338 LEU A O 1
ATOM 2706 N N . GLY A 1 339 ? -30.036 -14.308 -6.595 1.00 29.47 339 GLY A N 1
ATOM 2707 C CA . GLY A 1 339 ? -30.279 -14.813 -7.941 1.00 29.47 339 GLY A CA 1
ATOM 2708 C C . GLY A 1 339 ? -29.321 -14.241 -8.971 1.00 29.47 339 GLY A C 1
ATOM 2709 O O . GLY A 1 339 ? -29.773 -13.768 -10.002 1.00 29.47 339 GLY A O 1
ATOM 2710 N N . ASN A 1 340 ? -28.023 -14.198 -8.651 1.00 29.62 340 ASN A N 1
ATOM 2711 C CA . ASN A 1 340 ? -26.911 -14.338 -9.604 1.00 29.62 340 ASN A CA 1
ATOM 2712 C C . ASN A 1 340 ? -25.555 -14.321 -8.877 1.00 29.62 340 ASN A C 1
ATOM 2714 O O . ASN A 1 340 ? -24.591 -13.688 -9.306 1.00 29.62 340 ASN A O 1
ATOM 2718 N N . GLU A 1 341 ? -25.435 -15.115 -7.808 1.00 30.42 341 GLU A N 1
ATOM 2719 C CA . GLU A 1 341 ? -24.133 -15.645 -7.393 1.00 30.42 341 GLU A CA 1
ATOM 2720 C C . GLU A 1 341 ? -23.681 -16.701 -8.415 1.00 30.42 341 GLU A C 1
ATOM 2722 O O . GLU A 1 341 ? -23.730 -17.907 -8.184 1.00 30.42 341 GLU A O 1
ATOM 2727 N N . ARG A 1 342 ? -23.296 -16.244 -9.611 1.00 28.97 342 ARG A N 1
ATOM 2728 C CA . ARG A 1 342 ? -22.662 -17.077 -10.644 1.00 28.97 342 ARG A CA 1
ATOM 2729 C C . ARG A 1 342 ? -21.598 -16.339 -11.457 1.00 28.97 342 ARG A C 1
ATOM 2731 O O . ARG A 1 342 ? -21.314 -16.701 -12.591 1.00 28.97 342 ARG A O 1
ATOM 2738 N N . ILE A 1 343 ? -20.928 -15.361 -10.846 1.00 28.56 343 ILE A N 1
ATOM 2739 C CA . ILE A 1 343 ? -19.667 -14.806 -11.371 1.00 28.56 343 ILE A CA 1
ATOM 2740 C C . ILE A 1 343 ? -18.558 -14.976 -10.324 1.00 28.56 343 ILE A C 1
ATOM 2742 O O . ILE A 1 343 ? -17.838 -14.056 -9.969 1.00 28.56 343 ILE A O 1
ATOM 2746 N N . LEU A 1 344 ? -18.451 -16.194 -9.792 1.00 31.12 344 LEU A N 1
ATOM 2747 C CA . LEU A 1 344 ? -17.284 -16.702 -9.067 1.00 31.12 344 LEU A CA 1
ATOM 2748 C C . LEU A 1 344 ? -17.220 -18.231 -9.222 1.00 31.12 344 LEU A C 1
ATOM 2750 O O . LEU A 1 344 ? -17.093 -18.958 -8.252 1.00 31.12 344 LEU A O 1
ATOM 2754 N N . ALA A 1 345 ? -17.374 -18.732 -10.451 1.00 27.59 345 ALA A N 1
ATOM 2755 C CA . ALA A 1 345 ? -17.041 -20.109 -10.833 1.00 27.59 345 ALA A CA 1
ATOM 2756 C C . ALA A 1 345 ? -17.294 -20.317 -12.333 1.00 27.59 345 ALA A C 1
ATOM 2758 O O . ALA A 1 345 ? -18.270 -20.947 -12.726 1.00 27.59 345 ALA A O 1
ATOM 2759 N N . MET A 1 346 ? -16.406 -19.821 -13.190 1.00 23.77 346 MET A N 1
ATOM 2760 C CA . MET A 1 346 ? -16.136 -20.527 -14.441 1.00 23.77 346 MET A CA 1
ATOM 2761 C C . MET A 1 346 ? -14.632 -20.711 -14.529 1.00 23.77 346 MET A C 1
ATOM 2763 O O . MET A 1 346 ? -13.868 -19.758 -14.668 1.00 23.77 346 MET A O 1
ATOM 2767 N N . GLY A 1 347 ? -14.224 -21.956 -14.297 1.00 25.09 347 GLY A N 1
ATOM 2768 C CA . GLY A 1 347 ? -12.853 -22.399 -14.417 1.00 25.09 347 GLY A CA 1
ATOM 2769 C C . GLY A 1 347 ? -12.383 -22.226 -15.849 1.00 25.09 347 GLY A C 1
ATOM 2770 O O . GLY A 1 347 ? -12.562 -23.113 -16.671 1.00 25.09 347 GLY A O 1
ATOM 2771 N N . LEU A 1 348 ? -11.705 -21.114 -16.104 1.00 26.05 348 LEU A N 1
ATOM 2772 C CA . LEU A 1 348 ? -10.583 -21.131 -17.022 1.00 26.05 348 LEU A CA 1
ATOM 2773 C C . LEU A 1 348 ? -9.537 -22.068 -16.382 1.00 26.05 348 LEU A C 1
ATOM 2775 O O . LEU A 1 348 ? -9.088 -21.791 -15.261 1.00 26.05 348 LEU A O 1
ATOM 2779 N N . PRO A 1 349 ? -9.197 -23.225 -16.976 1.00 25.39 349 PRO A N 1
ATOM 2780 C CA . PRO A 1 349 ? -8.135 -24.068 -16.475 1.00 25.39 349 PRO A CA 1
ATOM 2781 C C . PRO A 1 349 ? -6.832 -23.279 -16.579 1.00 25.39 349 PRO A C 1
ATOM 2783 O O . PRO A 1 349 ? -6.160 -23.304 -17.601 1.00 25.39 349 PRO A O 1
ATOM 2786 N N . GLN A 1 350 ? -6.424 -22.639 -15.479 1.00 32.03 350 GLN A N 1
ATOM 2787 C CA . GLN A 1 350 ? -5.063 -22.145 -15.305 1.00 32.03 350 GLN A CA 1
ATOM 2788 C C . GLN A 1 350 ? -4.095 -23.337 -15.263 1.00 32.03 350 GLN A C 1
ATOM 2790 O O . GLN A 1 350 ? -3.516 -23.664 -14.224 1.00 32.03 350 GLN A O 1
ATOM 2795 N N . LYS A 1 351 ? -3.837 -23.973 -16.409 1.00 30.03 351 LYS A N 1
ATOM 2796 C CA . LYS A 1 351 ? -2.518 -24.550 -16.630 1.00 30.03 351 LYS A CA 1
ATOM 2797 C C . LYS A 1 351 ? -1.569 -23.365 -16.605 1.00 30.03 351 LYS A C 1
ATOM 2799 O O . LYS A 1 351 ? -1.623 -22.487 -17.462 1.00 30.03 351 LYS A O 1
ATOM 2804 N N . SER A 1 352 ? -0.723 -23.309 -15.579 1.00 31.27 352 SER A N 1
ATOM 2805 C CA . SER A 1 352 ? 0.376 -22.355 -15.531 1.00 31.27 352 SER A CA 1
ATOM 2806 C C . SER A 1 352 ? 1.180 -22.511 -16.817 1.00 31.27 352 SER A C 1
ATOM 2808 O O . SER A 1 352 ? 1.890 -23.502 -16.999 1.00 31.27 352 SER A O 1
ATOM 2810 N N . MET A 1 353 ? 1.028 -21.564 -17.734 1.00 39.53 353 MET A N 1
ATOM 2811 C CA . MET A 1 353 ? 1.804 -21.551 -18.959 1.00 39.53 353 MET A CA 1
ATOM 2812 C C . MET A 1 353 ? 3.294 -21.514 -18.575 1.00 39.53 353 MET A C 1
ATOM 2814 O O . MET A 1 353 ? 3.719 -20.610 -17.846 1.00 39.53 353 MET A O 1
ATOM 2818 N N . LYS A 1 354 ? 4.080 -22.495 -19.032 1.00 43.56 354 LYS A N 1
ATOM 2819 C CA . LYS A 1 354 ? 5.518 -22.626 -18.725 1.00 43.56 354 LYS A CA 1
ATOM 2820 C C . LYS A 1 354 ? 6.296 -21.365 -19.154 1.00 43.56 354 LYS A C 1
ATOM 2822 O O . LYS A 1 354 ? 5.783 -20.573 -19.942 1.00 43.56 354 LYS A O 1
ATOM 2827 N N . LYS A 1 355 ? 7.481 -21.127 -18.569 1.00 48.81 355 LYS A N 1
ATOM 2828 C CA . LYS A 1 355 ? 8.381 -20.006 -18.931 1.00 48.81 355 LYS A CA 1
ATOM 2829 C C . LYS A 1 355 ? 8.595 -19.960 -20.449 1.00 48.81 355 LYS A C 1
ATOM 2831 O O . LYS A 1 355 ? 8.609 -21.021 -21.071 1.00 48.81 355 LYS A O 1
ATOM 2836 N N . SER A 1 356 ? 8.735 -18.761 -21.016 1.00 52.69 356 SER A N 1
ATOM 2837 C CA . SER A 1 356 ? 9.161 -18.611 -22.412 1.00 52.69 356 SER A CA 1
ATOM 2838 C C . SER A 1 356 ? 10.487 -19.354 -22.621 1.00 52.69 356 SER A C 1
ATOM 2840 O O . SER A 1 356 ? 11.398 -19.260 -21.796 1.00 52.69 356 SER A O 1
ATOM 2842 N N . ILE A 1 357 ? 10.555 -20.177 -23.668 1.00 66.94 357 ILE A N 1
ATOM 2843 C CA . ILE A 1 357 ? 11.767 -20.913 -24.028 1.00 66.94 357 ILE A CA 1
ATOM 2844 C C . ILE A 1 357 ? 12.379 -20.161 -25.203 1.00 66.94 357 ILE A C 1
ATOM 2846 O O . ILE A 1 357 ? 11.763 -20.058 -26.264 1.00 66.94 357 ILE A O 1
ATOM 2850 N N . ILE A 1 358 ? 13.574 -19.609 -24.999 1.00 74.56 358 ILE A N 1
ATOM 2851 C CA . ILE A 1 358 ? 14.383 -19.115 -26.112 1.00 74.56 358 ILE A CA 1
ATOM 2852 C C . ILE A 1 358 ? 14.878 -20.333 -26.865 1.00 74.56 358 ILE A C 1
ATOM 2854 O O . ILE A 1 358 ? 15.451 -21.248 -26.262 1.00 74.56 358 ILE A O 1
ATOM 2858 N N . TRP A 1 359 ? 14.659 -20.347 -28.170 1.00 78.56 359 TRP A N 1
ATOM 2859 C CA . TRP A 1 359 ? 15.212 -21.398 -28.992 1.00 78.56 359 TRP A CA 1
ATOM 2860 C C . TRP A 1 359 ? 16.729 -21.221 -29.117 1.00 78.56 359 TRP A C 1
ATOM 2862 O O . TRP A 1 359 ? 17.228 -20.141 -29.413 1.00 78.56 359 TRP A O 1
ATOM 2872 N N . ASN A 1 360 ? 17.463 -22.293 -28.836 1.00 71.31 360 ASN A N 1
ATOM 2873 C CA . ASN A 1 360 ? 18.916 -22.291 -28.671 1.00 71.31 360 ASN A CA 1
ATOM 2874 C C . ASN A 1 360 ? 19.648 -23.041 -29.801 1.00 71.31 360 ASN A C 1
ATOM 2876 O O . ASN A 1 360 ? 20.726 -23.586 -29.563 1.00 71.31 360 ASN A O 1
ATOM 2880 N N . GLY A 1 361 ? 19.038 -23.191 -30.979 1.00 66.00 361 GLY A N 1
ATOM 2881 C CA . GLY A 1 361 ? 19.631 -23.923 -32.107 1.00 66.00 361 GLY A CA 1
ATOM 2882 C C . GLY A 1 361 ? 19.533 -25.452 -32.031 1.00 66.00 361 GLY A C 1
ATOM 2883 O O . GLY A 1 361 ? 19.558 -26.126 -33.054 1.00 66.00 361 GLY A O 1
ATOM 2884 N N . THR A 1 362 ? 19.417 -26.021 -30.827 1.00 60.59 362 THR A N 1
ATOM 2885 C CA . THR A 1 362 ? 19.555 -27.474 -30.583 1.00 60.59 362 THR A CA 1
ATOM 2886 C C . THR A 1 362 ? 18.266 -28.148 -30.125 1.00 60.59 362 THR A C 1
ATOM 2888 O O . THR A 1 362 ? 18.130 -29.367 -30.208 1.00 60.59 362 THR A O 1
ATOM 2891 N N . SER A 1 363 ? 17.301 -27.368 -29.641 1.00 66.75 363 SER A N 1
ATOM 2892 C CA . SER A 1 363 ? 16.012 -27.889 -29.188 1.00 66.75 363 SER A CA 1
ATOM 2893 C C . SER A 1 363 ? 15.124 -28.252 -30.379 1.00 66.75 363 SER A C 1
ATOM 2895 O O . SER A 1 363 ? 14.978 -27.456 -31.305 1.00 66.75 363 SER A O 1
ATOM 2897 N N . ALA A 1 364 ? 14.481 -29.422 -30.348 1.00 66.88 364 ALA A N 1
ATOM 2898 C CA . ALA A 1 364 ? 13.504 -29.786 -31.371 1.00 66.88 364 ALA A CA 1
ATOM 2899 C C . ALA A 1 364 ? 12.337 -28.783 -31.373 1.00 66.88 364 ALA A C 1
ATOM 2901 O O . ALA A 1 364 ? 11.702 -28.553 -30.339 1.00 66.88 364 ALA A O 1
ATOM 2902 N N . LEU A 1 365 ? 12.065 -28.183 -32.533 1.00 69.31 365 LEU A N 1
ATOM 2903 C CA . LEU A 1 365 ? 10.901 -27.325 -32.732 1.00 69.31 365 LEU A CA 1
ATOM 2904 C C . LEU A 1 365 ? 9.667 -28.205 -32.978 1.00 69.31 365 LEU A C 1
ATOM 2906 O O . LEU A 1 365 ? 9.757 -29.173 -33.736 1.00 69.31 365 LEU A O 1
ATOM 2910 N N . PRO A 1 366 ? 8.515 -27.907 -32.356 1.00 72.56 366 PRO A N 1
ATOM 2911 C CA . PRO A 1 366 ? 7.271 -28.583 -32.672 1.00 72.56 366 PRO A CA 1
ATOM 2912 C C . PRO A 1 366 ? 6.902 -28.303 -34.129 1.00 72.56 366 PRO A C 1
ATOM 2914 O O . PRO A 1 366 ? 7.165 -27.213 -34.640 1.00 72.56 366 PRO A O 1
ATOM 2917 N N . SER A 1 367 ? 6.276 -29.283 -34.780 1.00 78.12 367 SER A N 1
ATOM 2918 C CA . SER A 1 367 ? 5.648 -29.052 -36.081 1.00 78.12 367 SER A CA 1
ATOM 2919 C C . SER A 1 367 ? 4.564 -27.980 -35.934 1.00 78.12 367 SER A C 1
ATOM 2921 O O . SER A 1 367 ? 3.768 -28.026 -34.986 1.00 78.12 367 SER A O 1
ATOM 2923 N N . LEU A 1 368 ? 4.572 -27.006 -36.846 1.00 78.62 368 LEU A N 1
ATOM 2924 C CA . LEU A 1 368 ? 3.530 -25.982 -36.963 1.00 78.62 368 LEU A CA 1
ATOM 2925 C C . LEU A 1 368 ? 2.598 -26.253 -38.150 1.00 78.62 368 LEU A C 1
ATOM 2927 O O . LEU A 1 368 ? 1.760 -25.410 -38.465 1.00 78.62 368 LEU A O 1
ATOM 2931 N N . GLU A 1 369 ? 2.708 -27.433 -38.763 1.00 79.69 369 GLU A N 1
ATOM 2932 C CA . GLU A 1 369 ? 1.943 -27.824 -39.942 1.00 79.69 369 GLU A CA 1
ATOM 2933 C C . GLU A 1 369 ? 0.436 -27.639 -39.718 1.00 79.69 369 GLU A C 1
ATOM 2935 O O . GLU A 1 369 ? -0.150 -28.171 -38.769 1.00 79.69 369 GLU A O 1
ATOM 2940 N N . GLY A 1 370 ? -0.180 -26.806 -40.557 1.00 76.19 370 GLY A N 1
ATOM 2941 C CA . GLY A 1 370 ? -1.614 -26.517 -40.506 1.00 76.19 370 GLY A CA 1
ATOM 2942 C C . GLY A 1 370 ? -2.070 -25.694 -39.293 1.00 76.19 370 GLY A C 1
ATOM 2943 O O . GLY A 1 370 ? -3.271 -25.563 -39.063 1.00 76.19 370 GLY A O 1
ATOM 2944 N N . SER A 1 371 ? -1.151 -25.144 -38.493 1.00 80.12 371 SER A N 1
ATOM 2945 C CA . SER A 1 371 ? -1.490 -24.371 -37.291 1.00 80.12 371 SER A CA 1
ATOM 2946 C C . SER A 1 371 ? -1.698 -22.884 -37.584 1.00 80.12 371 SER A C 1
ATOM 2948 O O . SER A 1 371 ? -0.992 -22.297 -38.402 1.00 80.12 371 SER A O 1
ATOM 2950 N N . THR A 1 372 ? -2.610 -22.252 -36.842 1.00 81.38 372 THR A N 1
ATOM 2951 C CA . THR A 1 372 ? -2.684 -20.788 -36.727 1.00 81.38 372 THR A CA 1
ATOM 2952 C C . THR A 1 372 ? -1.753 -20.325 -35.615 1.00 81.38 372 THR A C 1
ATOM 2954 O O . THR A 1 372 ? -1.797 -20.876 -34.513 1.00 81.38 372 THR A O 1
ATOM 2957 N N . VAL A 1 373 ? -0.925 -19.314 -35.866 1.00 83.19 373 VAL A N 1
ATOM 2958 C CA . VAL A 1 373 ? 0.033 -18.793 -34.877 1.00 83.19 373 VAL A CA 1
ATOM 2959 C C . VAL A 1 373 ? -0.135 -17.297 -34.652 1.00 83.19 373 VAL A C 1
ATOM 2961 O O . VAL A 1 373 ? -0.468 -16.551 -35.568 1.00 83.19 373 VAL A O 1
ATOM 2964 N N . LEU A 1 374 ? 0.120 -16.861 -33.419 1.00 83.31 374 LEU A N 1
ATOM 2965 C CA . LEU A 1 374 ? 0.274 -15.452 -33.071 1.00 83.31 374 LEU A CA 1
ATOM 2966 C C . LEU A 1 374 ? 1.762 -15.124 -33.045 1.00 83.31 374 LEU A C 1
ATOM 2968 O O . LEU A 1 374 ? 2.527 -15.796 -32.345 1.00 83.31 374 LEU A O 1
ATOM 2972 N N . LEU A 1 375 ? 2.155 -14.087 -33.769 1.00 85.38 375 LEU A N 1
ATOM 2973 C CA . LEU A 1 375 ? 3.531 -13.633 -33.891 1.00 85.38 375 LEU A CA 1
ATOM 2974 C C . LEU A 1 375 ? 3.641 -12.199 -33.372 1.00 85.38 375 LEU A C 1
ATOM 2976 O O . LEU A 1 375 ? 2.863 -11.337 -33.757 1.00 85.38 375 LEU A O 1
ATOM 2980 N N . ASN A 1 376 ? 4.610 -11.950 -32.499 1.00 83.94 376 ASN A N 1
ATOM 2981 C CA . ASN A 1 376 ? 4.953 -10.621 -32.006 1.00 83.94 376 ASN A CA 1
ATOM 2982 C C . ASN A 1 376 ? 6.421 -10.347 -32.305 1.00 83.94 376 ASN A C 1
ATOM 2984 O O . ASN A 1 376 ? 7.284 -11.161 -31.959 1.00 83.94 376 ASN A O 1
ATOM 2988 N N . ILE A 1 377 ? 6.702 -9.197 -32.901 1.00 79.81 377 ILE A N 1
ATOM 2989 C CA . ILE A 1 377 ? 8.052 -8.791 -33.286 1.00 79.81 377 ILE A CA 1
ATOM 2990 C C . ILE A 1 377 ? 8.442 -7.567 -32.471 1.00 79.81 377 ILE A C 1
ATOM 2992 O O . ILE A 1 377 ? 7.682 -6.611 -32.376 1.00 79.81 377 ILE A O 1
ATOM 2996 N N . GLN A 1 378 ? 9.631 -7.602 -31.879 1.00 76.56 378 GLN A N 1
ATOM 2997 C CA . GLN A 1 378 ? 10.191 -6.487 -31.128 1.00 76.56 378 GLN A CA 1
ATOM 2998 C C . GLN A 1 378 ? 11.367 -5.893 -31.879 1.00 76.56 378 GLN A C 1
ATOM 3000 O O . GLN A 1 378 ? 12.295 -6.608 -32.266 1.00 76.56 378 GLN A O 1
ATOM 3005 N N . MET A 1 379 ? 11.327 -4.574 -32.023 1.00 73.50 379 MET A N 1
ATOM 3006 C CA . MET A 1 379 ? 12.273 -3.789 -32.800 1.00 73.50 379 MET A CA 1
ATOM 3007 C C . MET A 1 379 ? 12.995 -2.780 -31.919 1.00 73.50 379 MET A C 1
ATOM 3009 O O . MET A 1 379 ? 12.479 -2.354 -30.884 1.00 73.50 379 MET A O 1
ATOM 3013 N N . ILE A 1 380 ? 14.184 -2.387 -32.357 1.00 72.12 380 ILE A N 1
ATOM 3014 C CA . ILE A 1 380 ? 14.924 -1.245 -31.826 1.00 72.12 380 ILE A CA 1
ATOM 3015 C C . ILE A 1 380 ? 15.344 -0.353 -32.992 1.00 72.12 380 ILE A C 1
ATOM 3017 O O . ILE A 1 380 ? 15.768 -0.850 -34.032 1.00 72.12 380 ILE A O 1
ATOM 3021 N N . GLN A 1 381 ? 15.265 0.967 -32.846 1.00 74.94 381 GLN A N 1
ATOM 3022 C CA . GLN A 1 381 ? 15.880 1.855 -33.829 1.00 74.94 381 GLN A CA 1
ATOM 3023 C C . GLN A 1 381 ? 17.407 1.762 -33.714 1.00 74.94 381 GLN A C 1
ATOM 3025 O O . GLN A 1 381 ? 17.969 1.898 -32.620 1.00 74.94 381 GLN A O 1
ATOM 3030 N N . SER A 1 382 ? 18.099 1.535 -34.829 1.00 68.88 382 SER A N 1
ATOM 3031 C CA . SER A 1 382 ? 19.563 1.561 -34.932 1.00 68.88 382 SER A CA 1
ATOM 3032 C C . SER A 1 382 ? 20.018 2.690 -35.868 1.00 68.88 382 SER A C 1
ATOM 3034 O O . SER A 1 382 ? 19.197 3.350 -36.504 1.00 68.88 382 SER A O 1
ATOM 3036 N N . HIS A 1 383 ? 21.327 2.950 -35.935 1.00 66.81 383 HIS A N 1
ATOM 3037 C CA . HIS A 1 383 ? 21.870 3.969 -36.843 1.00 66.81 383 HIS A CA 1
ATOM 3038 C C . HIS A 1 383 ? 21.646 3.634 -38.327 1.00 66.81 383 HIS A C 1
ATOM 3040 O O . HIS A 1 383 ? 21.530 4.559 -39.127 1.00 66.81 383 HIS A O 1
ATOM 3046 N N . ASP A 1 384 ? 21.525 2.348 -38.664 1.00 62.72 384 ASP A N 1
ATOM 3047 C CA . ASP A 1 384 ? 21.373 1.850 -40.036 1.00 62.72 384 ASP A CA 1
ATOM 3048 C C . ASP A 1 384 ? 19.911 1.493 -40.382 1.00 62.72 384 ASP A C 1
ATOM 3050 O O . ASP A 1 384 ? 19.637 0.918 -41.434 1.00 62.72 384 ASP A O 1
ATOM 3054 N N . GLY A 1 385 ? 18.960 1.848 -39.507 1.00 64.31 385 GLY A N 1
ATOM 3055 C CA . GLY A 1 385 ? 17.534 1.540 -39.645 1.00 64.31 385 GLY A CA 1
ATOM 3056 C C . GLY A 1 385 ? 16.983 0.688 -38.495 1.00 64.31 385 GLY A C 1
ATOM 3057 O O . GLY A 1 385 ? 17.690 0.425 -37.518 1.00 64.31 385 GLY A O 1
ATOM 3058 N N . PRO A 1 386 ? 15.707 0.278 -38.554 1.00 65.25 386 PRO A N 1
ATOM 3059 C CA . PRO A 1 386 ? 15.108 -0.563 -37.525 1.00 65.25 386 PRO A CA 1
ATOM 3060 C C . PRO A 1 386 ? 15.778 -1.946 -37.509 1.00 65.25 386 PRO A C 1
ATOM 3062 O O . PRO A 1 386 ? 15.828 -2.635 -38.521 1.00 65.25 386 PRO A O 1
ATOM 3065 N N . GLU A 1 387 ? 16.284 -2.361 -36.351 1.00 71.19 387 GLU A N 1
ATOM 3066 C CA . GLU A 1 387 ? 16.923 -3.662 -36.145 1.00 71.19 387 GLU A CA 1
ATOM 3067 C C . GLU A 1 387 ? 16.010 -4.563 -35.308 1.00 71.19 387 GLU A C 1
ATOM 3069 O O . GLU A 1 387 ? 15.412 -4.134 -34.313 1.00 71.19 387 GLU A O 1
ATOM 3074 N N . LEU A 1 388 ? 15.879 -5.827 -35.717 1.00 70.94 388 LEU A N 1
ATOM 3075 C CA . LEU A 1 388 ? 15.068 -6.796 -34.993 1.00 70.94 388 LEU A CA 1
ATOM 3076 C C . LEU A 1 388 ? 15.765 -7.197 -33.698 1.00 70.94 388 LEU A C 1
ATOM 3078 O O . LEU A 1 388 ? 16.873 -7.720 -33.714 1.00 70.94 388 LEU A O 1
ATOM 3082 N N . ALA A 1 389 ? 15.090 -6.991 -32.570 1.00 71.38 389 ALA A N 1
ATOM 3083 C CA . ALA A 1 389 ? 15.606 -7.352 -31.255 1.00 71.38 389 ALA A CA 1
ATOM 3084 C C . ALA A 1 389 ? 15.211 -8.781 -30.859 1.00 71.38 389 ALA A C 1
ATOM 3086 O O . ALA A 1 389 ? 16.027 -9.526 -30.307 1.00 71.38 389 ALA A O 1
ATOM 3087 N N . LEU A 1 390 ? 13.953 -9.166 -31.111 1.00 81.69 390 LEU A N 1
ATOM 3088 C CA . LEU A 1 390 ? 13.427 -10.492 -30.786 1.00 81.69 390 LEU A CA 1
ATOM 3089 C C . LEU A 1 390 ? 12.105 -10.776 -31.518 1.00 81.69 390 LEU A C 1
ATOM 3091 O O . LEU A 1 390 ? 11.238 -9.908 -31.590 1.00 81.69 390 LEU A O 1
ATOM 3095 N N . ALA A 1 391 ? 11.890 -12.017 -31.956 1.00 82.00 391 ALA A N 1
ATOM 3096 C CA . ALA A 1 391 ? 10.579 -12.497 -32.395 1.00 82.00 391 ALA A CA 1
ATOM 3097 C C . ALA A 1 391 ? 10.010 -13.508 -31.390 1.00 82.00 391 ALA A C 1
ATOM 3099 O O . ALA A 1 391 ? 10.706 -14.424 -30.958 1.00 82.00 391 ALA A O 1
ATOM 3100 N N . THR A 1 392 ? 8.743 -13.358 -31.004 1.00 81.75 392 THR A N 1
ATOM 3101 C CA . THR A 1 392 ? 8.042 -14.293 -30.111 1.00 81.75 392 THR A CA 1
ATOM 3102 C C . THR A 1 392 ? 6.823 -14.866 -30.813 1.00 81.75 392 THR A C 1
ATOM 3104 O O . THR A 1 392 ? 6.000 -14.122 -31.337 1.00 81.75 392 THR A O 1
ATOM 3107 N N . LEU A 1 393 ? 6.679 -16.187 -30.783 1.00 84.31 393 LEU A N 1
ATOM 3108 C CA . LEU A 1 393 ? 5.573 -16.914 -31.391 1.00 84.31 393 LEU A CA 1
ATOM 3109 C C . LEU A 1 393 ? 4.808 -17.735 -30.352 1.00 84.31 393 LEU A C 1
ATOM 3111 O O . LEU A 1 393 ? 5.392 -18.331 -29.438 1.00 84.31 393 LEU A O 1
ATOM 3115 N N . VAL A 1 394 ? 3.487 -17.782 -30.525 1.00 80.69 394 VAL A N 1
ATOM 3116 C CA . VAL A 1 394 ? 2.570 -18.646 -29.783 1.00 80.69 394 VAL A CA 1
ATOM 3117 C C . VAL A 1 394 ? 1.688 -19.416 -30.742 1.00 80.69 394 VAL A C 1
ATOM 3119 O O . VAL A 1 394 ? 0.978 -18.828 -31.549 1.00 80.69 394 VAL A O 1
ATOM 3122 N N . ASN A 1 395 ? 1.654 -20.734 -30.576 1.00 77.12 395 ASN A N 1
ATOM 3123 C CA . ASN A 1 395 ? 0.595 -21.554 -31.150 1.00 77.12 395 ASN A CA 1
ATOM 3124 C C . ASN A 1 395 ? -0.555 -21.664 -30.119 1.00 77.12 395 ASN A C 1
ATOM 3126 O O . ASN A 1 395 ? -0.377 -22.286 -29.063 1.00 77.12 395 ASN A O 1
ATOM 3130 N N . PRO A 1 396 ? -1.738 -21.069 -30.373 1.00 65.62 396 PRO A N 1
ATOM 3131 C CA . PRO A 1 396 ? -2.866 -21.093 -29.440 1.00 65.62 396 PRO A CA 1
ATOM 3132 C C . PRO A 1 396 ? -3.369 -22.516 -29.152 1.00 65.62 396 PRO A C 1
ATOM 3134 O O . PRO A 1 396 ? -3.793 -22.814 -28.031 1.00 65.62 396 PRO A O 1
ATOM 3137 N N . ALA A 1 397 ? -3.255 -23.430 -30.122 1.00 65.25 397 ALA A N 1
ATOM 3138 C CA . ALA A 1 397 ? -3.730 -24.808 -30.013 1.00 65.25 397 ALA A CA 1
ATOM 3139 C C . ALA A 1 397 ? -2.888 -25.669 -29.060 1.00 65.25 397 ALA A C 1
ATOM 3141 O O . ALA A 1 397 ? -3.356 -26.698 -28.571 1.00 65.25 397 ALA A O 1
ATOM 3142 N N . ASN A 1 398 ? -1.660 -25.278 -28.734 1.00 66.06 398 ASN A N 1
ATOM 3143 C CA . ASN A 1 398 ? -0.817 -26.042 -27.810 1.00 66.06 398 ASN A CA 1
ATOM 3144 C C . ASN A 1 398 ? -0.164 -25.176 -26.718 1.00 66.06 398 ASN A C 1
ATOM 3146 O O . ASN A 1 398 ? 0.532 -25.717 -25.859 1.00 66.06 398 ASN A O 1
ATOM 3150 N N . SER A 1 399 ? -0.402 -23.861 -26.728 1.00 65.56 399 SER A N 1
ATOM 3151 C CA . SER A 1 399 ? 0.158 -22.878 -25.793 1.00 65.56 399 SER A CA 1
ATOM 3152 C C . SER A 1 399 ? 1.690 -22.926 -25.687 1.00 65.56 399 SER A C 1
ATOM 3154 O O . SER A 1 399 ? 2.245 -22.611 -24.629 1.00 65.56 399 SER A O 1
ATOM 3156 N N . HIS A 1 400 ? 2.379 -23.351 -26.750 1.00 69.12 400 HIS A N 1
ATOM 3157 C CA . HIS A 1 400 ? 3.838 -23.328 -26.800 1.00 69.12 400 HIS A CA 1
ATOM 3158 C C . HIS A 1 400 ? 4.309 -21.915 -27.132 1.00 69.12 400 HIS A C 1
ATOM 3160 O O . HIS A 1 400 ? 3.859 -21.321 -28.107 1.00 69.12 400 HIS A O 1
ATOM 3166 N N . TYR A 1 401 ? 5.202 -21.400 -26.285 1.00 75.44 401 TYR A N 1
ATOM 3167 C CA . TYR A 1 401 ? 5.833 -20.091 -26.419 1.00 75.44 401 TYR A CA 1
ATOM 3168 C C . TYR A 1 401 ? 7.266 -20.289 -26.879 1.00 75.44 401 TYR A C 1
ATOM 3170 O O . TYR A 1 401 ? 8.029 -20.984 -26.199 1.00 75.44 401 TYR A O 1
ATOM 3178 N N . MET A 1 402 ? 7.628 -19.651 -27.984 1.00 81.56 402 MET A N 1
ATOM 3179 C CA . MET A 1 402 ? 8.986 -19.697 -28.514 1.00 81.56 402 MET A CA 1
ATOM 3180 C C . MET A 1 402 ? 9.467 -18.296 -28.814 1.00 81.56 402 MET A C 1
ATOM 3182 O O . MET A 1 402 ? 8.731 -17.501 -29.390 1.00 81.56 402 MET A O 1
ATOM 3186 N N . ALA A 1 403 ? 10.692 -18.008 -28.397 1.00 84.69 403 ALA A N 1
ATOM 3187 C CA . ALA A 1 403 ? 11.367 -16.767 -28.722 1.00 84.69 403 ALA A CA 1
ATOM 3188 C C . ALA A 1 403 ? 12.597 -17.060 -29.582 1.00 84.69 403 ALA A C 1
ATOM 3190 O O . ALA A 1 403 ? 13.360 -17.984 -29.288 1.00 84.69 403 ALA A O 1
ATOM 3191 N N . PHE A 1 404 ? 12.776 -16.256 -30.621 1.00 84.62 404 PHE A N 1
ATOM 3192 C CA . PHE A 1 404 ? 13.841 -16.359 -31.603 1.00 84.62 404 PHE A CA 1
ATOM 3193 C C . PHE A 1 404 ? 14.664 -15.077 -31.563 1.00 84.62 404 PHE A C 1
ATOM 3195 O O . PHE A 1 404 ? 14.133 -13.971 -31.684 1.00 84.62 404 PHE A O 1
ATOM 3202 N N . THR A 1 405 ? 15.963 -15.246 -31.345 1.00 83.62 405 THR A N 1
ATOM 3203 C CA . THR A 1 405 ? 16.959 -14.179 -31.447 1.00 83.62 405 THR A CA 1
ATOM 3204 C C . THR A 1 405 ? 17.278 -13.888 -32.917 1.00 83.62 405 THR A C 1
ATOM 3206 O O . THR A 1 405 ? 16.984 -14.731 -33.769 1.00 83.62 405 THR A O 1
ATOM 3209 N N . PRO A 1 406 ? 17.923 -12.748 -33.230 1.00 78.81 406 PRO A N 1
ATOM 3210 C CA . PRO A 1 406 ? 18.305 -12.407 -34.605 1.00 78.81 406 PRO A CA 1
ATOM 3211 C C . PRO A 1 406 ? 19.145 -13.487 -35.299 1.00 78.81 406 PRO A C 1
ATOM 3213 O O . PRO A 1 406 ? 18.954 -13.777 -36.473 1.00 78.81 406 PRO A O 1
ATOM 3216 N N . GLU A 1 407 ? 20.007 -14.160 -34.535 1.00 77.69 407 GLU A N 1
ATOM 3217 C CA . GLU A 1 407 ? 20.868 -15.257 -35.000 1.00 77.69 407 GLU A CA 1
ATOM 3218 C C . GLU A 1 407 ? 20.088 -16.498 -35.483 1.00 77.69 407 GLU A C 1
ATOM 3220 O O . GLU A 1 407 ? 20.653 -17.357 -36.149 1.00 77.69 407 GLU A O 1
ATOM 3225 N N . ASN A 1 408 ? 18.797 -16.605 -35.152 1.00 79.38 408 ASN A N 1
ATOM 3226 C CA . ASN A 1 408 ? 17.970 -17.791 -35.384 1.00 79.38 408 ASN A CA 1
ATOM 3227 C C . ASN A 1 408 ? 16.727 -17.512 -36.254 1.00 79.38 408 ASN A C 1
ATOM 3229 O O . ASN A 1 408 ? 15.801 -18.328 -36.289 1.00 79.38 408 ASN A O 1
ATOM 3233 N N . LEU A 1 409 ? 16.669 -16.361 -36.932 1.00 76.69 409 LEU A N 1
ATOM 3234 C CA . LEU A 1 409 ? 15.485 -15.930 -37.689 1.00 76.69 409 LEU A CA 1
ATOM 3235 C C . LEU A 1 409 ? 15.214 -16.748 -38.949 1.00 76.69 409 LEU A C 1
ATOM 3237 O O . LEU A 1 409 ? 14.054 -16.932 -39.300 1.00 76.69 409 LEU A O 1
ATOM 3241 N N . GLU A 1 410 ? 16.248 -17.273 -39.602 1.00 79.38 410 GLU A N 1
ATOM 3242 C CA . GLU A 1 410 ? 16.089 -18.139 -40.778 1.00 79.38 410 GLU A CA 1
ATOM 3243 C C . GLU A 1 410 ? 15.237 -19.375 -40.438 1.00 79.38 410 GLU A C 1
ATOM 3245 O O . GLU A 1 410 ? 14.296 -19.721 -41.148 1.00 79.38 410 GLU A O 1
ATOM 3250 N N . MET A 1 411 ? 15.476 -19.973 -39.265 1.00 80.62 411 MET A N 1
ATOM 3251 C CA . MET A 1 411 ? 14.684 -21.103 -38.775 1.00 80.62 411 MET A CA 1
ATOM 3252 C C . MET A 1 411 ? 13.233 -20.714 -38.462 1.00 80.62 411 MET A C 1
ATOM 3254 O O . MET A 1 411 ? 12.317 -21.511 -38.672 1.00 80.62 411 MET A O 1
ATOM 3258 N N . LEU A 1 412 ? 13.004 -19.496 -37.959 1.00 84.12 412 LEU A N 1
ATOM 3259 C CA . LEU A 1 412 ? 11.651 -18.972 -37.773 1.00 84.12 412 LEU A CA 1
ATOM 3260 C C . LEU A 1 412 ? 10.946 -18.805 -39.127 1.00 84.12 412 LEU A C 1
ATOM 3262 O O . LEU A 1 412 ? 9.799 -19.227 -39.253 1.00 84.12 412 LEU A O 1
ATOM 3266 N N . GLY A 1 413 ? 11.629 -18.246 -40.129 1.00 81.38 413 GLY A N 1
ATOM 3267 C CA . GLY A 1 413 ? 11.113 -18.078 -41.488 1.00 81.38 413 GLY A CA 1
ATOM 3268 C C . GLY A 1 413 ? 10.654 -19.399 -42.106 1.00 81.38 413 GLY A C 1
ATOM 3269 O O . GLY A 1 413 ? 9.516 -19.493 -42.565 1.00 81.38 413 GLY A O 1
ATOM 3270 N N . GLU A 1 414 ? 11.481 -20.446 -42.029 1.00 82.00 414 GLU A N 1
ATOM 3271 C CA . GLU A 1 414 ? 11.116 -21.792 -42.496 1.00 82.00 414 GLU A CA 1
ATOM 3272 C C . GLU A 1 414 ? 9.917 -22.371 -41.734 1.00 82.00 414 GLU A C 1
ATOM 3274 O O . GLU A 1 414 ? 8.992 -22.913 -42.337 1.00 82.00 414 GLU A O 1
ATOM 3279 N N . LYS A 1 415 ? 9.872 -22.205 -40.408 1.00 83.19 415 LYS A N 1
ATOM 3280 C CA . LYS A 1 415 ? 8.770 -22.731 -39.589 1.00 83.19 415 LYS A CA 1
ATOM 3281 C C . LYS A 1 415 ? 7.445 -22.033 -39.832 1.00 83.19 415 LYS A C 1
ATOM 3283 O O . LYS A 1 415 ? 6.400 -22.675 -39.767 1.00 83.19 415 LYS A O 1
ATOM 3288 N N . LEU A 1 416 ? 7.470 -20.737 -40.119 1.00 83.50 416 LEU A N 1
ATOM 3289 C CA . LEU A 1 416 ? 6.260 -19.987 -40.424 1.00 83.50 416 LEU A CA 1
ATOM 3290 C C . LEU A 1 416 ? 5.614 -20.425 -41.747 1.00 83.50 416 LEU A C 1
ATOM 3292 O O . LEU A 1 416 ? 4.411 -20.237 -41.890 1.00 83.50 416 LEU A O 1
ATOM 3296 N N . LYS A 1 417 ? 6.348 -21.060 -42.673 1.00 82.38 417 LYS A N 1
ATOM 3297 C CA . LYS A 1 417 ? 5.778 -21.630 -43.912 1.00 82.38 417 LYS A CA 1
ATOM 3298 C C . LYS A 1 417 ? 4.875 -22.836 -43.664 1.00 82.38 417 LYS A C 1
ATOM 3300 O O . LYS A 1 417 ? 3.995 -23.111 -44.470 1.00 82.38 417 LYS A O 1
ATOM 3305 N N . GLU A 1 418 ? 5.101 -23.562 -42.569 1.00 83.81 418 GLU A N 1
ATOM 3306 C CA . GLU A 1 418 ? 4.282 -24.719 -42.185 1.00 83.81 418 GLU A CA 1
ATOM 3307 C C . GLU A 1 418 ? 2.896 -24.283 -41.670 1.00 83.81 418 GLU A C 1
ATOM 3309 O O . GLU A 1 418 ? 1.947 -25.070 -41.670 1.00 83.81 418 GLU A O 1
ATOM 3314 N N . CYS A 1 419 ? 2.765 -23.030 -41.225 1.00 83.50 419 CYS A N 1
ATOM 3315 C CA . CYS A 1 419 ? 1.539 -22.504 -40.639 1.00 83.50 419 CYS A CA 1
ATOM 3316 C C . CYS A 1 419 ? 0.425 -22.358 -41.684 1.00 83.50 419 CYS A C 1
ATOM 3318 O O . CYS A 1 419 ? 0.649 -21.903 -42.803 1.00 83.50 419 CYS A O 1
ATOM 3320 N N . ALA A 1 420 ? -0.812 -22.643 -41.276 1.00 79.88 420 ALA A N 1
ATOM 3321 C CA . ALA A 1 420 ? -1.989 -22.343 -42.090 1.00 79.88 420 ALA A CA 1
ATOM 3322 C C . ALA A 1 420 ? -2.295 -20.838 -42.125 1.00 79.88 420 ALA A C 1
ATOM 3324 O O . ALA A 1 420 ? -2.800 -20.334 -43.126 1.00 79.88 420 ALA A O 1
ATOM 3325 N N . PHE A 1 421 ? -2.027 -20.128 -41.021 1.00 78.75 421 PHE A N 1
ATOM 3326 C CA . PHE A 1 421 ? -2.375 -18.716 -40.872 1.00 78.75 421 PHE A CA 1
ATOM 3327 C C . PHE A 1 421 ? -1.507 -18.023 -39.813 1.00 78.75 421 PHE A C 1
ATOM 3329 O O . PHE A 1 421 ? -1.183 -18.620 -38.779 1.00 78.75 421 PHE A O 1
ATOM 3336 N N . ILE A 1 422 ? -1.165 -16.751 -40.028 1.00 80.88 422 ILE A N 1
ATOM 3337 C CA . ILE A 1 422 ? -0.379 -15.945 -39.080 1.00 80.88 422 ILE A CA 1
ATOM 3338 C C . ILE A 1 422 ? -1.176 -14.717 -38.651 1.00 80.88 422 ILE A C 1
ATOM 3340 O O . ILE A 1 422 ? -1.713 -13.987 -39.478 1.00 80.88 422 ILE A O 1
ATOM 3344 N N . VAL A 1 423 ? -1.203 -14.450 -37.349 1.00 78.75 423 VAL A N 1
ATOM 3345 C CA . VAL A 1 423 ? -1.719 -13.196 -36.801 1.00 78.75 423 VAL A CA 1
ATOM 3346 C C . VAL A 1 423 ? -0.584 -12.411 -36.165 1.00 78.75 423 VAL A C 1
ATOM 3348 O O . VAL A 1 423 ? 0.002 -12.855 -35.177 1.00 78.75 423 VAL A O 1
ATOM 3351 N N . SER A 1 424 ? -0.274 -11.258 -36.753 1.00 77.12 424 SER A N 1
ATOM 3352 C CA . SER A 1 424 ? 0.755 -10.347 -36.257 1.00 77.12 424 SER A CA 1
ATOM 3353 C C . SER A 1 424 ? 0.195 -9.447 -35.158 1.00 77.12 424 SER A C 1
ATOM 3355 O O . SER A 1 424 ? -0.933 -8.951 -35.245 1.00 77.12 424 SER A O 1
ATOM 3357 N N . ALA A 1 425 ? 1.001 -9.245 -34.121 1.00 69.19 425 ALA A N 1
ATOM 3358 C CA . ALA A 1 425 ? 0.761 -8.326 -33.027 1.00 69.19 425 ALA A CA 1
ATOM 3359 C C . ALA A 1 425 ? 1.901 -7.301 -32.963 1.00 69.19 425 ALA A C 1
ATOM 3361 O O . ALA A 1 425 ? 3.057 -7.676 -32.772 1.00 69.19 425 ALA A O 1
ATOM 3362 N N . GLY A 1 426 ? 1.560 -6.013 -33.054 1.00 61.25 426 GLY A N 1
ATOM 3363 C CA . GLY A 1 426 ? 2.404 -4.949 -32.509 1.00 61.25 426 GLY A CA 1
ATOM 3364 C C . GLY A 1 426 ? 3.597 -4.490 -33.347 1.00 61.25 426 GLY A C 1
ATOM 3365 O O . GLY A 1 426 ? 4.583 -4.054 -32.762 1.00 61.25 426 GLY A O 1
ATOM 3366 N N . THR A 1 427 ? 3.532 -4.525 -34.677 1.00 56.12 427 THR A N 1
ATOM 3367 C CA . THR A 1 427 ? 4.457 -3.727 -35.495 1.00 56.12 427 THR A CA 1
ATOM 3368 C C . THR A 1 427 ? 3.854 -2.351 -35.762 1.00 56.12 427 THR A C 1
ATOM 3370 O O . THR A 1 427 ? 2.711 -2.235 -36.205 1.00 56.12 427 THR A O 1
ATOM 3373 N N . ASP A 1 428 ? 4.617 -1.295 -35.483 1.00 51.34 428 ASP A N 1
ATOM 3374 C CA . ASP A 1 428 ? 4.302 0.052 -35.957 1.00 51.34 428 ASP A CA 1
ATOM 3375 C C . ASP A 1 428 ? 4.644 0.110 -37.458 1.00 51.34 428 ASP A C 1
ATOM 3377 O O . ASP A 1 428 ? 5.773 0.407 -37.846 1.00 51.34 428 ASP A O 1
ATOM 3381 N N . GLY A 1 429 ? 3.678 -0.264 -38.301 1.00 57.16 429 GLY A N 1
ATOM 3382 C CA . GLY A 1 429 ? 3.807 -0.363 -39.760 1.00 57.16 429 GLY A CA 1
ATOM 3383 C C . GLY A 1 429 ? 3.447 -1.751 -40.314 1.00 57.16 429 GLY A C 1
ATOM 3384 O O . GLY A 1 429 ? 3.262 -2.688 -39.532 1.00 57.16 429 GLY A O 1
ATOM 3385 N N . PRO A 1 430 ? 3.378 -1.898 -41.655 1.00 61.69 430 PRO A N 1
ATOM 3386 C CA . PRO A 1 430 ? 2.897 -3.112 -42.308 1.00 61.69 430 PRO A CA 1
ATOM 3387 C C . PRO A 1 430 ? 3.800 -4.312 -41.998 1.00 61.69 430 PRO A C 1
ATOM 3389 O O . PRO A 1 430 ? 4.882 -4.462 -42.581 1.00 61.69 430 PRO A O 1
ATOM 3392 N N . ALA A 1 431 ? 3.339 -5.210 -41.116 1.00 66.88 431 ALA A N 1
ATOM 3393 C CA . ALA A 1 431 ? 4.101 -6.384 -40.672 1.00 66.88 431 ALA A CA 1
ATOM 3394 C C . ALA A 1 431 ? 4.624 -7.241 -41.831 1.00 66.88 431 ALA A C 1
ATOM 3396 O O . ALA A 1 431 ? 5.654 -7.899 -41.705 1.00 66.88 431 ALA A O 1
ATOM 3397 N N . LEU A 1 432 ? 3.914 -7.266 -42.961 1.00 67.81 432 LEU A N 1
ATOM 3398 C CA . LEU A 1 432 ? 4.207 -8.170 -44.071 1.00 67.81 432 LEU A CA 1
ATOM 3399 C C . LEU A 1 432 ? 5.475 -7.771 -44.823 1.00 67.81 432 LEU A C 1
ATOM 3401 O O . LEU A 1 432 ? 6.319 -8.619 -45.108 1.00 67.81 432 LEU A O 1
ATOM 3405 N N . GLU A 1 433 ? 5.598 -6.487 -45.156 1.00 71.50 433 GLU A N 1
ATOM 3406 C CA . GLU A 1 433 ? 6.798 -5.951 -45.803 1.00 71.50 433 GLU A CA 1
ATOM 3407 C C . GLU A 1 433 ? 7.990 -6.059 -44.859 1.00 71.50 433 GLU A C 1
ATOM 3409 O O . GLU A 1 433 ? 9.079 -6.463 -45.267 1.00 71.50 433 GLU A O 1
ATOM 3414 N N . PHE A 1 434 ? 7.741 -5.804 -43.575 1.00 71.50 434 PHE A N 1
ATOM 3415 C CA . PHE A 1 434 ? 8.734 -5.922 -42.527 1.00 71.50 434 PHE A CA 1
ATOM 3416 C C . PHE A 1 434 ? 9.287 -7.355 -42.403 1.00 71.50 434 PHE A C 1
ATOM 3418 O O . PHE A 1 434 ? 10.503 -7.560 -42.431 1.00 71.50 434 PHE A O 1
ATOM 3425 N N . LEU A 1 435 ? 8.405 -8.356 -42.318 1.00 74.44 435 LEU A N 1
ATOM 3426 C CA . LEU A 1 435 ? 8.778 -9.768 -42.215 1.00 74.44 435 LEU A CA 1
ATOM 3427 C C . LEU A 1 435 ? 9.573 -10.235 -43.436 1.00 74.44 435 LEU A C 1
ATOM 3429 O O . LEU A 1 435 ? 10.571 -10.926 -43.269 1.00 74.44 435 LEU A O 1
ATOM 3433 N N . LYS A 1 436 ? 9.189 -9.821 -44.649 1.00 72.56 436 LYS A N 1
ATOM 3434 C CA . LYS A 1 436 ? 9.923 -10.158 -45.882 1.00 72.56 436 LYS A CA 1
ATOM 3435 C C . LYS A 1 436 ? 11.335 -9.573 -45.918 1.00 72.56 436 LYS A C 1
ATOM 3437 O O . LYS A 1 436 ? 12.236 -10.199 -46.460 1.00 72.56 436 LYS A O 1
ATOM 3442 N N . GLN A 1 437 ? 11.529 -8.382 -45.355 1.00 75.31 437 GLN A N 1
ATOM 3443 C CA . GLN A 1 437 ? 12.841 -7.732 -45.303 1.00 75.31 437 GLN A CA 1
ATOM 3444 C C . GLN A 1 437 ? 13.778 -8.364 -44.262 1.00 75.31 437 GLN A C 1
ATOM 3446 O O . GLN A 1 437 ? 14.988 -8.372 -44.468 1.00 75.31 437 GLN A O 1
ATOM 3451 N N . HIS A 1 438 ? 13.233 -8.888 -43.157 1.00 70.88 438 HIS A N 1
ATOM 3452 C CA . HIS A 1 438 ? 14.024 -9.271 -41.979 1.00 70.88 438 HIS A CA 1
ATOM 3453 C C . HIS A 1 438 ? 14.016 -10.773 -41.654 1.00 70.88 438 HIS A C 1
ATOM 3455 O O . HIS A 1 438 ? 14.831 -11.210 -40.841 1.00 70.88 438 HIS A O 1
ATOM 3461 N N . LEU A 1 439 ? 13.133 -11.577 -42.257 1.00 74.19 439 LEU A N 1
ATOM 3462 C CA . LEU A 1 439 ? 13.136 -13.038 -42.129 1.00 74.19 439 LEU A CA 1
ATOM 3463 C C . LEU A 1 439 ? 13.650 -13.691 -43.420 1.00 74.19 439 LEU A C 1
ATOM 3465 O O . LEU A 1 439 ? 12.908 -13.765 -44.405 1.00 74.19 439 LEU A O 1
ATOM 3469 N N . PRO A 1 440 ? 14.889 -14.219 -43.423 1.00 68.81 440 PRO A N 1
ATOM 3470 C CA . PRO A 1 440 ? 15.420 -14.956 -44.563 1.00 68.81 440 PRO A CA 1
ATOM 3471 C C . PRO A 1 440 ? 14.515 -16.143 -44.910 1.00 68.81 440 PRO A C 1
ATOM 3473 O O . PRO A 1 440 ? 14.074 -16.876 -44.024 1.00 68.81 440 PRO A O 1
ATOM 3476 N N . GLY A 1 441 ? 14.225 -16.320 -46.200 1.00 67.88 441 GLY A N 1
ATOM 3477 C CA . GLY A 1 441 ? 13.401 -17.419 -46.702 1.00 67.88 441 GLY A CA 1
ATOM 3478 C C . GLY A 1 441 ? 11.889 -17.200 -46.599 1.00 67.88 441 GLY A C 1
ATOM 3479 O O . GLY A 1 441 ? 11.144 -18.053 -47.071 1.00 67.88 441 GLY A O 1
ATOM 3480 N N . PHE A 1 442 ? 11.392 -16.085 -46.053 1.00 74.19 442 PHE A N 1
ATOM 3481 C CA . PHE A 1 442 ? 9.951 -15.798 -45.937 1.00 74.19 442 PHE A CA 1
ATOM 3482 C C . PHE A 1 442 ? 9.337 -15.184 -47.222 1.00 74.19 442 PHE A C 1
ATOM 3484 O O . PHE A 1 442 ? 8.545 -14.243 -47.169 1.00 74.19 442 PHE A O 1
ATOM 3491 N N . ASP A 1 443 ? 9.702 -15.709 -48.397 1.00 68.25 443 ASP A N 1
ATOM 3492 C CA . ASP A 1 443 ? 9.326 -15.142 -49.708 1.00 68.25 443 ASP A CA 1
ATOM 3493 C C . ASP A 1 443 ? 7.852 -15.390 -50.078 1.00 68.25 443 ASP A C 1
ATOM 3495 O O . ASP A 1 443 ? 7.187 -14.539 -50.676 1.00 68.25 443 ASP A O 1
ATOM 3499 N N . THR A 1 444 ? 7.321 -16.550 -49.683 1.00 71.75 444 THR A N 1
ATOM 3500 C CA . THR A 1 444 ? 5.924 -16.964 -49.889 1.00 71.75 444 THR A CA 1
ATOM 3501 C C . THR A 1 444 ? 5.233 -17.161 -48.536 1.00 71.75 444 THR A C 1
ATOM 3503 O O . THR A 1 444 ? 5.201 -18.286 -48.027 1.00 71.75 444 THR A O 1
ATOM 3506 N N . PRO A 1 445 ? 4.723 -16.086 -47.913 1.00 71.44 445 PRO A N 1
ATOM 3507 C CA . PRO A 1 445 ? 4.105 -16.169 -46.598 1.00 71.44 445 PRO A CA 1
ATOM 3508 C C . PRO A 1 445 ? 2.743 -16.877 -46.670 1.00 71.44 445 PRO A C 1
ATOM 3510 O O . PRO A 1 445 ? 2.021 -16.705 -47.659 1.00 71.44 445 PRO A O 1
ATOM 3513 N N . PRO A 1 446 ? 2.346 -17.633 -45.629 1.00 76.50 446 PRO A N 1
ATOM 3514 C CA . PRO A 1 446 ? 0.957 -18.056 -45.492 1.00 76.50 446 PRO A CA 1
ATOM 3515 C C . PRO A 1 446 ? 0.048 -16.827 -45.303 1.00 76.50 446 PRO A C 1
ATOM 3517 O O . PRO A 1 446 ? 0.539 -15.731 -45.003 1.00 76.50 446 PRO A O 1
ATOM 3520 N N . PRO A 1 447 ? -1.280 -16.983 -45.450 1.00 79.19 447 PRO A N 1
ATOM 3521 C CA . PRO A 1 447 ? -2.221 -15.900 -45.200 1.00 79.19 447 PRO A CA 1
ATOM 3522 C C . PRO A 1 447 ? -1.978 -15.265 -43.825 1.00 79.19 447 PRO A C 1
ATOM 3524 O O . PRO A 1 447 ? -1.887 -15.957 -42.806 1.00 79.19 447 PRO A O 1
ATOM 3527 N N . MET A 1 448 ? -1.830 -13.941 -43.817 1.00 78.75 448 MET A N 1
ATOM 3528 C CA . MET A 1 448 ? -1.464 -13.181 -42.631 1.00 78.75 448 MET A CA 1
ATOM 3529 C C . MET A 1 448 ? -2.467 -12.068 -42.369 1.00 78.75 448 MET A C 1
ATOM 3531 O O . MET A 1 448 ? -2.939 -11.403 -43.289 1.00 78.75 448 MET A O 1
ATOM 3535 N N . PHE A 1 449 ? -2.744 -11.854 -41.091 1.00 77.19 449 PHE A N 1
ATOM 3536 C CA . PHE A 1 449 ? -3.600 -10.797 -40.591 1.00 77.19 449 PHE A CA 1
ATOM 3537 C C . PHE A 1 449 ? -2.818 -9.931 -39.606 1.00 77.19 449 PHE A C 1
ATOM 3539 O O . PHE A 1 449 ? -2.363 -10.419 -38.568 1.00 77.19 449 PHE A O 1
ATOM 3546 N N . ASP A 1 450 ? -2.652 -8.652 -39.934 1.00 79.88 450 ASP A N 1
ATOM 3547 C CA . ASP A 1 450 ? -2.098 -7.676 -39.004 1.00 79.88 450 ASP A CA 1
ATOM 3548 C C . ASP A 1 450 ? -3.226 -7.072 -38.170 1.00 79.88 450 ASP A C 1
ATOM 3550 O O . ASP A 1 450 ? -4.057 -6.297 -38.648 1.00 79.88 450 ASP A O 1
ATOM 3554 N N . PHE A 1 451 ? -3.276 -7.471 -36.902 1.00 78.94 451 PHE A N 1
ATOM 3555 C CA . PHE A 1 451 ? -4.338 -7.033 -36.014 1.00 78.94 451 PHE A CA 1
ATOM 3556 C C . PHE A 1 451 ? -4.172 -5.575 -35.576 1.00 78.94 451 PHE A C 1
ATOM 3558 O O . PHE A 1 451 ? -5.167 -4.897 -35.321 1.00 78.94 451 PHE A O 1
ATOM 3565 N N . ALA A 1 452 ? -2.935 -5.085 -35.474 1.00 75.88 452 ALA A N 1
ATOM 3566 C CA . ALA A 1 452 ? -2.674 -3.715 -35.052 1.00 75.88 452 ALA A CA 1
ATOM 3567 C C . ALA A 1 452 ? -3.009 -2.728 -36.175 1.00 75.88 452 ALA A C 1
ATOM 3569 O O . ALA A 1 452 ? -3.641 -1.707 -35.908 1.00 75.88 452 ALA A O 1
ATOM 3570 N N . ASP A 1 453 ? -2.642 -3.046 -37.417 1.00 76.69 453 ASP A N 1
ATOM 3571 C CA . ASP A 1 453 ? -2.990 -2.236 -38.591 1.00 76.69 453 ASP A CA 1
ATOM 3572 C C . ASP A 1 453 ? -4.502 -2.137 -38.789 1.00 76.69 453 ASP A C 1
ATOM 3574 O O . ASP A 1 453 ? -5.023 -1.041 -38.976 1.00 76.69 453 ASP A O 1
ATOM 3578 N N . LEU A 1 454 ? -5.234 -3.249 -38.673 1.00 78.50 454 LEU A N 1
ATOM 3579 C CA . LEU A 1 454 ? -6.681 -3.224 -38.891 1.00 78.50 454 LEU A CA 1
ATOM 3580 C C . LEU A 1 454 ? -7.417 -2.383 -37.836 1.00 78.50 454 LEU A C 1
ATOM 3582 O O . LEU A 1 454 ? -8.375 -1.670 -38.146 1.00 78.50 454 LEU A O 1
ATOM 3586 N N . LEU A 1 455 ? -6.980 -2.454 -36.576 1.00 79.12 455 LEU A N 1
ATOM 3587 C CA . LEU A 1 455 ? -7.545 -1.604 -35.530 1.00 79.12 455 LEU A CA 1
ATOM 3588 C C . LEU A 1 455 ? -7.219 -0.127 -35.773 1.00 79.12 455 LEU A C 1
ATOM 3590 O O . LEU A 1 455 ? -8.085 0.712 -35.536 1.00 79.12 455 LEU A O 1
ATOM 3594 N N . ARG A 1 456 ? -6.020 0.184 -36.285 1.00 76.31 456 ARG A N 1
ATOM 3595 C CA . ARG A 1 456 ? -5.626 1.545 -36.679 1.00 76.31 456 ARG A CA 1
ATOM 3596 C C . ARG A 1 456 ? -6.447 2.069 -37.849 1.00 76.31 456 ARG A C 1
ATOM 3598 O O . ARG A 1 456 ? -6.961 3.175 -37.764 1.00 76.31 456 ARG A O 1
ATOM 3605 N N . GLU A 1 457 ? -6.677 1.267 -38.883 1.00 79.31 457 GLU A N 1
ATOM 3606 C CA . GLU A 1 457 ? -7.529 1.656 -40.016 1.00 79.31 457 GLU A CA 1
ATOM 3607 C C . GLU A 1 457 ? -8.943 2.050 -39.551 1.00 79.31 457 GLU A C 1
ATOM 3609 O O . GLU A 1 457 ? -9.539 2.997 -40.065 1.00 79.31 457 GLU A O 1
ATOM 3614 N N . LYS A 1 458 ? -9.482 1.359 -38.537 1.00 80.38 458 LYS A N 1
ATOM 3615 C CA . LYS A 1 458 ? -10.809 1.669 -37.982 1.00 80.38 458 LYS A CA 1
ATOM 3616 C C . LYS A 1 458 ? -10.823 2.799 -36.959 1.00 80.38 458 LYS A C 1
ATOM 3618 O O . LYS A 1 458 ? -11.838 3.485 -36.867 1.00 80.38 458 LYS A O 1
ATOM 3623 N N . ALA A 1 459 ? -9.750 2.975 -36.195 1.00 74.75 459 ALA A N 1
ATOM 3624 C CA . ALA A 1 459 ? -9.634 4.000 -35.157 1.00 74.75 459 ALA A CA 1
ATOM 3625 C C . ALA A 1 459 ? -9.042 5.334 -35.655 1.00 74.75 459 ALA A C 1
ATOM 3627 O O . ALA A 1 459 ? -9.111 6.328 -34.937 1.00 74.75 459 ALA A O 1
ATOM 3628 N N . GLY A 1 460 ? -8.467 5.356 -36.860 1.00 70.12 460 GLY A N 1
ATOM 3629 C CA . GLY A 1 460 ? -7.618 6.434 -37.369 1.00 70.12 460 GLY A CA 1
ATOM 3630 C C . GLY A 1 460 ? -6.127 6.107 -37.206 1.00 70.12 460 GLY A C 1
ATOM 3631 O O . GLY A 1 460 ? -5.713 5.531 -36.198 1.00 70.12 460 GLY A O 1
ATOM 3632 N N . GLU A 1 461 ? -5.313 6.484 -38.201 1.00 61.19 461 GLU A N 1
ATOM 3633 C CA . GLU A 1 461 ? -3.884 6.120 -38.297 1.00 61.19 461 GLU A CA 1
ATOM 3634 C C . GLU A 1 461 ? -3.034 6.587 -37.097 1.00 61.19 461 GLU A C 1
ATOM 3636 O O . GLU A 1 461 ? -2.023 5.959 -36.783 1.00 61.19 461 GLU A O 1
ATOM 3641 N N . ASP A 1 462 ? -3.476 7.627 -36.383 1.00 64.69 462 ASP A N 1
ATOM 3642 C CA . ASP A 1 462 ? -2.769 8.224 -35.241 1.00 64.69 462 ASP A CA 1
ATOM 3643 C C . ASP A 1 462 ? -2.964 7.471 -33.906 1.00 64.69 462 ASP A C 1
ATOM 3645 O O . ASP A 1 462 ? -2.369 7.840 -32.889 1.00 64.69 462 ASP A O 1
ATOM 3649 N N . VAL A 1 463 ? -3.802 6.428 -33.860 1.00 67.94 463 VAL A N 1
ATOM 3650 C CA . VAL A 1 463 ? -4.101 5.704 -32.613 1.00 67.94 463 VAL A CA 1
ATOM 3651 C C . VAL A 1 463 ? -3.109 4.567 -32.387 1.00 67.94 463 VAL A C 1
ATOM 3653 O O . VAL A 1 463 ? -3.031 3.609 -33.152 1.00 67.94 463 VAL A O 1
ATOM 3656 N N . LEU A 1 464 ? -2.382 4.612 -31.272 1.00 73.12 464 LEU A N 1
ATOM 3657 C CA . LEU A 1 464 ? -1.402 3.580 -30.945 1.00 73.12 464 LEU A CA 1
ATOM 3658 C C . LEU A 1 464 ? -2.082 2.323 -30.378 1.00 73.12 464 LEU A C 1
ATOM 3660 O O . LEU A 1 464 ? -2.991 2.386 -29.545 1.00 73.12 464 LEU A O 1
ATOM 3664 N N . PHE A 1 465 ? -1.594 1.143 -30.772 1.00 74.12 465 PHE A N 1
ATOM 3665 C CA . PHE A 1 465 ? -2.148 -0.150 -30.340 1.00 74.12 465 PHE A CA 1
ATOM 3666 C C . PHE A 1 465 ? -2.163 -0.314 -28.806 1.00 74.12 465 PHE A C 1
ATOM 3668 O O . PHE A 1 465 ? -3.065 -0.935 -28.232 1.00 74.12 465 PHE A O 1
ATOM 3675 N N . HIS A 1 466 ? -1.197 0.294 -28.109 1.00 72.50 466 HIS A N 1
ATOM 3676 C CA . HIS A 1 466 ? -1.160 0.281 -26.650 1.00 72.50 466 HIS A CA 1
ATOM 3677 C C . HIS A 1 466 ? -2.327 1.052 -26.020 1.00 72.50 466 HIS A C 1
ATOM 3679 O O . HIS A 1 466 ? -2.894 0.566 -25.037 1.00 72.50 466 HIS A O 1
ATOM 3685 N N . ASP A 1 467 ? -2.732 2.183 -26.599 1.00 75.44 467 ASP A N 1
ATOM 3686 C CA . ASP A 1 467 ? -3.852 2.989 -26.109 1.00 75.44 467 ASP A CA 1
ATOM 3687 C C . ASP A 1 467 ? -5.173 2.240 -26.271 1.00 75.44 467 ASP A C 1
ATOM 3689 O O . ASP A 1 467 ? -6.006 2.247 -25.362 1.00 75.44 467 ASP A O 1
ATOM 3693 N N . ILE A 1 468 ? -5.328 1.500 -27.372 1.00 77.81 468 ILE A N 1
ATOM 3694 C CA . ILE A 1 468 ? -6.480 0.619 -27.596 1.00 77.81 468 ILE A CA 1
ATOM 3695 C C . ILE A 1 468 ? -6.533 -0.481 -26.533 1.00 77.81 468 ILE A C 1
ATOM 3697 O O . ILE A 1 468 ? -7.582 -0.732 -25.932 1.00 77.81 468 ILE A O 1
ATOM 3701 N N . SER A 1 469 ? -5.401 -1.134 -26.260 1.00 75.25 469 SER A N 1
ATOM 3702 C CA . SER A 1 469 ? -5.337 -2.201 -25.257 1.00 75.25 469 SER A CA 1
ATOM 3703 C C . SER A 1 469 ? -5.653 -1.700 -23.841 1.00 75.25 469 SER A C 1
ATOM 3705 O O . SER A 1 469 ? -6.387 -2.361 -23.095 1.00 75.25 469 SER A O 1
ATOM 3707 N N . GLU A 1 470 ? -5.169 -0.506 -23.485 1.00 76.31 470 GLU A N 1
ATOM 3708 C CA . GLU A 1 470 ? -5.394 0.103 -22.176 1.00 76.31 470 GLU A CA 1
ATOM 3709 C C . GLU A 1 470 ? -6.848 0.556 -22.039 1.00 76.31 470 GLU A C 1
ATOM 3711 O O . GLU A 1 470 ? -7.505 0.216 -21.052 1.00 76.31 470 GLU A O 1
ATOM 3716 N N . ALA A 1 471 ? -7.381 1.246 -23.048 1.00 78.62 471 ALA A N 1
ATOM 3717 C CA . ALA A 1 471 ? -8.763 1.701 -23.060 1.00 78.62 471 ALA A CA 1
ATOM 3718 C C . ALA A 1 471 ? -9.756 0.534 -23.113 1.00 78.62 471 ALA A C 1
ATOM 3720 O O . ALA A 1 471 ? -10.823 0.627 -22.513 1.00 78.62 471 ALA A O 1
ATOM 3721 N N . THR A 1 472 ? -9.438 -0.575 -23.782 1.00 76.56 472 THR A N 1
ATOM 3722 C CA . THR A 1 472 ? -10.364 -1.709 -23.941 1.00 76.56 472 THR A CA 1
ATOM 3723 C C . THR A 1 472 ? -10.296 -2.690 -22.772 1.00 76.56 472 THR A C 1
ATOM 3725 O O . THR A 1 472 ? -11.330 -3.038 -22.200 1.00 76.56 472 THR A O 1
ATOM 3728 N N . LEU A 1 473 ? -9.093 -3.116 -22.377 1.00 73.69 473 LEU A N 1
ATOM 3729 C CA . LEU A 1 473 ? -8.892 -4.174 -21.378 1.00 73.69 473 LEU A CA 1
ATOM 3730 C C . LEU A 1 473 ? -8.481 -3.654 -19.995 1.00 73.69 473 LEU A C 1
ATOM 3732 O O . LEU A 1 473 ? -8.375 -4.452 -19.060 1.00 73.69 473 LEU A O 1
ATOM 3736 N N . GLY A 1 474 ? -8.169 -2.361 -19.856 1.00 68.75 474 GLY A N 1
ATOM 3737 C CA . GLY A 1 474 ? -7.538 -1.817 -18.649 1.00 68.75 474 GLY A CA 1
ATOM 3738 C C . GLY A 1 474 ? -6.113 -2.339 -18.430 1.00 68.75 474 GLY A C 1
ATOM 3739 O O . GLY A 1 474 ? -5.587 -2.264 -17.319 1.00 68.75 474 GLY A O 1
ATOM 3740 N N . LYS A 1 475 ? -5.498 -2.925 -19.464 1.00 66.31 475 LYS A N 1
ATOM 3741 C CA . LYS A 1 475 ? -4.146 -3.484 -19.418 1.00 66.31 475 LYS A CA 1
ATOM 3742 C C . LYS A 1 475 ? -3.246 -2.634 -20.287 1.00 66.31 475 LYS A C 1
ATOM 3744 O O . LYS A 1 475 ? -3.420 -2.601 -21.495 1.00 66.31 475 LYS A O 1
ATOM 3749 N N . ARG A 1 476 ? -2.268 -1.987 -19.666 1.00 63.12 476 ARG A N 1
ATOM 3750 C CA . ARG A 1 476 ? -1.259 -1.223 -20.389 1.00 63.12 476 ARG A CA 1
ATOM 3751 C C . ARG A 1 476 ? -0.106 -2.141 -20.788 1.00 63.12 476 ARG A C 1
ATOM 3753 O O . ARG A 1 476 ? 0.454 -2.824 -19.926 1.00 63.12 476 ARG A O 1
ATOM 3760 N N . MET A 1 477 ? 0.259 -2.142 -22.067 1.00 62.53 477 MET A N 1
ATOM 3761 C CA . MET A 1 477 ? 1.565 -2.643 -22.505 1.00 62.53 477 MET A CA 1
ATOM 3762 C C . MET A 1 477 ? 2.602 -1.590 -22.105 1.00 62.53 477 MET A C 1
ATOM 3764 O O . MET A 1 477 ? 2.540 -0.448 -22.549 1.00 62.53 477 MET A O 1
ATOM 3768 N N . VAL A 1 478 ? 3.465 -1.926 -21.144 1.00 50.03 478 VAL A N 1
ATOM 3769 C CA . VAL A 1 478 ? 4.422 -0.984 -20.544 1.00 50.03 478 VAL A CA 1
ATOM 3770 C C . VAL A 1 478 ? 5.821 -1.451 -20.885 1.00 50.03 478 VAL A C 1
ATOM 3772 O O . VAL A 1 478 ? 6.484 -2.066 -20.054 1.00 50.03 478 VAL A O 1
A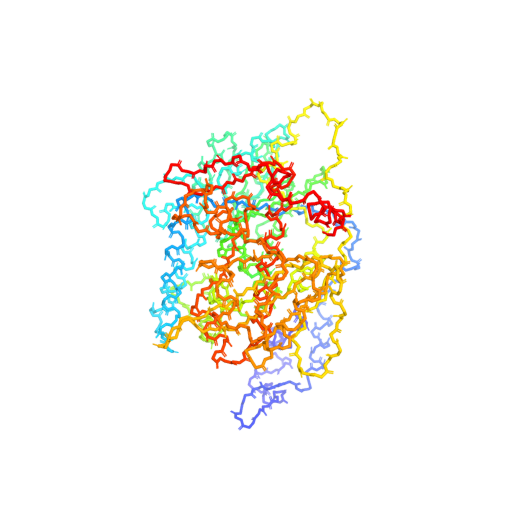TOM 3775 N N . TRP A 1 479 ? 6.266 -1.157 -22.099 1.00 62.66 479 TRP A N 1
ATOM 3776 C CA . TRP A 1 479 ? 7.655 -1.362 -22.484 1.00 62.66 479 TRP A CA 1
ATOM 3777 C C . TRP A 1 479 ? 8.138 -0.134 -23.250 1.00 62.66 479 TRP A C 1
ATOM 3779 O O . TRP A 1 479 ? 7.432 0.393 -24.102 1.00 62.66 479 TRP A O 1
ATOM 3789 N N . ASP A 1 480 ? 9.303 0.365 -22.853 1.00 63.28 480 ASP A N 1
ATOM 3790 C CA . ASP A 1 480 ? 9.979 1.520 -23.445 1.00 63.28 480 ASP A CA 1
ATOM 3791 C C . ASP A 1 480 ? 10.977 0.988 -24.479 1.00 63.28 480 ASP A C 1
ATOM 3793 O O . ASP A 1 480 ? 11.679 0.011 -24.202 1.00 63.28 480 ASP A O 1
ATOM 3797 N N . GLU A 1 481 ? 11.071 1.612 -25.650 1.00 65.88 481 GLU A N 1
ATOM 3798 C CA . GLU A 1 481 ? 12.066 1.257 -26.667 1.00 65.88 481 GLU A CA 1
ATOM 3799 C C . GLU A 1 481 ? 13.487 1.262 -26.076 1.00 65.88 481 GLU A C 1
ATOM 3801 O O . GLU A 1 481 ? 14.293 0.368 -26.343 1.00 65.88 481 GLU A O 1
ATOM 3806 N N . ASN A 1 482 ? 13.772 2.196 -25.161 1.00 67.06 482 ASN A N 1
ATOM 3807 C CA . ASN A 1 482 ? 15.048 2.248 -24.446 1.00 67.06 482 ASN A CA 1
ATOM 3808 C C . ASN A 1 482 ? 15.278 1.016 -23.561 1.00 67.06 482 ASN A C 1
ATOM 3810 O O . ASN A 1 482 ? 16.420 0.595 -23.364 1.00 67.06 482 ASN A O 1
ATOM 3814 N N . GLU A 1 483 ? 14.209 0.431 -23.021 1.00 65.19 483 GLU A N 1
ATOM 3815 C CA . GLU A 1 483 ? 14.274 -0.780 -22.207 1.00 65.19 483 GLU A CA 1
ATOM 3816 C C . GLU A 1 483 ? 14.517 -2.014 -23.077 1.00 65.19 483 GLU A C 1
ATOM 3818 O O . GLU A 1 483 ? 15.391 -2.817 -22.744 1.00 65.19 483 GLU A O 1
ATOM 3823 N N . ILE A 1 484 ? 13.828 -2.131 -24.217 1.00 68.56 484 ILE A N 1
ATOM 3824 C CA . ILE A 1 484 ? 14.076 -3.195 -25.203 1.00 68.56 484 ILE A CA 1
ATOM 3825 C C . ILE A 1 484 ? 15.531 -3.118 -25.679 1.00 68.56 484 ILE A C 1
ATOM 3827 O O . ILE A 1 484 ? 16.259 -4.109 -25.608 1.00 68.56 484 ILE A O 1
ATOM 3831 N N . ARG A 1 485 ? 16.000 -1.918 -26.042 1.00 74.81 485 ARG A N 1
ATOM 3832 C CA . ARG A 1 485 ? 17.387 -1.658 -26.447 1.00 74.81 485 ARG A CA 1
ATOM 3833 C C . ARG A 1 485 ? 18.385 -2.026 -25.356 1.00 74.81 485 ARG A C 1
ATOM 3835 O O . ARG A 1 485 ? 19.397 -2.665 -25.632 1.00 74.81 485 ARG A O 1
ATOM 3842 N N . ARG A 1 486 ? 18.102 -1.684 -24.098 1.00 72.81 486 ARG A N 1
ATOM 3843 C CA . ARG A 1 486 ? 18.954 -2.042 -22.955 1.00 72.81 486 ARG A CA 1
ATOM 3844 C C . ARG A 1 486 ? 19.048 -3.554 -22.758 1.00 72.81 486 ARG A C 1
ATOM 3846 O O . ARG A 1 486 ? 20.140 -4.059 -22.495 1.00 72.81 486 ARG A O 1
ATOM 3853 N N . LEU A 1 487 ? 17.927 -4.268 -22.848 1.00 72.56 487 LEU A N 1
ATOM 3854 C CA . LEU A 1 487 ? 17.902 -5.725 -22.707 1.00 72.56 487 LEU A CA 1
ATOM 3855 C C . LEU A 1 487 ? 18.609 -6.410 -23.881 1.00 72.56 487 LEU A C 1
ATOM 3857 O O . LEU A 1 487 ? 19.364 -7.355 -23.653 1.00 72.56 487 LEU A O 1
ATOM 3861 N N . TYR A 1 488 ? 18.423 -5.892 -25.095 1.00 76.56 488 TYR A N 1
ATOM 3862 C CA . TYR A 1 488 ? 19.088 -6.369 -26.304 1.00 76.56 488 TYR A CA 1
ATOM 3863 C C . TYR A 1 488 ? 20.610 -6.207 -26.217 1.00 76.56 488 TYR A C 1
ATOM 3865 O O . TYR A 1 488 ? 21.339 -7.197 -26.272 1.00 76.56 488 TYR A O 1
ATOM 3873 N N . MET A 1 489 ? 21.097 -4.991 -25.943 1.00 76.00 489 MET A N 1
ATOM 3874 C CA . MET A 1 489 ? 22.533 -4.712 -25.785 1.00 76.00 489 MET A CA 1
ATOM 3875 C C . MET A 1 489 ? 23.152 -5.499 -24.622 1.00 76.00 489 MET A C 1
ATOM 3877 O O . MET A 1 489 ? 24.310 -5.908 -24.679 1.00 76.00 489 MET A O 1
ATOM 3881 N N . GLY A 1 490 ? 22.373 -5.746 -23.565 1.00 72.56 490 GLY A N 1
ATOM 3882 C CA . GLY A 1 490 ? 22.767 -6.580 -22.432 1.00 72.56 490 GLY A CA 1
ATOM 3883 C C . GLY A 1 490 ? 22.678 -8.090 -22.682 1.00 72.56 490 GLY A C 1
ATOM 3884 O O . GLY A 1 490 ? 22.915 -8.850 -21.743 1.00 72.56 490 GLY A O 1
ATOM 3885 N N . LYS A 1 491 ? 22.297 -8.535 -23.891 1.00 76.94 491 LYS A N 1
ATOM 3886 C CA . LYS A 1 491 ? 22.049 -9.944 -24.258 1.00 76.94 491 LYS A CA 1
ATOM 3887 C C . LYS A 1 491 ? 21.090 -10.670 -23.300 1.00 76.94 491 LYS A C 1
ATOM 3889 O O . LYS A 1 491 ? 21.170 -11.884 -23.106 1.00 76.94 491 LYS A O 1
ATOM 3894 N N . ARG A 1 492 ? 20.150 -9.937 -22.695 1.00 72.31 492 ARG A N 1
ATOM 3895 C CA . ARG A 1 492 ? 19.134 -10.442 -21.752 1.00 72.31 492 ARG A CA 1
ATOM 3896 C C . ARG A 1 492 ? 17.907 -10.980 -22.494 1.00 72.31 492 ARG A C 1
ATOM 3898 O O . ARG A 1 492 ? 16.773 -10.567 -22.255 1.00 72.31 492 ARG A O 1
ATOM 3905 N N . PHE A 1 493 ? 18.129 -11.923 -23.405 1.00 75.00 493 PHE A N 1
ATOM 3906 C CA . PHE A 1 493 ? 17.091 -12.440 -24.302 1.00 75.00 493 PHE A CA 1
ATOM 3907 C C . PHE A 1 493 ? 15.946 -13.165 -23.576 1.00 75.00 493 PHE A C 1
ATOM 3909 O O . PHE A 1 493 ? 14.833 -13.216 -24.089 1.00 75.00 493 PHE A O 1
ATOM 3916 N N . THR A 1 494 ? 16.176 -13.683 -22.363 1.00 71.81 494 THR A N 1
ATOM 3917 C CA . THR A 1 494 ? 15.117 -14.319 -21.550 1.00 71.81 494 THR A CA 1
ATOM 3918 C C . THR A 1 494 ? 14.093 -13.308 -21.083 1.00 71.81 494 THR A C 1
ATOM 3920 O O . THR A 1 494 ? 12.907 -13.612 -20.993 1.00 71.81 494 THR A O 1
ATOM 3923 N N . ASP A 1 495 ? 14.558 -12.099 -20.798 1.00 70.19 495 ASP A N 1
ATOM 3924 C CA . ASP A 1 495 ? 13.706 -11.029 -20.317 1.00 70.19 495 ASP A CA 1
ATOM 3925 C C . ASP A 1 495 ? 12.940 -10.423 -21.490 1.00 70.19 495 ASP A C 1
ATOM 3927 O O . ASP A 1 495 ? 11.728 -10.270 -21.386 1.00 70.19 495 ASP A O 1
ATOM 3931 N N . LEU A 1 496 ? 13.595 -10.230 -22.645 1.00 68.88 496 LEU A N 1
ATOM 3932 C CA . LEU A 1 496 ? 12.917 -9.880 -23.903 1.00 68.88 496 LEU A CA 1
ATOM 3933 C C . LEU A 1 496 ? 11.833 -10.906 -24.283 1.00 68.88 496 LEU A C 1
ATOM 3935 O O . LEU A 1 496 ? 10.728 -10.533 -24.667 1.00 68.88 496 LEU A O 1
ATOM 3939 N N . ALA A 1 497 ? 12.093 -12.205 -24.106 1.00 73.69 497 ALA A N 1
ATOM 3940 C CA . ALA A 1 497 ? 11.110 -13.250 -24.398 1.00 73.69 497 ALA A CA 1
ATOM 3941 C C . ALA A 1 497 ? 9.873 -13.174 -23.488 1.00 73.69 497 ALA A C 1
ATOM 3943 O O . ALA A 1 497 ? 8.749 -13.428 -23.928 1.00 73.69 497 ALA A O 1
ATOM 3944 N N . GLU A 1 498 ? 10.045 -12.785 -22.223 1.00 73.69 498 GLU A N 1
ATOM 3945 C CA . GLU A 1 498 ? 8.918 -12.546 -21.318 1.00 73.69 498 GLU A CA 1
ATOM 3946 C C . GLU A 1 498 ? 8.165 -11.243 -21.635 1.00 73.69 498 GLU A C 1
ATOM 3948 O O . GLU A 1 498 ? 6.947 -11.197 -21.431 1.00 73.69 498 GLU A O 1
ATOM 3953 N N . VAL A 1 499 ? 8.848 -10.222 -22.168 1.00 72.12 499 VAL A N 1
ATOM 3954 C CA . VAL A 1 499 ? 8.225 -8.998 -22.709 1.00 72.12 499 VAL A CA 1
ATOM 3955 C C . VAL A 1 499 ? 7.305 -9.375 -23.874 1.00 72.12 499 VAL A C 1
ATOM 3957 O O . VAL A 1 499 ? 6.095 -9.180 -23.769 1.00 72.12 499 VAL A O 1
ATOM 3960 N N . GLY A 1 500 ? 7.827 -10.040 -24.911 1.00 73.56 500 GLY A N 1
ATOM 3961 C CA . GLY A 1 500 ? 7.036 -10.401 -26.098 1.00 73.56 500 GLY A CA 1
ATOM 3962 C C . GLY A 1 500 ? 5.890 -11.361 -25.779 1.00 73.56 500 GLY A C 1
ATOM 3963 O O . GLY A 1 500 ? 4.779 -11.253 -26.297 1.00 73.56 500 GLY A O 1
ATOM 3964 N N . ARG A 1 501 ? 6.101 -12.259 -24.816 1.00 75.88 501 ARG A N 1
ATOM 3965 C CA . ARG A 1 501 ? 5.037 -13.104 -24.268 1.00 75.88 501 ARG A CA 1
ATOM 3966 C C . ARG A 1 501 ? 3.928 -12.306 -23.582 1.00 75.88 501 ARG A C 1
ATOM 3968 O O . ARG A 1 501 ? 2.768 -12.722 -23.623 1.00 75.88 501 ARG A O 1
ATOM 3975 N N . SER A 1 502 ? 4.273 -11.235 -22.873 1.00 74.69 502 SER A N 1
ATOM 3976 C CA . SER A 1 502 ? 3.293 -10.358 -22.234 1.00 74.69 502 SER A CA 1
ATOM 3977 C C . SER A 1 502 ? 2.432 -9.663 -23.287 1.00 74.69 502 SER A C 1
ATOM 3979 O O . SER A 1 502 ? 1.210 -9.635 -23.134 1.00 74.69 502 SER A O 1
ATOM 3981 N N . ASP A 1 503 ? 3.048 -9.199 -24.371 1.00 74.62 503 ASP A N 1
ATOM 3982 C CA . ASP A 1 503 ? 2.376 -8.485 -25.463 1.00 74.62 503 ASP A CA 1
ATOM 3983 C C . ASP A 1 503 ? 1.416 -9.410 -26.218 1.00 74.62 503 ASP A C 1
ATOM 3985 O O . ASP A 1 503 ? 0.240 -9.085 -26.401 1.00 74.62 503 ASP A O 1
ATOM 3989 N N . LEU A 1 504 ? 1.846 -10.642 -26.509 1.00 77.56 504 LEU A N 1
ATOM 3990 C CA . LEU A 1 504 ? 0.981 -11.672 -27.093 1.00 77.56 504 LEU A CA 1
ATOM 3991 C C . LEU A 1 504 ? -0.234 -11.997 -26.216 1.00 77.56 504 LEU A C 1
ATOM 3993 O O . LEU A 1 504 ? -1.323 -12.235 -26.733 1.00 77.56 504 LEU A O 1
ATOM 3997 N N . LYS A 1 505 ? -0.093 -11.985 -24.884 1.00 76.56 505 LYS A N 1
ATOM 3998 C CA . LYS A 1 505 ? -1.234 -12.203 -23.975 1.00 76.56 505 LYS A CA 1
ATOM 3999 C C . LYS A 1 505 ? -2.220 -11.043 -23.978 1.00 76.56 505 LYS A C 1
ATOM 4001 O O . LYS A 1 505 ? -3.419 -11.280 -23.829 1.00 76.56 505 LYS A O 1
ATOM 4006 N N . VAL A 1 506 ? -1.732 -9.808 -24.066 1.00 74.94 506 VAL A N 1
ATOM 4007 C CA . VAL A 1 506 ? -2.599 -8.626 -24.142 1.00 74.94 506 VAL A CA 1
ATOM 4008 C C . VAL A 1 506 ? -3.334 -8.620 -25.476 1.00 74.94 506 VAL A C 1
ATOM 4010 O O . VAL A 1 506 ? -4.559 -8.524 -25.477 1.00 74.94 506 VAL A O 1
ATOM 4013 N N . THR A 1 507 ? -2.611 -8.844 -26.571 1.00 78.62 507 THR A N 1
ATOM 4014 C CA . THR A 1 507 ? -3.161 -8.960 -27.927 1.00 78.62 507 THR A CA 1
ATOM 4015 C C . THR A 1 507 ? -4.225 -10.047 -27.998 1.00 78.62 507 THR A C 1
ATOM 4017 O O . THR A 1 507 ? -5.343 -9.785 -28.427 1.00 78.62 507 THR A O 1
ATOM 4020 N N . TRP A 1 508 ? -3.940 -11.243 -27.479 1.00 78.56 508 TRP A N 1
ATOM 4021 C CA . TRP A 1 508 ? -4.927 -12.321 -27.429 1.00 78.56 508 TRP A CA 1
ATOM 4022 C C . TRP A 1 508 ? -6.169 -11.952 -26.616 1.00 78.56 508 TRP A C 1
ATOM 4024 O O . TRP A 1 508 ? -7.295 -12.216 -27.031 1.00 78.56 508 TRP A O 1
ATOM 4034 N N . GLY A 1 509 ? -5.976 -11.308 -25.462 1.00 76.31 509 GLY A N 1
ATOM 4035 C CA . GLY A 1 509 ? -7.085 -10.810 -24.654 1.00 76.31 509 GLY A CA 1
ATOM 4036 C C . GLY A 1 509 ? -7.943 -9.785 -25.397 1.00 76.31 509 GLY A C 1
ATOM 4037 O O . GLY A 1 509 ? -9.153 -9.754 -25.191 1.00 76.31 509 GLY A O 1
ATOM 4038 N N . LEU A 1 510 ? -7.331 -8.981 -26.267 1.00 78.25 510 LEU A N 1
ATOM 4039 C CA . LEU A 1 510 ? -8.013 -7.965 -27.060 1.00 78.25 510 LEU A CA 1
ATOM 4040 C C . LEU A 1 510 ? -8.804 -8.608 -28.203 1.00 78.25 510 LEU A C 1
ATOM 4042 O O . LEU A 1 510 ? -9.986 -8.316 -28.341 1.00 78.25 510 LEU A O 1
ATOM 4046 N N . ILE A 1 511 ? -8.200 -9.550 -28.935 1.00 79.12 511 ILE A N 1
ATOM 4047 C CA . ILE A 1 511 ? -8.878 -10.359 -29.963 1.00 79.12 511 ILE A CA 1
ATOM 4048 C C . ILE A 1 511 ? -10.105 -11.051 -29.363 1.00 79.12 511 ILE A C 1
ATOM 4050 O O . ILE A 1 511 ? -11.208 -10.916 -29.883 1.00 79.12 511 ILE A O 1
ATOM 4054 N N . ALA A 1 512 ? -9.937 -11.736 -28.229 1.00 76.81 512 ALA A N 1
ATOM 4055 C CA . ALA A 1 512 ? -11.025 -12.452 -27.569 1.00 76.81 512 ALA A CA 1
ATOM 4056 C C . ALA A 1 512 ? -12.138 -11.515 -27.074 1.00 76.81 512 ALA A C 1
ATOM 4058 O O . ALA A 1 512 ? -13.316 -11.865 -27.141 1.00 76.81 512 ALA A O 1
ATOM 4059 N N . TYR A 1 513 ? -11.779 -10.328 -26.575 1.00 80.00 513 TYR A N 1
ATOM 4060 C CA . TYR A 1 513 ? -12.752 -9.316 -26.171 1.00 80.00 513 TYR A CA 1
ATOM 4061 C C . TYR A 1 513 ? -13.569 -8.825 -27.367 1.00 80.00 513 TYR A C 1
ATOM 4063 O O . TYR A 1 513 ? -14.795 -8.842 -27.316 1.00 80.00 513 TYR A O 1
ATOM 4071 N N . ILE A 1 514 ? -12.895 -8.438 -28.449 1.00 80.56 514 ILE A N 1
ATOM 4072 C CA . ILE A 1 514 ? -13.534 -7.881 -29.643 1.00 80.56 514 ILE A CA 1
ATOM 4073 C C . ILE A 1 514 ? -14.393 -8.934 -30.339 1.00 80.56 514 ILE A C 1
ATOM 4075 O O . ILE A 1 514 ? -15.523 -8.643 -30.711 1.00 80.56 514 ILE A O 1
ATOM 4079 N N . ALA A 1 515 ? -13.918 -10.175 -30.425 1.00 76.00 515 ALA A N 1
ATOM 4080 C CA . ALA A 1 515 ? -14.701 -11.290 -30.947 1.00 76.00 515 ALA A CA 1
ATOM 4081 C C . ALA A 1 515 ? -15.998 -11.533 -30.157 1.00 76.00 515 ALA A C 1
ATOM 4083 O O . ALA A 1 515 ? -17.000 -11.948 -30.730 1.00 76.00 515 ALA A O 1
ATOM 4084 N N . ARG A 1 516 ? -15.986 -11.290 -28.838 1.00 76.38 516 ARG A N 1
ATOM 4085 C CA . ARG A 1 516 ? -17.148 -11.500 -27.964 1.00 76.38 516 ARG A CA 1
ATOM 4086 C C . ARG A 1 516 ? -18.109 -10.315 -27.955 1.00 76.38 516 ARG A C 1
ATOM 4088 O O . ARG A 1 516 ? -19.316 -10.510 -27.902 1.00 76.38 516 ARG A O 1
ATOM 4095 N N . GLU A 1 517 ? -17.572 -9.104 -27.907 1.00 79.06 517 GLU A N 1
ATOM 4096 C CA . GLU A 1 517 ? -18.349 -7.882 -27.678 1.00 79.06 517 GLU A CA 1
ATOM 4097 C C . GLU A 1 517 ? -18.654 -7.125 -28.976 1.00 79.06 517 GLU A C 1
ATOM 4099 O O . GLU A 1 517 ? -19.478 -6.216 -28.958 1.00 79.06 517 GLU A O 1
ATOM 4104 N N . GLY A 1 518 ? -17.982 -7.464 -30.081 1.00 81.44 518 GLY A N 1
ATOM 4105 C CA . GLY A 1 518 ? -18.128 -6.797 -31.377 1.00 81.44 518 GLY A CA 1
ATOM 4106 C C . GLY A 1 518 ? -17.645 -5.347 -31.385 1.00 81.44 518 GLY A C 1
ATOM 4107 O O . GLY A 1 518 ? -18.050 -4.574 -32.247 1.00 81.44 518 GLY A O 1
ATOM 4108 N N . ARG A 1 519 ? -16.827 -4.940 -30.407 1.00 83.94 519 ARG A N 1
ATOM 4109 C CA . ARG A 1 519 ? -16.386 -3.550 -30.222 1.00 83.94 519 ARG A CA 1
ATOM 4110 C C . ARG A 1 519 ? -15.060 -3.442 -29.483 1.00 83.94 519 ARG A C 1
ATOM 4112 O O . ARG A 1 519 ? -14.689 -4.344 -28.732 1.00 83.94 519 ARG A O 1
ATOM 4119 N N . PHE A 1 520 ? -14.398 -2.300 -29.625 1.00 85.50 520 PHE A N 1
ATOM 4120 C CA . PHE A 1 520 ? -13.243 -1.897 -28.822 1.00 85.50 520 PHE A CA 1
ATOM 4121 C C . PHE A 1 520 ? -13.308 -0.413 -28.464 1.00 85.50 520 PHE A C 1
ATOM 4123 O O . PHE A 1 520 ? -14.195 0.312 -28.911 1.00 85.50 520 PHE A O 1
ATOM 4130 N N . PHE A 1 521 ? -12.376 0.030 -27.624 1.00 83.94 521 PHE A N 1
ATOM 4131 C CA . PHE A 1 521 ? -12.308 1.409 -27.164 1.00 83.94 521 PHE A CA 1
ATOM 4132 C C . PHE A 1 521 ? -10.927 2.009 -27.397 1.00 83.94 521 PHE A C 1
ATOM 4134 O O . PHE A 1 521 ? -9.917 1.319 -27.257 1.00 83.94 521 PHE A O 1
ATOM 4141 N N . THR A 1 522 ? -10.892 3.309 -27.670 1.00 82.25 522 THR A N 1
ATOM 4142 C CA . THR A 1 522 ? -9.664 4.108 -27.779 1.00 82.25 522 THR A CA 1
ATOM 4143 C C . THR A 1 522 ? -9.719 5.272 -26.791 1.00 82.25 522 THR A C 1
ATOM 4145 O O . THR A 1 522 ? -10.751 5.539 -26.158 1.00 82.25 522 THR A O 1
ATOM 4148 N N . ARG A 1 523 ? -8.588 5.959 -26.626 1.00 71.88 523 ARG A N 1
ATOM 4149 C CA . ARG A 1 523 ? -8.511 7.211 -25.880 1.00 71.88 523 ARG A CA 1
ATOM 4150 C C . ARG A 1 523 ? -8.510 8.377 -26.869 1.00 71.88 523 ARG A C 1
ATOM 4152 O O . ARG A 1 523 ? -7.489 8.644 -27.489 1.00 71.88 523 ARG A O 1
ATOM 4159 N N . GLY A 1 524 ? -9.643 9.057 -26.977 1.00 64.56 524 GLY A N 1
ATOM 4160 C CA . GLY A 1 524 ? -9.802 10.277 -27.759 1.00 64.56 524 GLY A CA 1
ATOM 4161 C C . GLY A 1 524 ? -9.559 11.550 -26.936 1.00 64.56 524 GLY A C 1
ATOM 4162 O O . GLY A 1 524 ? -9.403 11.486 -25.707 1.00 64.56 524 GLY A O 1
ATOM 4163 N N . PRO A 1 525 ? -9.547 12.725 -27.590 1.00 54.19 525 PRO A N 1
ATOM 4164 C CA . PRO A 1 525 ? -9.395 14.023 -26.929 1.00 54.19 525 PRO A CA 1
ATOM 4165 C C . PRO A 1 525 ? -10.493 14.305 -25.887 1.00 54.19 525 PRO A C 1
ATOM 4167 O O . PRO A 1 525 ? -10.205 14.917 -24.858 1.00 54.19 525 PRO A O 1
ATOM 4170 N N . ASP A 1 526 ? -11.702 13.771 -26.091 1.00 52.34 526 ASP A N 1
ATOM 4171 C CA . ASP A 1 526 ? -12.866 13.975 -25.214 1.00 52.34 526 ASP A CA 1
ATOM 4172 C C . ASP A 1 526 ? -13.136 12.805 -24.244 1.00 52.34 526 ASP A C 1
ATOM 4174 O O . ASP A 1 526 ? -14.119 12.812 -23.499 1.00 52.34 526 ASP A O 1
ATOM 4178 N N . GLY A 1 527 ? -12.260 11.793 -24.204 1.00 68.25 527 GLY A N 1
ATOM 4179 C CA . GLY A 1 527 ? -12.378 10.660 -23.285 1.00 68.25 527 GLY A CA 1
ATOM 4180 C C . GLY A 1 527 ? -12.269 9.298 -23.965 1.00 68.25 527 GLY A C 1
ATOM 4181 O O . GLY A 1 527 ? -11.347 9.049 -24.734 1.00 68.25 527 GLY A O 1
ATOM 4182 N N . ARG A 1 528 ? -13.151 8.364 -23.594 1.00 77.94 528 ARG A N 1
ATOM 4183 C CA . ARG A 1 528 ? -13.146 6.991 -24.118 1.00 77.94 528 ARG A CA 1
ATOM 4184 C C . ARG A 1 528 ? -14.101 6.906 -25.302 1.00 77.94 528 ARG A C 1
ATOM 4186 O O . ARG A 1 528 ? -15.307 7.030 -25.108 1.00 77.94 528 ARG A O 1
ATOM 4193 N N . GLU A 1 529 ? -13.561 6.668 -26.486 1.00 79.56 529 GLU A N 1
ATOM 4194 C CA . GLU A 1 529 ? -14.340 6.504 -27.714 1.00 79.56 529 GLU A CA 1
ATOM 4195 C C . GLU A 1 529 ? -14.587 5.018 -27.984 1.00 79.56 529 GLU A C 1
ATOM 4197 O O . GLU A 1 529 ? -13.727 4.181 -27.700 1.00 79.56 529 GLU A O 1
ATOM 4202 N N . GLU A 1 530 ? -15.775 4.682 -28.485 1.00 85.25 530 GLU A N 1
ATOM 4203 C CA . GLU A 1 530 ? -16.204 3.310 -28.777 1.00 85.25 530 GLU A CA 1
ATOM 4204 C C . GLU A 1 530 ? -16.252 3.081 -30.288 1.00 85.25 530 GLU A C 1
ATOM 4206 O O . GLU A 1 530 ? -16.872 3.853 -31.017 1.00 85.25 530 GLU A O 1
ATOM 4211 N N . TYR A 1 531 ? -15.650 1.982 -30.739 1.00 83.38 531 TYR A N 1
ATOM 4212 C CA . TYR A 1 531 ? -15.595 1.582 -32.140 1.00 83.38 531 TYR A CA 1
ATOM 4213 C C . TYR A 1 531 ? -16.246 0.212 -32.299 1.00 83.38 531 TYR A C 1
ATOM 4215 O O . TYR A 1 531 ? -15.878 -0.749 -31.621 1.00 83.38 531 TYR A O 1
ATOM 4223 N N . GLN A 1 532 ? -17.219 0.121 -33.204 1.00 85.06 532 GLN A N 1
ATOM 4224 C CA . GLN A 1 532 ? -17.832 -1.149 -33.589 1.00 85.06 532 GLN A CA 1
ATOM 4225 C C . GLN A 1 532 ? -16.884 -1.909 -34.518 1.00 85.06 532 GLN A C 1
ATOM 4227 O O . GLN A 1 532 ? -16.344 -1.344 -35.470 1.00 85.06 532 GLN A O 1
ATOM 4232 N N . PHE A 1 533 ? -16.670 -3.188 -34.230 1.00 80.81 533 PHE A N 1
ATOM 4233 C CA . PHE A 1 533 ? -15.698 -4.028 -34.918 1.00 80.81 533 PHE A CA 1
ATOM 4234 C C . PHE A 1 533 ? -16.158 -5.496 -34.921 1.00 80.81 533 PHE A C 1
ATOM 4236 O O . PHE A 1 533 ? -15.753 -6.280 -34.056 1.00 80.81 533 PHE A O 1
ATOM 4243 N N . PRO A 1 534 ? -17.038 -5.875 -35.866 1.00 75.50 534 PRO A N 1
ATOM 4244 C CA . PRO A 1 534 ? -17.505 -7.250 -36.015 1.00 75.50 534 PRO A CA 1
ATOM 4245 C C . PRO A 1 534 ? -16.375 -8.124 -36.579 1.00 75.50 534 PRO A C 1
ATOM 4247 O O . PRO A 1 534 ? -16.148 -8.195 -37.787 1.00 75.50 534 PRO A O 1
ATOM 4250 N N . LEU A 1 535 ? -15.605 -8.746 -35.682 1.00 72.75 535 LEU A N 1
ATOM 4251 C CA . LEU A 1 535 ? -14.428 -9.548 -36.036 1.00 72.75 535 LEU A CA 1
ATOM 4252 C C . LEU A 1 535 ? -14.789 -10.787 -36.876 1.00 72.75 535 LEU A C 1
ATOM 4254 O O . LEU A 1 535 ? -13.997 -11.222 -37.709 1.00 72.75 535 LEU A O 1
ATOM 4258 N N . ASP A 1 536 ? -15.999 -11.309 -36.685 1.00 67.19 536 ASP A N 1
ATOM 4259 C CA . ASP A 1 536 ? -16.613 -12.415 -37.426 1.00 67.19 536 ASP A CA 1
ATOM 4260 C C . ASP A 1 536 ? -16.813 -12.112 -38.920 1.00 67.19 536 ASP A C 1
ATOM 4262 O O . ASP A 1 536 ? -16.868 -13.029 -39.733 1.00 67.19 536 ASP A O 1
ATOM 4266 N N . GLN A 1 537 ? -16.886 -10.831 -39.290 1.00 67.69 537 GLN A N 1
ATOM 4267 C CA . GLN A 1 537 ? -17.014 -10.382 -40.681 1.00 67.69 537 GLN A CA 1
ATOM 4268 C C . GLN A 1 537 ? -15.664 -10.027 -41.320 1.00 67.69 537 GLN A C 1
ATOM 4270 O O . GLN A 1 537 ? -15.594 -9.826 -42.531 1.00 67.69 537 GLN A O 1
ATOM 4275 N N . MET A 1 538 ? -14.603 -9.912 -40.514 1.00 68.44 538 MET A N 1
ATOM 4276 C CA . MET A 1 538 ? -13.282 -9.436 -40.947 1.00 68.44 538 MET A CA 1
ATOM 4277 C C . MET A 1 538 ? -12.229 -10.552 -40.997 1.00 68.44 538 MET A C 1
ATOM 4279 O O . MET A 1 538 ? -11.228 -10.412 -41.697 1.00 68.44 538 MET A O 1
ATOM 4283 N N . LEU A 1 539 ? -12.439 -11.659 -40.276 1.00 68.00 539 LEU A N 1
ATOM 4284 C CA . LEU A 1 539 ? -11.587 -12.848 -40.320 1.00 68.00 539 LEU A CA 1
ATOM 4285 C C . LEU A 1 539 ? -12.258 -13.980 -41.110 1.00 68.00 539 LEU A C 1
ATOM 4287 O O . LEU A 1 539 ? -13.480 -14.117 -41.049 1.00 68.00 539 LEU A O 1
ATOM 4291 N N . PRO A 1 540 ? -11.484 -14.843 -41.796 1.00 66.38 540 PRO A N 1
ATOM 4292 C CA . PRO A 1 540 ? -12.020 -16.088 -42.331 1.00 66.38 540 PRO A CA 1
ATOM 4293 C C . PRO A 1 540 ? -12.722 -16.887 -41.215 1.00 66.38 540 PRO A C 1
ATOM 4295 O O . PRO A 1 540 ? -12.133 -17.033 -40.134 1.00 66.38 540 PRO A O 1
ATOM 4298 N N . PRO A 1 541 ? -13.943 -17.410 -41.437 1.00 66.38 541 PRO A N 1
ATOM 4299 C CA . PRO A 1 541 ? -14.720 -18.112 -40.413 1.00 66.38 541 PRO A CA 1
ATOM 4300 C C . PRO A 1 541 ? -13.945 -19.248 -39.739 1.00 66.38 541 PRO A C 1
ATOM 4302 O O . PRO A 1 541 ? -14.034 -19.436 -38.528 1.00 66.38 541 PRO A O 1
ATOM 4305 N N . GLU A 1 542 ? -13.115 -19.957 -40.504 1.00 63.72 542 GLU A N 1
ATOM 4306 C CA . GLU A 1 542 ? -12.285 -21.061 -40.027 1.00 63.72 542 GLU A CA 1
ATOM 4307 C C . GLU A 1 542 ? -11.191 -20.585 -39.060 1.00 63.72 542 GLU A C 1
ATOM 4309 O O . GLU A 1 542 ? -10.888 -21.259 -38.075 1.00 63.72 542 GLU A O 1
ATOM 4314 N N . VAL A 1 543 ? -10.620 -19.402 -39.306 1.00 63.72 543 VAL A N 1
ATOM 4315 C CA . VAL A 1 543 ? -9.600 -18.776 -38.448 1.00 63.72 543 VAL A CA 1
ATOM 4316 C C . VAL A 1 543 ? -10.244 -18.232 -37.175 1.00 63.72 543 VAL A C 1
ATOM 4318 O O . VAL A 1 543 ? -9.706 -18.415 -36.082 1.00 63.72 543 VAL A O 1
ATOM 4321 N N . PHE A 1 544 ? -11.416 -17.610 -37.302 1.00 69.44 544 PHE A N 1
ATOM 4322 C CA . PHE A 1 544 ? -12.191 -17.084 -36.181 1.00 69.44 544 PHE A CA 1
ATOM 4323 C C . PHE A 1 544 ? -12.646 -18.199 -35.221 1.00 69.44 544 PHE A C 1
ATOM 4325 O O . PHE A 1 544 ? -12.430 -18.105 -34.009 1.00 69.44 544 PHE A O 1
ATOM 4332 N N . GLU A 1 545 ? -13.177 -19.304 -35.752 1.00 64.06 545 GLU A N 1
ATOM 4333 C CA . GLU A 1 545 ? -13.566 -20.493 -34.982 1.00 64.06 545 GLU A CA 1
ATOM 4334 C C . GLU A 1 545 ? -12.370 -21.140 -34.268 1.00 64.06 545 GLU A C 1
ATOM 4336 O O . GLU A 1 545 ? -12.461 -21.455 -33.076 1.00 64.06 545 GLU A O 1
ATOM 4341 N N . LEU A 1 546 ? -11.222 -21.284 -34.947 1.00 62.69 546 LEU A N 1
ATOM 4342 C CA . LEU A 1 546 ? -9.968 -21.782 -34.357 1.00 62.69 546 LEU A CA 1
ATOM 4343 C C . LEU A 1 546 ? -9.467 -20.899 -33.207 1.00 62.69 546 LEU A C 1
ATOM 4345 O O . LEU A 1 546 ? -8.911 -21.406 -32.228 1.00 62.69 546 LEU A O 1
ATOM 4349 N N . MET A 1 547 ? -9.670 -19.584 -33.301 1.00 63.31 547 MET A N 1
ATOM 4350 C CA . MET A 1 547 ? -9.290 -18.654 -32.241 1.00 63.31 547 MET A CA 1
ATOM 4351 C C . MET A 1 547 ? -10.222 -18.716 -31.022 1.00 63.31 547 MET A C 1
ATOM 4353 O O . MET A 1 547 ? -9.772 -18.501 -29.893 1.00 63.31 547 MET A O 1
ATOM 4357 N N . LEU A 1 548 ? -11.498 -19.059 -31.216 1.00 59.59 548 LEU A N 1
ATOM 4358 C CA . LEU A 1 548 ? -12.519 -19.083 -30.161 1.00 59.59 548 LEU A CA 1
ATOM 4359 C C . LEU A 1 548 ? -12.705 -20.445 -29.477 1.00 59.59 548 LEU A C 1
ATOM 4361 O O . LEU A 1 548 ? -13.081 -20.497 -28.303 1.00 59.59 548 LEU A O 1
ATOM 4365 N N . THR A 1 549 ? -12.400 -21.556 -30.148 1.00 54.91 549 THR A N 1
ATOM 4366 C CA . THR A 1 549 ? -12.662 -22.926 -29.651 1.00 54.91 549 THR A CA 1
ATOM 4367 C C . THR A 1 549 ? -11.863 -23.333 -28.401 1.00 54.91 549 THR A C 1
ATOM 4369 O O . THR A 1 549 ? -12.116 -24.390 -27.820 1.00 54.91 549 THR A O 1
ATOM 4372 N N . ARG A 1 550 ? -10.952 -22.489 -27.893 1.00 48.88 550 ARG A N 1
ATOM 4373 C CA . ARG A 1 550 ? -10.291 -22.664 -26.583 1.00 48.88 550 ARG A CA 1
ATOM 4374 C C . ARG A 1 550 ? -10.499 -21.498 -25.616 1.00 48.88 550 ARG A C 1
ATOM 4376 O O . ARG A 1 550 ? -9.585 -21.110 -24.895 1.00 48.88 550 ARG A O 1
ATOM 4383 N N . GLN A 1 551 ? -11.735 -21.019 -25.501 1.00 38.06 551 GLN A N 1
ATOM 4384 C CA . GLN A 1 551 ? -12.179 -20.099 -24.438 1.00 38.06 551 GLN A CA 1
ATOM 4385 C C . GLN A 1 551 ? -12.079 -20.644 -22.991 1.00 38.06 551 GLN A C 1
ATOM 4387 O O . GLN A 1 551 ? -12.485 -19.961 -22.058 1.00 38.06 551 GLN A O 1
ATOM 4392 N N . ASN A 1 552 ? -11.495 -21.827 -22.767 1.00 30.92 552 ASN A N 1
ATOM 4393 C CA . ASN A 1 552 ? -11.148 -22.342 -21.442 1.00 30.92 552 ASN A CA 1
ATOM 4394 C C . ASN A 1 552 ? -9.623 -22.365 -21.244 1.00 30.92 552 ASN A C 1
ATOM 4396 O O . ASN A 1 552 ? -9.048 -23.447 -21.183 1.00 30.92 552 ASN A O 1
ATOM 4400 N N . LEU A 1 553 ? -8.960 -21.215 -21.076 1.00 32.25 553 LEU A N 1
ATOM 4401 C CA . LEU A 1 553 ? -7.588 -21.130 -20.531 1.00 32.25 553 LEU A CA 1
ATOM 4402 C C . LEU A 1 553 ? -7.351 -19.872 -19.690 1.00 32.25 553 LEU A C 1
ATOM 4404 O O . LEU A 1 553 ? -7.618 -18.760 -20.194 1.00 32.25 553 LEU A O 1
#

Sequence (553 aa):
PVLDSTEMVINLAQYFFPKDFGPLWSFLARSAQRDHFGKVTGWEGVEPLMQQVASITLSRDPLIIRPEVPRRAKIRVLLAQNMKQRKVMGDQLTRLFALAGTRFEWSKKDLSSILSSIKELRLGLGEISHIVKESSSTPKQEYLRLLLDEVRYFSPKILIHTHFPELIEPLMALVTGAGYASLRVESQVQAGKIAEYQGSVVGFVTDEHLDCRVDSVDLVINYDLPWNKETITERRQVSSNSEKGHLTEFNLVVSGSIEERAMVVVETLPKLIGEWFDDPEEPVIEDPQALRNLIRKLAGRREERMSSSKMRKVEKTNSRERVISLKGIRDMGRPGTLGNERILAMGLPQKSMKKSIIWNGTSALPSLEGSTVLLNIQMIQSHDGPELALATLVNPANSHYMAFTPENLEMLGEKLKECAFIVSAGTDGPALEFLKQHLPGFDTPPPMFDFADLLREKAGEDVLFHDISEATLGKRMVWDENEIRRLYMGKRFTDLAEVGRSDLKVTWGLIAYIAREGRFFTRGPDGREEYQFPLDQMLPPEVFELMLTRQNL

Foldseek 3Di:
DQLVDLVSLLVVCCVPPCPVQPDPVVNCVVFFDADPVRHGPGGDPCVVSSVVSVVVDPDDPPVVPDPDPQDAFEAEEEFEWDPVLCVLLVVLLVVLLVLLPPDPDDDLVSQLVSLVSVVLQQVCQLFVCSRPVDGDHHRLLVVVLVVCVVCQVVQFLEEEEDQDPVNQVVSCVSQVVSVAAEDEDQDLVSLVCSQPDDGHYYYYYHLNRLVHAHEAGAEYEHSADDLDPVSVVSSVRNYDHHPVSHYYYYYYDYPPGLRVLSVVCSVPPVVLDDPQNSDSNRGPDPDSVSVSVSSCSSSVHDDDDVPPVNVVVVVVVVPSYHYDYPVNVVVVPDDDDPDDPPPPDDALPPPPQDAADEDDVPDDDDQQAAFEKEKEWDWAADPVGIDTLKIWMAGPVVRHIYIYGLVRLQVVLVRQQNYQEYEYFDDLDDVLVVCVVRRPNNPPGHHYHDPQVVVCVQVPVPFGPQQQLCLFVVDGLDDDSVNSVVCSVVVVVSVVSVSRVVRSVSVLVSLQSCCVPQWTWGQDPVGIDITGHNVCVVDDVVVSCSSPVSPRD

pLDDT: mean 72.35, std 16.92, range [23.77, 97.19]

Radius of gyration: 29.76 Å; chains: 1; bounding box: 74×54×90 Å